Protein AF-A0A954IAX0-F1 (afdb_monomer)

Mean predicted aligned error: 11.9 Å

Radius of gyration: 26.15 Å; Cα contacts (8 Å, |Δi|>4): 633; chains: 1; bounding box: 68×52×67 Å

Nearest PDB structures (foldseek):
  6prm-assembly1_B  TM=7.296E-01  e=6.359E-18  Pseudoalteromonas fuliginea
  6psm-assembly3_D  TM=7.358E-01  e=1.797E-17  Pseudoalteromonas fuliginea
  6psm-assembly3_F  TM=7.396E-01  e=2.137E-17  Pseudoalteromonas fuliginea
  7all-assembly1_AAA  TM=7.265E-01  e=2.491E-11  Bacteroides thetaiotaomicron VPI-5482
  4yga-assembly4_G  TM=5.720E-01  e=1.589E+00  Toxoplasma gondii

Foldseek 3Di:
DDPPDPLDDDPLDPCVQALLNDAALLNQLVVLVAAEEEFEADPGDHDPPCRVVSHNHPWYKYQDWQVNADPPDDQPAAPDVVHTADQAAQTFIDIPSHTDGDDRHDGNQVVRLVVVLVVCLVQVVHHYYYNYDDPPPAPPQQWDADPVDGPDTDHRDNVRRVVVVVVSVVVSLVSCVVSVNQQADKDKDKDPFAHPPQAPLDLDLNGQDIDIDIDHPLADPPDDALEDADPLQVSVQSCVSSVGDDDPPDDGPHWHCSCVRNVVDNYGDAWDKDDRQQWIWIDGSFKIWTQDPPSPDIWIWGQPNDSPPPPTDTCVVPPDPVSVVVVVVVVVVVVPDDRRHHDPCPVPVVVVPCPPDPVSLVVVQVQLPPVPPQWRALVSQQVPDPDDDPPVSVVVQPQLPPVPPRTRHSVSSVVRVDPDDDD

Structure (mmCIF, N/CA/C/O backbone):
data_AF-A0A954IAX0-F1
#
_entry.id   AF-A0A954IAX0-F1
#
loop_
_atom_site.group_PDB
_atom_site.id
_atom_site.type_symbol
_atom_site.label_atom_id
_atom_site.label_alt_id
_atom_site.label_comp_id
_atom_site.label_asym_id
_atom_site.label_entity_id
_atom_site.label_seq_id
_atom_site.pdbx_PDB_ins_code
_atom_site.Cartn_x
_atom_site.Cartn_y
_atom_site.Cartn_z
_atom_site.occupancy
_atom_site.B_iso_or_equiv
_atom_site.auth_seq_id
_atom_site.auth_comp_id
_atom_site.auth_asym_id
_atom_site.auth_atom_id
_atom_site.pdbx_PDB_model_num
ATOM 1 N N . LEU A 1 1 ? 7.510 -4.311 9.949 1.00 31.27 1 LEU A N 1
ATOM 2 C CA . LEU A 1 1 ? 7.439 -4.294 8.472 1.00 31.27 1 LEU A CA 1
ATOM 3 C C . LEU A 1 1 ? 8.683 -3.611 7.925 1.00 31.27 1 LEU A C 1
ATOM 5 O O . LEU A 1 1 ? 8.870 -2.419 8.140 1.00 31.27 1 LEU A O 1
ATOM 9 N N . GLY A 1 2 ? 9.572 -4.399 7.329 1.00 26.25 2 GLY A N 1
ATOM 10 C CA . GLY A 1 2 ? 10.898 -3.984 6.881 1.00 26.25 2 GLY A CA 1
ATOM 11 C C . GLY A 1 2 ? 11.914 -5.055 7.256 1.00 26.25 2 GLY A C 1
ATOM 12 O O . GLY A 1 2 ? 12.211 -5.233 8.435 1.00 26.25 2 GLY A O 1
ATOM 13 N N . MET A 1 3 ? 12.424 -5.771 6.255 1.00 31.75 3 MET A N 1
ATOM 14 C CA . MET A 1 3 ? 13.423 -6.846 6.367 1.00 31.75 3 MET A CA 1
ATOM 15 C C . MET A 1 3 ? 14.821 -6.329 6.777 1.00 31.75 3 MET A C 1
ATOM 17 O O . MET A 1 3 ? 15.835 -6.709 6.208 1.00 31.75 3 MET A O 1
ATOM 21 N N . GLN A 1 4 ? 14.883 -5.427 7.758 1.00 34.00 4 GLN A N 1
ATOM 22 C CA . GLN A 1 4 ? 16.113 -4.864 8.320 1.00 34.00 4 GLN A CA 1
ATOM 23 C C . GLN A 1 4 ? 16.106 -4.846 9.856 1.00 34.00 4 GLN A C 1
ATOM 25 O O . GLN A 1 4 ? 16.749 -4.002 10.478 1.00 34.00 4 GLN A O 1
ATOM 30 N N . ASN A 1 5 ? 15.392 -5.778 10.490 1.00 32.66 5 ASN A N 1
ATOM 31 C CA . ASN A 1 5 ? 15.594 -6.062 11.906 1.00 32.66 5 ASN A CA 1
ATOM 32 C C . ASN A 1 5 ? 16.428 -7.350 12.042 1.00 32.66 5 ASN A C 1
ATOM 34 O O . ASN A 1 5 ? 15.924 -8.413 11.684 1.00 32.66 5 ASN A O 1
ATOM 38 N N . PRO A 1 6 ? 17.665 -7.304 12.570 1.00 35.47 6 PRO A N 1
ATOM 39 C CA . PRO A 1 6 ? 18.445 -8.510 12.858 1.00 35.47 6 PRO A CA 1
ATOM 40 C C . PRO A 1 6 ? 17.812 -9.427 13.929 1.00 35.47 6 PRO A C 1
ATOM 42 O O . PRO A 1 6 ? 18.310 -10.528 14.132 1.00 35.47 6 PRO A O 1
ATOM 45 N N . ALA A 1 7 ? 16.706 -9.013 14.568 1.00 32.16 7 ALA A N 1
ATOM 46 C CA . ALA A 1 7 ? 15.844 -9.834 15.431 1.00 32.16 7 ALA A CA 1
ATOM 47 C C . ALA A 1 7 ? 14.596 -10.407 14.710 1.00 32.16 7 ALA A C 1
ATOM 49 O O . ALA A 1 7 ? 13.622 -10.787 15.352 1.00 32.16 7 ALA A O 1
ATOM 50 N N . PHE A 1 8 ? 14.598 -10.444 13.373 1.00 37.66 8 PHE A N 1
ATOM 51 C CA . PHE A 1 8 ? 13.617 -11.168 12.563 1.00 37.66 8 PHE A CA 1
ATOM 52 C C . PHE A 1 8 ? 14.349 -12.188 11.688 1.00 37.66 8 PHE A C 1
ATOM 54 O O . PHE A 1 8 ? 14.755 -11.903 10.563 1.00 37.66 8 PHE A O 1
ATOM 61 N N . LYS A 1 9 ? 14.521 -13.394 12.226 1.00 35.31 9 LYS A N 1
ATOM 62 C CA . LYS A 1 9 ? 14.633 -14.610 11.424 1.00 35.31 9 LYS A CA 1
ATOM 63 C C . LYS A 1 9 ? 13.404 -15.455 11.758 1.00 35.31 9 LYS A C 1
ATOM 65 O O . LYS A 1 9 ? 13.432 -16.133 12.783 1.00 35.31 9 LYS A O 1
ATOM 70 N N . PRO A 1 10 ? 12.324 -15.446 10.954 1.00 37.28 10 PRO A N 1
ATOM 71 C CA . PRO A 1 10 ? 11.464 -16.624 10.941 1.00 37.28 10 PRO A CA 1
ATOM 72 C C . PRO A 1 10 ? 12.381 -17.835 10.715 1.00 37.28 10 PRO A C 1
ATOM 74 O O . PRO A 1 10 ? 13.383 -17.701 10.004 1.00 37.28 10 PRO A O 1
ATOM 77 N N . LEU A 1 11 ? 12.101 -18.984 11.344 1.00 40.50 11 LEU A N 1
ATOM 78 C CA . LEU A 1 11 ? 12.812 -20.226 11.012 1.00 40.50 11 LEU A CA 1
ATOM 79 C C . LEU A 1 11 ? 12.841 -20.317 9.485 1.00 40.50 11 LEU A C 1
ATOM 81 O O . LEU A 1 11 ? 11.774 -20.305 8.869 1.00 40.50 11 LEU A O 1
ATOM 85 N N . SER A 1 12 ? 14.042 -20.316 8.900 1.00 41.72 12 SER A N 1
ATOM 86 C CA . SER A 1 12 ? 14.310 -20.047 7.476 1.00 41.72 12 SER A CA 1
ATOM 87 C C . SER A 1 12 ? 13.555 -20.956 6.505 1.00 41.72 12 SER A C 1
ATOM 89 O O . SER A 1 12 ? 13.524 -20.686 5.311 1.00 41.72 12 SER A O 1
ATOM 91 N N . ASP A 1 13 ? 12.916 -21.997 7.036 1.00 50.22 13 ASP A N 1
ATOM 92 C CA . ASP A 1 13 ? 12.354 -23.119 6.307 1.00 50.22 13 ASP A CA 1
ATOM 93 C C . ASP A 1 13 ? 10.921 -23.471 6.749 1.00 50.22 13 ASP A C 1
ATOM 95 O O . ASP A 1 13 ? 10.421 -24.534 6.387 1.00 50.22 13 ASP A O 1
ATOM 99 N N . SER A 1 14 ? 10.234 -22.623 7.534 1.00 51.88 14 SER A N 1
ATOM 100 C CA . SER A 1 14 ? 8.825 -22.883 7.877 1.00 51.88 14 SER A CA 1
ATOM 101 C C . SER A 1 14 ? 7.931 -22.688 6.646 1.00 51.88 14 SER A C 1
ATOM 103 O O . SER A 1 14 ? 7.849 -21.563 6.144 1.00 51.88 14 SER A O 1
ATOM 105 N N . PRO A 1 15 ? 7.188 -23.718 6.194 1.00 58.03 15 PRO A N 1
ATOM 106 C CA . PRO A 1 15 ? 6.273 -23.587 5.060 1.00 58.03 15 PRO A CA 1
ATOM 107 C C . PRO A 1 15 ? 5.215 -22.493 5.256 1.00 58.03 15 PRO A C 1
ATOM 109 O O . PRO A 1 15 ? 4.761 -21.904 4.284 1.00 58.03 15 PRO A O 1
ATOM 112 N N . LEU A 1 16 ? 4.851 -22.176 6.504 1.00 61.56 16 LEU A N 1
ATOM 113 C CA . LEU A 1 16 ? 3.864 -21.138 6.821 1.00 61.56 16 LEU A CA 1
ATOM 114 C C . LEU A 1 16 ? 4.372 -19.722 6.538 1.00 61.56 16 LEU A C 1
ATOM 116 O O . LEU A 1 16 ? 3.579 -18.840 6.217 1.00 61.56 16 LEU A O 1
ATOM 120 N N . ALA A 1 17 ? 5.680 -19.506 6.677 1.00 68.44 17 ALA A N 1
ATOM 121 C CA . ALA A 1 17 ? 6.294 -18.211 6.444 1.00 68.44 17 ALA A CA 1
ATOM 122 C C . ALA A 1 17 ? 6.641 -17.997 4.970 1.00 68.44 17 ALA A C 1
ATOM 124 O O . ALA A 1 17 ? 6.979 -16.880 4.622 1.00 68.44 17 ALA A O 1
ATOM 125 N N . ASP A 1 18 ? 6.586 -19.015 4.113 1.00 80.94 18 ASP A N 1
ATOM 126 C CA . ASP A 1 18 ? 6.862 -18.894 2.680 1.00 80.94 18 ASP A CA 1
ATOM 127 C C . ASP A 1 18 ? 5.590 -18.462 1.938 1.00 80.94 18 ASP A C 1
ATOM 129 O O . ASP A 1 18 ? 4.615 -19.213 1.882 1.00 80.94 18 ASP A O 1
ATOM 133 N N . ILE A 1 19 ? 5.592 -17.247 1.378 1.00 85.56 19 ILE A N 1
ATOM 134 C CA . ILE A 1 19 ? 4.435 -16.693 0.661 1.00 85.56 19 ILE A CA 1
ATOM 135 C C . ILE A 1 19 ? 4.008 -17.561 -0.530 1.00 85.56 19 ILE A C 1
ATOM 137 O O . ILE A 1 19 ? 2.825 -17.583 -0.850 1.00 85.56 19 ILE A O 1
ATOM 141 N N . GLY A 1 20 ? 4.926 -18.326 -1.135 1.00 84.56 20 GLY A N 1
ATOM 142 C CA . GLY A 1 20 ? 4.614 -19.218 -2.256 1.00 84.56 20 GLY A CA 1
ATOM 143 C C . GLY A 1 20 ? 3.684 -20.382 -1.892 1.00 84.56 20 GLY A C 1
ATOM 144 O O . GLY A 1 20 ? 3.167 -21.060 -2.771 1.00 84.56 20 GLY A O 1
ATOM 145 N N . ASN A 1 21 ? 3.434 -20.619 -0.599 1.00 83.94 21 ASN A N 1
ATOM 146 C CA . ASN A 1 21 ? 2.457 -21.611 -0.137 1.00 83.94 21 ASN A CA 1
ATOM 147 C C . ASN A 1 21 ? 1.053 -21.023 0.090 1.00 83.94 21 ASN A C 1
ATOM 149 O O . ASN A 1 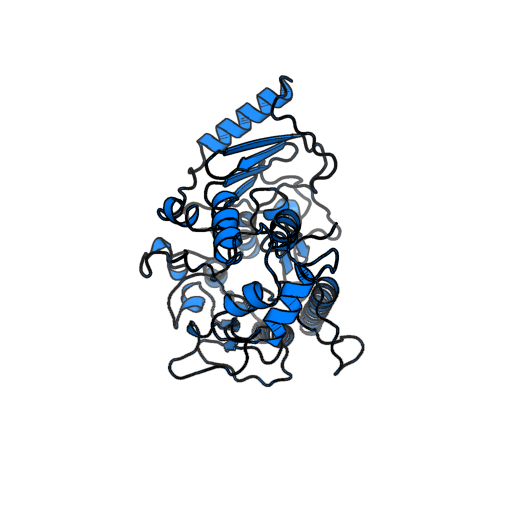21 ? 0.141 -21.753 0.490 1.00 83.94 21 ASN A O 1
ATOM 153 N N . HIS A 1 22 ? 0.867 -19.719 -0.127 1.00 86.62 22 HIS A N 1
ATOM 154 C CA . HIS A 1 22 ? -0.403 -19.029 0.085 1.00 86.62 22 HIS A CA 1
ATOM 155 C C . HIS A 1 22 ? -1.054 -18.673 -1.245 1.00 86.62 22 HIS A C 1
ATOM 157 O O . HIS A 1 22 ? -0.387 -18.289 -2.196 1.00 86.62 22 HIS A O 1
ATOM 163 N N . PHE A 1 23 ? -2.381 -18.771 -1.291 1.00 89.56 23 PHE A N 1
ATOM 164 C CA . PHE A 1 23 ? -3.158 -18.358 -2.454 1.00 89.56 23 PHE A CA 1
ATOM 165 C C . PHE A 1 23 ? -3.219 -16.830 -2.525 1.00 89.56 23 PHE A C 1
ATOM 167 O O . PHE A 1 23 ? -3.643 -16.189 -1.560 1.00 89.56 23 PHE A O 1
ATOM 174 N N . THR A 1 24 ? -2.812 -16.246 -3.651 1.00 93.88 24 THR A N 1
ATOM 175 C CA . THR A 1 24 ? -2.688 -14.791 -3.796 1.00 93.88 24 THR A CA 1
ATOM 176 C C . THR A 1 24 ? -3.685 -14.190 -4.793 1.00 93.88 24 THR A C 1
ATOM 178 O O . THR A 1 24 ? -4.405 -14.887 -5.509 1.00 93.88 24 THR A O 1
ATOM 181 N N . HIS A 1 25 ? -3.702 -12.854 -4.873 1.00 95.06 25 HIS A N 1
ATOM 182 C CA . HIS A 1 25 ? -4.468 -12.122 -5.884 1.00 95.06 25 HIS A CA 1
ATOM 183 C C . HIS A 1 25 ? -4.074 -12.523 -7.311 1.00 95.06 25 HIS A C 1
ATOM 185 O O . HIS A 1 25 ? -4.929 -12.582 -8.193 1.00 95.06 25 HIS A O 1
ATOM 191 N N . ALA A 1 26 ? -2.788 -12.802 -7.544 1.00 95.69 26 ALA A N 1
ATOM 192 C CA . ALA A 1 26 ? -2.315 -13.182 -8.864 1.00 95.69 26 ALA A CA 1
ATOM 193 C C . ALA A 1 26 ? -2.787 -14.595 -9.231 1.00 95.69 26 ALA A C 1
ATOM 195 O O . ALA A 1 26 ? -3.255 -14.779 -10.349 1.00 95.69 26 ALA A O 1
ATOM 196 N N . ASP A 1 27 ? -2.788 -15.554 -8.297 1.00 94.00 27 ASP A N 1
ATOM 197 C CA . ASP A 1 27 ? -3.347 -16.896 -8.540 1.00 94.00 27 ASP A CA 1
ATOM 198 C C . ASP A 1 27 ? -4.834 -16.835 -8.907 1.00 94.00 27 ASP A C 1
ATOM 200 O O . ASP A 1 27 ? -5.279 -17.455 -9.880 1.00 94.00 27 ASP A O 1
ATOM 204 N N . LEU A 1 28 ? -5.599 -16.033 -8.157 1.00 95.00 28 LEU A N 1
ATOM 205 C CA . LEU A 1 28 ? -7.018 -15.801 -8.409 1.00 95.00 28 LEU A CA 1
ATOM 206 C C . LEU A 1 28 ? -7.259 -15.273 -9.824 1.00 95.00 28 LEU A C 1
ATOM 208 O O . LEU A 1 28 ? -8.075 -15.828 -10.562 1.00 95.00 28 LEU A O 1
ATOM 212 N N . LEU A 1 29 ? -6.554 -14.216 -10.217 1.00 97.31 29 LEU A N 1
ATOM 213 C CA . LEU A 1 29 ? -6.758 -13.564 -11.510 1.00 97.31 29 LEU A CA 1
ATOM 214 C C . LEU A 1 29 ? -6.225 -14.422 -12.662 1.00 97.31 29 LEU A C 1
ATOM 216 O O . LEU A 1 29 ? -6.879 -14.554 -13.700 1.00 97.31 29 LEU A O 1
ATOM 220 N N . LYS A 1 30 ? -5.100 -15.109 -12.460 1.00 93.31 30 LYS A N 1
ATOM 221 C CA . LYS A 1 30 ? -4.539 -16.056 -13.427 1.00 93.31 30 LYS A CA 1
ATOM 222 C C . LYS A 1 30 ? -5.487 -17.220 -13.713 1.00 93.31 30 LYS A C 1
ATOM 224 O O . LYS A 1 30 ? -5.615 -17.628 -14.865 1.00 93.31 30 LYS A O 1
ATOM 229 N N . SER A 1 31 ? -6.254 -17.685 -12.719 1.00 91.44 31 SER A N 1
ATOM 230 C CA . SER A 1 31 ? -7.311 -18.695 -12.925 1.00 91.44 31 SER A CA 1
ATOM 231 C C . SER A 1 31 ? -8.419 -18.247 -13.898 1.00 91.44 31 SER A C 1
ATOM 233 O O . SER A 1 31 ? -9.156 -19.075 -14.438 1.00 91.44 31 SER A O 1
ATOM 235 N N . ARG A 1 32 ? -8.525 -16.936 -14.151 1.00 95.62 32 ARG A N 1
ATOM 236 C CA . ARG A 1 32 ? -9.452 -16.308 -15.104 1.00 95.62 32 ARG A CA 1
ATOM 237 C C . ARG A 1 32 ? -8.773 -15.827 -16.386 1.00 95.62 32 ARG A C 1
ATOM 239 O O . ARG A 1 32 ? -9.388 -15.094 -17.154 1.00 95.62 32 ARG A O 1
ATOM 246 N N . GLY A 1 33 ? -7.538 -16.260 -16.638 1.00 94.81 33 GLY A N 1
ATOM 247 C CA . GLY A 1 33 ? -6.800 -15.950 -17.863 1.00 94.81 33 GLY A CA 1
ATOM 248 C C . GLY A 1 33 ? -6.139 -14.573 -17.873 1.00 94.81 33 GLY A C 1
ATOM 249 O O . GLY A 1 33 ? -5.802 -14.085 -18.948 1.00 94.81 33 GLY A O 1
ATOM 250 N N . TYR A 1 34 ? -5.962 -13.939 -16.709 1.00 98.31 34 TYR A N 1
ATOM 251 C CA . TYR A 1 34 ? -5.197 -12.697 -16.620 1.00 98.31 34 TYR A CA 1
ATOM 252 C C . TYR A 1 34 ? -3.705 -12.985 -16.791 1.00 98.31 34 TYR A C 1
ATOM 254 O O . TYR A 1 34 ? -3.190 -13.916 -16.172 1.00 98.31 34 TYR A O 1
ATOM 262 N N . ALA A 1 35 ? -3.010 -12.140 -17.554 1.00 98.56 35 ALA A N 1
ATOM 263 C CA . ALA A 1 35 ? -1.561 -12.004 -17.415 1.00 98.56 35 ALA A CA 1
ATOM 264 C C . ALA A 1 35 ? -1.238 -11.243 -16.127 1.00 98.56 35 ALA A C 1
ATOM 266 O O . ALA A 1 35 ? -1.884 -10.238 -15.822 1.00 98.56 35 ALA A O 1
ATOM 267 N N . THR A 1 36 ? -0.241 -11.695 -15.373 1.00 98.69 36 THR A N 1
ATOM 268 C CA . THR A 1 36 ? 0.058 -11.146 -14.043 1.00 98.69 36 THR A CA 1
ATOM 269 C C . THR A 1 36 ? 1.493 -10.627 -13.940 1.00 98.69 36 THR A C 1
ATOM 271 O O . THR A 1 36 ? 2.446 -11.323 -14.287 1.00 98.69 36 THR A O 1
ATOM 274 N N . ALA A 1 37 ? 1.666 -9.413 -13.407 1.00 98.62 37 ALA A N 1
ATOM 275 C CA . ALA A 1 37 ? 2.982 -8.834 -13.148 1.00 98.62 37 ALA A CA 1
ATOM 276 C C . ALA A 1 37 ? 3.136 -8.236 -11.746 1.00 98.62 37 ALA A C 1
ATOM 278 O O . ALA A 1 37 ? 2.221 -7.596 -11.227 1.00 98.62 37 ALA A O 1
ATOM 279 N N . GLN A 1 38 ? 4.326 -8.391 -11.162 1.00 98.12 38 GLN A N 1
ATOM 280 C CA . GLN A 1 38 ? 4.749 -7.666 -9.960 1.00 98.12 38 GLN A CA 1
ATOM 281 C C . GLN A 1 38 ? 5.802 -6.616 -10.313 1.00 98.12 38 GLN A C 1
ATOM 283 O O . GLN A 1 38 ? 6.737 -6.885 -11.066 1.00 98.12 38 GLN A O 1
ATOM 288 N N . VAL A 1 39 ? 5.673 -5.409 -9.760 1.00 98.50 39 VAL A N 1
ATOM 289 C CA . VAL A 1 39 ? 6.577 -4.304 -10.094 1.00 98.50 39 VAL A CA 1
ATOM 290 C C . VAL A 1 39 ? 6.995 -3.540 -8.845 1.00 98.50 39 VAL A C 1
ATOM 292 O O . VAL A 1 39 ? 6.152 -3.159 -8.039 1.00 98.50 39 VAL A O 1
ATOM 295 N N . GLY A 1 40 ? 8.293 -3.267 -8.699 1.00 97.50 40 GLY A N 1
ATOM 296 C CA . GLY A 1 40 ? 8.845 -2.450 -7.620 1.00 97.50 40 GLY A CA 1
ATOM 297 C C . GLY A 1 40 ? 9.257 -3.270 -6.397 1.00 97.50 40 GLY A C 1
ATOM 298 O O . GLY A 1 40 ? 10.144 -4.119 -6.465 1.00 97.50 40 GLY A O 1
ATOM 299 N N . LYS A 1 41 ? 8.675 -2.983 -5.237 1.00 95.62 41 LYS A N 1
ATOM 300 C CA . LYS A 1 41 ? 9.073 -3.553 -3.942 1.00 95.62 41 LYS A CA 1
ATOM 301 C C . LYS A 1 41 ? 8.430 -4.921 -3.682 1.00 95.62 41 LYS A C 1
ATOM 303 O O . LYS A 1 41 ? 7.213 -5.004 -3.571 1.00 95.62 41 LYS A O 1
ATOM 308 N N . TRP A 1 42 ? 9.224 -5.966 -3.446 1.00 92.62 42 TRP A N 1
ATOM 309 C CA . TRP A 1 42 ? 8.675 -7.253 -2.994 1.00 92.62 42 TRP A CA 1
ATOM 310 C C . TRP A 1 42 ? 8.459 -7.302 -1.473 1.00 92.62 42 TRP A C 1
ATOM 312 O O . TRP A 1 42 ? 7.334 -7.213 -1.000 1.00 92.62 42 TRP A O 1
ATOM 322 N N . GLN A 1 43 ? 9.539 -7.385 -0.685 1.00 88.19 43 GLN A N 1
ATOM 323 C CA . GLN A 1 43 ? 9.517 -7.464 0.791 1.00 88.19 43 GLN A CA 1
ATOM 324 C C . GLN A 1 43 ? 8.622 -8.547 1.422 1.00 88.19 43 GLN A C 1
ATOM 326 O O . GLN A 1 43 ? 8.405 -8.524 2.636 1.00 88.19 43 GLN A O 1
ATOM 331 N N . LEU A 1 44 ? 8.164 -9.516 0.637 1.00 87.06 44 LEU A N 1
ATOM 332 C CA . LEU A 1 44 ? 7.594 -10.750 1.149 1.00 87.06 44 LEU A CA 1
ATOM 333 C C . LEU A 1 44 ? 8.695 -11.811 1.222 1.00 87.06 44 LEU A C 1
ATOM 335 O O . LEU A 1 44 ? 9.723 -11.739 0.543 1.00 87.06 44 LEU A O 1
ATOM 339 N N . SER A 1 45 ? 8.488 -12.771 2.109 1.00 81.56 45 SER A N 1
ATOM 340 C CA . SER A 1 45 ? 9.303 -13.974 2.248 1.00 81.56 45 SER A CA 1
ATOM 341 C C . SER A 1 45 ? 9.215 -14.864 1.004 1.00 81.56 45 SER A C 1
ATOM 343 O O . SER A 1 45 ? 8.487 -14.560 0.068 1.00 81.56 45 SER A O 1
ATOM 345 N N . GLY A 1 46 ? 9.965 -15.964 0.993 1.00 78.75 46 GLY A N 1
ATOM 346 C CA . GLY A 1 46 ? 9.885 -17.030 -0.005 1.00 78.75 46 GLY A CA 1
ATOM 347 C C . GLY A 1 46 ? 11.254 -17.428 -0.547 1.00 78.75 46 GLY A C 1
ATOM 348 O O . GLY A 1 46 ? 12.286 -17.026 0.001 1.00 78.75 46 GLY A O 1
ATOM 349 N N . LYS A 1 47 ? 11.279 -18.254 -1.597 1.00 78.81 47 LYS A N 1
ATOM 350 C CA . LYS A 1 47 ? 12.502 -18.935 -2.053 1.00 78.81 47 LYS A CA 1
ATOM 351 C C . LYS A 1 47 ? 13.013 -18.401 -3.376 1.00 78.81 47 LYS A C 1
ATOM 353 O O . LYS A 1 47 ? 12.304 -18.367 -4.369 1.00 78.81 47 LYS A O 1
ATOM 358 N N . LEU A 1 48 ? 14.289 -18.043 -3.429 1.00 75.44 48 LEU A N 1
ATOM 359 C CA . LEU A 1 48 ? 14.948 -17.761 -4.703 1.00 75.44 48 LEU A CA 1
ATOM 360 C C . LEU A 1 48 ? 15.275 -19.074 -5.439 1.00 75.44 48 LEU A C 1
ATOM 362 O O . LEU A 1 48 ? 15.577 -20.070 -4.781 1.00 75.44 48 LEU A O 1
ATOM 366 N N . PRO A 1 49 ? 15.264 -19.085 -6.786 1.00 75.88 49 PRO A N 1
ATOM 367 C CA . PRO A 1 49 ? 15.024 -17.948 -7.685 1.00 75.88 49 PRO A CA 1
ATOM 368 C C . PRO A 1 49 ? 13.546 -17.743 -8.075 1.00 75.88 49 PRO A C 1
ATOM 370 O O . PRO A 1 49 ? 13.246 -16.842 -8.855 1.00 75.88 49 PRO A O 1
ATOM 373 N N . THR A 1 50 ? 12.622 -18.568 -7.578 1.00 80.75 50 THR A N 1
ATOM 374 C CA . THR A 1 50 ? 11.213 -18.601 -8.015 1.00 80.75 50 THR A CA 1
ATOM 375 C C . THR A 1 50 ? 10.275 -17.703 -7.205 1.00 80.75 50 THR A C 1
ATOM 377 O O . THR A 1 50 ? 9.116 -17.568 -7.571 1.00 80.75 50 THR A O 1
ATOM 380 N N . LEU A 1 51 ? 10.799 -17.023 -6.183 1.00 82.94 51 LEU A N 1
ATOM 381 C CA . LEU A 1 51 ? 10.148 -16.166 -5.185 1.00 82.94 51 LEU A CA 1
ATOM 382 C C . LEU A 1 51 ? 8.846 -15.488 -5.632 1.00 82.94 51 LEU A C 1
ATOM 384 O O . LEU A 1 51 ? 7.834 -15.589 -4.952 1.00 82.94 51 LEU A O 1
ATOM 388 N N . VAL A 1 52 ? 8.888 -14.772 -6.757 1.00 89.94 52 VAL A N 1
ATOM 389 C CA . VAL A 1 52 ? 7.745 -14.003 -7.266 1.00 89.94 52 VAL A CA 1
ATOM 390 C C . VAL A 1 52 ? 6.814 -14.872 -8.121 1.00 89.94 52 VAL A C 1
ATOM 392 O O . VAL A 1 52 ? 5.594 -14.747 -8.041 1.00 89.94 52 VAL A O 1
ATOM 395 N N . ARG A 1 53 ? 7.362 -15.819 -8.888 1.00 91.00 53 ARG A N 1
ATOM 396 C CA . ARG A 1 53 ? 6.580 -16.743 -9.727 1.00 91.00 53 ARG A CA 1
ATOM 397 C C . ARG A 1 53 ? 5.750 -17.723 -8.910 1.00 91.00 53 ARG A C 1
ATOM 399 O O . ARG A 1 53 ? 4.626 -18.028 -9.298 1.00 91.00 53 ARG A O 1
ATOM 406 N N . ASP A 1 54 ? 6.269 -18.146 -7.762 1.00 89.31 54 ASP A N 1
ATOM 407 C CA . ASP A 1 54 ? 5.565 -19.033 -6.829 1.00 89.31 54 ASP A CA 1
ATOM 408 C C . ASP A 1 54 ? 4.332 -18.364 -6.198 1.00 89.31 54 ASP A C 1
ATOM 410 O O . ASP A 1 54 ? 3.543 -19.030 -5.544 1.00 89.31 54 ASP A O 1
ATOM 414 N N . THR A 1 55 ? 4.136 -17.061 -6.424 1.00 90.56 55 THR A N 1
ATOM 415 C CA . THR A 1 55 ? 2.942 -16.316 -5.995 1.00 90.56 55 THR A CA 1
ATOM 416 C C . THR A 1 55 ? 1.988 -15.983 -7.136 1.00 90.56 55 THR A C 1
ATOM 418 O O . THR A 1 55 ? 1.165 -15.088 -7.000 1.00 90.56 55 THR A O 1
ATOM 421 N N . GLY A 1 56 ? 2.110 -16.657 -8.281 1.00 92.81 56 GLY A N 1
ATOM 422 C CA . GLY A 1 56 ? 1.159 -16.538 -9.386 1.00 92.81 56 GLY A CA 1
ATOM 423 C C . GLY A 1 56 ? 1.463 -15.430 -10.397 1.00 92.81 56 GLY A C 1
ATOM 424 O O . GLY A 1 56 ? 0.709 -15.287 -11.361 1.00 92.81 56 GLY A O 1
ATOM 425 N N . PHE A 1 57 ? 2.554 -14.672 -10.234 1.00 96.62 57 PHE A N 1
ATOM 426 C CA . PHE A 1 57 ? 2.998 -13.666 -11.208 1.00 96.62 57 PHE A CA 1
ATOM 427 C C . PHE A 1 57 ? 3.768 -14.297 -12.380 1.00 96.62 57 PHE A C 1
ATOM 429 O O . PHE A 1 57 ? 4.733 -15.034 -12.171 1.00 96.62 57 PHE A O 1
ATOM 436 N N . ASP A 1 58 ? 3.364 -13.995 -13.615 1.00 95.88 58 ASP A N 1
ATOM 437 C CA . ASP A 1 58 ? 4.043 -14.441 -14.839 1.00 95.88 58 ASP A CA 1
ATOM 438 C C . ASP A 1 58 ? 5.367 -13.699 -15.057 1.00 95.88 58 ASP A C 1
ATOM 440 O O . ASP A 1 58 ? 6.396 -14.307 -15.378 1.00 95.88 58 ASP A O 1
ATOM 444 N N . GLU A 1 59 ? 5.335 -12.384 -14.840 1.00 97.62 59 GLU A N 1
ATOM 445 C CA . GLU A 1 59 ? 6.470 -11.485 -15.010 1.00 97.62 59 GLU A CA 1
ATOM 446 C C . GLU A 1 59 ? 6.711 -10.628 -13.763 1.00 97.62 59 GLU A C 1
ATOM 448 O O . GLU A 1 59 ? 5.808 -10.362 -12.970 1.00 97.62 59 GLU A O 1
ATOM 453 N N . TYR A 1 60 ? 7.941 -10.156 -13.582 1.00 97.31 60 TYR A N 1
ATOM 454 C CA . TYR A 1 60 ? 8.235 -9.163 -12.562 1.00 97.31 60 TYR A CA 1
ATOM 455 C C . TYR A 1 60 ? 9.457 -8.314 -12.879 1.00 97.31 60 TYR A C 1
ATOM 457 O O . TYR A 1 60 ? 10.425 -8.783 -13.478 1.00 97.31 60 TYR A O 1
ATOM 465 N N . CYS A 1 61 ? 9.424 -7.074 -12.399 1.00 97.88 61 CYS A N 1
ATOM 466 C CA . CYS A 1 61 ? 10.543 -6.140 -12.392 1.00 97.88 61 CYS A CA 1
ATOM 467 C C . CYS A 1 61 ? 10.658 -5.571 -10.979 1.00 97.88 61 CYS A C 1
ATOM 469 O O . CYS A 1 61 ? 9.899 -4.678 -10.599 1.00 97.88 61 CYS A O 1
ATOM 471 N N . MET A 1 62 ? 11.568 -6.127 -10.176 1.00 95.94 62 MET A N 1
ATOM 472 C CA . MET A 1 62 ? 11.652 -5.817 -8.751 1.00 95.94 62 MET A CA 1
ATOM 473 C C . MET A 1 62 ? 12.954 -5.116 -8.388 1.00 95.94 62 MET A C 1
ATOM 475 O O . MET A 1 62 ? 14.026 -5.449 -8.899 1.00 95.94 62 MET A O 1
ATOM 479 N N . TRP A 1 63 ? 12.872 -4.201 -7.425 1.00 97.12 63 TRP A N 1
ATOM 480 C CA . TRP A 1 63 ? 14.052 -3.781 -6.681 1.00 97.12 63 TRP A CA 1
ATOM 481 C C . TRP A 1 63 ? 14.614 -4.977 -5.910 1.00 97.12 63 TRP A C 1
ATOM 483 O O . TRP A 1 63 ? 13.893 -5.639 -5.160 1.00 97.12 63 TRP A O 1
ATOM 493 N N . ALA A 1 64 ? 15.904 -5.239 -6.094 1.00 94.75 64 ALA A N 1
ATOM 494 C CA . ALA A 1 64 ? 16.582 -6.401 -5.547 1.00 94.75 64 ALA A CA 1
ATOM 495 C C . ALA A 1 64 ? 17.574 -5.997 -4.456 1.00 94.75 64 ALA A C 1
ATOM 497 O O . ALA A 1 64 ? 18.452 -5.164 -4.684 1.00 94.75 64 ALA A O 1
ATOM 498 N N . TYR A 1 65 ? 17.480 -6.634 -3.288 1.00 93.56 65 TYR A N 1
ATOM 499 C CA . TYR A 1 65 ? 18.560 -6.640 -2.301 1.00 93.56 65 TYR A CA 1
ATOM 500 C C . TYR A 1 65 ? 19.746 -7.471 -2.806 1.00 93.56 65 TYR A C 1
ATOM 502 O O . TYR A 1 65 ? 19.580 -8.304 -3.696 1.00 93.56 65 TYR A O 1
ATOM 510 N N . ASP A 1 66 ? 20.918 -7.331 -2.176 1.00 92.69 66 ASP A N 1
ATOM 511 C CA . ASP A 1 66 ? 22.106 -8.129 -2.527 1.00 92.69 66 ASP A CA 1
ATOM 512 C C . ASP A 1 66 ? 21.814 -9.639 -2.516 1.00 92.69 66 ASP A C 1
ATOM 514 O O . ASP A 1 66 ? 22.230 -10.369 -3.408 1.00 92.69 66 ASP A O 1
ATOM 518 N N . HIS A 1 67 ? 21.030 -10.112 -1.542 1.00 89.50 67 HIS A N 1
ATOM 519 C CA . HIS A 1 67 ? 20.663 -11.525 -1.437 1.00 89.50 67 HIS A CA 1
ATOM 520 C C . HIS A 1 67 ? 19.630 -11.981 -2.479 1.00 89.50 67 HIS A C 1
ATOM 522 O O . HIS A 1 67 ? 19.377 -13.176 -2.561 1.00 89.50 67 HIS A O 1
ATOM 528 N N . ASN A 1 68 ? 19.011 -11.070 -3.241 1.00 91.62 68 ASN A N 1
ATOM 529 C CA . ASN A 1 68 ? 18.109 -11.412 -4.346 1.00 91.62 68 ASN A CA 1
ATOM 530 C C . ASN A 1 68 ? 18.830 -11.529 -5.691 1.00 91.62 68 ASN A C 1
ATOM 532 O O . ASN A 1 68 ? 18.220 -11.982 -6.658 1.00 91.62 68 ASN A O 1
ATOM 536 N N . LEU A 1 69 ? 20.093 -11.102 -5.771 1.00 92.62 69 LEU A N 1
ATOM 537 C CA . LEU A 1 69 ? 20.862 -11.152 -7.005 1.00 92.62 69 LEU A CA 1
ATOM 538 C C . LEU A 1 69 ? 21.237 -12.597 -7.374 1.00 92.62 69 LEU A C 1
ATOM 540 O O . LEU A 1 69 ? 21.487 -13.419 -6.486 1.00 92.62 69 LEU A O 1
ATOM 544 N N . PRO A 1 70 ? 21.323 -12.917 -8.680 1.00 92.06 70 PRO A N 1
ATOM 545 C CA . PRO A 1 70 ? 21.853 -14.197 -9.132 1.00 92.06 70 PRO A CA 1
ATOM 546 C C . PRO A 1 70 ? 23.268 -14.469 -8.587 1.00 92.06 70 PRO A C 1
ATOM 548 O O . PRO A 1 70 ? 24.043 -13.526 -8.385 1.00 92.06 70 PRO A O 1
ATOM 551 N N . PRO A 1 71 ? 23.654 -15.744 -8.386 1.00 91.81 71 PRO A N 1
ATOM 552 C CA . PRO A 1 71 ? 24.979 -16.092 -7.881 1.00 91.81 71 PRO A CA 1
ATOM 553 C C . PRO A 1 71 ? 26.111 -15.451 -8.693 1.00 91.81 71 PRO A C 1
ATOM 555 O O . PRO A 1 71 ? 26.147 -15.552 -9.917 1.00 91.81 71 PRO A O 1
ATOM 558 N N . GLY A 1 72 ? 27.056 -14.813 -8.000 1.00 93.62 72 GLY A N 1
ATOM 559 C CA . GLY A 1 72 ? 28.216 -14.160 -8.617 1.00 93.62 72 GLY A CA 1
ATOM 560 C C . GLY A 1 72 ? 27.966 -12.737 -9.125 1.00 93.62 72 GLY A C 1
ATOM 561 O O . GLY A 1 72 ? 28.918 -12.085 -9.549 1.00 93.62 72 GLY A O 1
ATOM 562 N N . ILE A 1 73 ? 26.733 -12.230 -9.046 1.00 95.75 73 ILE A N 1
ATOM 563 C CA . ILE A 1 73 ? 26.414 -10.844 -9.388 1.00 95.75 73 ILE A CA 1
ATOM 564 C C . ILE A 1 73 ? 26.503 -9.960 -8.145 1.00 95.75 73 ILE A C 1
ATOM 566 O O . ILE A 1 73 ? 25.997 -10.298 -7.077 1.00 95.75 73 ILE A O 1
ATOM 570 N N . GLN A 1 74 ? 27.135 -8.800 -8.306 1.00 95.38 74 GLN A N 1
ATOM 571 C CA . GLN A 1 74 ? 27.150 -7.725 -7.322 1.00 95.38 74 GLN A CA 1
ATOM 572 C C . GLN A 1 74 ? 26.701 -6.441 -8.001 1.00 95.38 74 GLN A C 1
ATOM 574 O O . GLN A 1 74 ? 27.149 -6.127 -9.105 1.00 95.38 74 GLN A O 1
ATOM 579 N N . HIS A 1 75 ? 25.826 -5.697 -7.334 1.00 97.00 75 HIS A N 1
ATOM 580 C CA . HIS A 1 75 ? 25.402 -4.394 -7.813 1.00 97.00 75 HIS A CA 1
ATOM 581 C C . HIS A 1 75 ? 26.267 -3.294 -7.167 1.00 97.00 75 HIS A C 1
ATOM 583 O O . HIS A 1 75 ? 26.506 -3.346 -5.960 1.00 97.00 75 HIS A O 1
ATOM 589 N N . PRO A 1 76 ? 26.769 -2.310 -7.935 1.00 95.88 76 PRO A N 1
ATOM 590 C CA . PRO A 1 76 ? 27.755 -1.348 -7.437 1.00 95.88 76 PRO A CA 1
ATOM 591 C C . PRO A 1 76 ? 27.175 -0.196 -6.601 1.00 95.88 76 PRO A C 1
ATOM 593 O O . PRO A 1 76 ? 27.950 0.535 -5.986 1.00 95.88 76 PRO A O 1
ATOM 596 N N . SER A 1 77 ? 25.854 0.019 -6.605 1.00 96.56 77 SER A N 1
ATOM 597 C CA . SER A 1 77 ? 25.222 1.174 -5.955 1.00 96.56 77 SER A CA 1
ATOM 598 C C . SER A 1 77 ? 24.403 0.797 -4.722 1.00 96.56 77 SER A C 1
ATOM 600 O O . SER A 1 77 ? 23.492 -0.031 -4.772 1.00 96.56 77 SER A O 1
ATOM 602 N N . HIS A 1 78 ? 24.651 1.496 -3.617 1.00 95.00 78 HIS A N 1
ATOM 603 C CA . HIS A 1 78 ? 23.911 1.359 -2.364 1.00 95.00 78 HIS A CA 1
ATOM 604 C C . HIS A 1 78 ? 23.492 2.742 -1.875 1.00 95.00 78 HIS A C 1
ATOM 606 O O . HIS A 1 78 ? 24.213 3.720 -2.055 1.00 95.00 78 HIS A O 1
ATOM 612 N N . GLU A 1 79 ? 22.339 2.836 -1.211 1.00 89.31 79 GLU A N 1
ATOM 613 C CA . GLU A 1 79 ? 21.786 4.131 -0.765 1.00 89.31 79 GLU A CA 1
ATOM 614 C C . GLU A 1 79 ? 22.689 4.863 0.238 1.00 89.31 79 GLU A C 1
ATOM 616 O O . GLU A 1 79 ? 22.602 6.076 0.419 1.00 89.31 79 GLU A O 1
ATOM 621 N N . ARG A 1 80 ? 23.533 4.100 0.933 1.00 87.69 80 ARG A N 1
ATOM 622 C CA . ARG A 1 80 ? 24.597 4.565 1.821 1.00 87.69 80 ARG A CA 1
ATOM 623 C C . ARG A 1 80 ? 25.652 3.462 1.952 1.00 87.69 80 ARG A C 1
ATOM 625 O O . ARG A 1 80 ? 25.317 2.299 1.717 1.00 87.69 80 ARG A O 1
ATOM 632 N N . PRO A 1 81 ? 26.883 3.771 2.392 1.00 86.06 81 PRO A N 1
ATOM 633 C CA . PRO A 1 81 ? 27.890 2.749 2.676 1.00 86.06 81 PRO A CA 1
ATOM 634 C C . PRO A 1 81 ? 27.356 1.676 3.640 1.00 86.06 81 PRO A C 1
ATOM 636 O O . PRO A 1 81 ? 26.881 2.001 4.729 1.00 86.06 81 PRO A O 1
ATOM 639 N N . GLY A 1 82 ? 27.385 0.406 3.217 1.00 84.81 82 GLY A N 1
ATOM 640 C CA . GLY A 1 82 ? 26.835 -0.729 3.976 1.00 84.81 82 GLY A CA 1
ATOM 641 C C . GLY A 1 82 ? 25.303 -0.742 4.113 1.00 84.81 82 GLY A C 1
ATOM 642 O O . GLY A 1 82 ? 24.768 -1.446 4.968 1.00 84.81 82 GLY A O 1
ATOM 643 N N . GLY A 1 83 ? 24.594 0.084 3.339 1.00 88.81 83 GLY A N 1
ATOM 644 C CA . GLY A 1 83 ? 23.135 0.115 3.271 1.00 88.81 83 GLY A CA 1
ATOM 645 C C . GLY A 1 83 ? 22.561 -0.940 2.328 1.00 88.81 83 GLY A C 1
ATOM 646 O O . GLY A 1 83 ? 23.265 -1.836 1.881 1.00 88.81 83 GLY A O 1
ATOM 647 N N . ASN A 1 84 ? 21.271 -0.814 2.007 1.00 93.12 84 ASN A N 1
ATOM 648 C CA . ASN A 1 84 ? 20.693 -1.614 0.929 1.00 93.12 84 ASN A CA 1
ATOM 649 C C . ASN A 1 84 ? 21.192 -1.130 -0.427 1.00 93.12 84 ASN A C 1
ATOM 651 O O . ASN A 1 84 ? 21.519 0.050 -0.593 1.00 93.12 84 ASN A O 1
ATOM 655 N N . THR A 1 85 ? 21.145 -2.038 -1.393 1.00 95.69 85 THR A N 1
ATOM 656 C CA . THR A 1 85 ? 21.220 -1.725 -2.815 1.00 95.69 85 THR A CA 1
ATOM 657 C C . THR A 1 85 ? 20.281 -0.575 -3.179 1.00 95.69 85 THR A C 1
ATOM 659 O O . THR A 1 85 ? 19.182 -0.437 -2.625 1.00 95.69 85 THR A O 1
ATOM 662 N N . SER 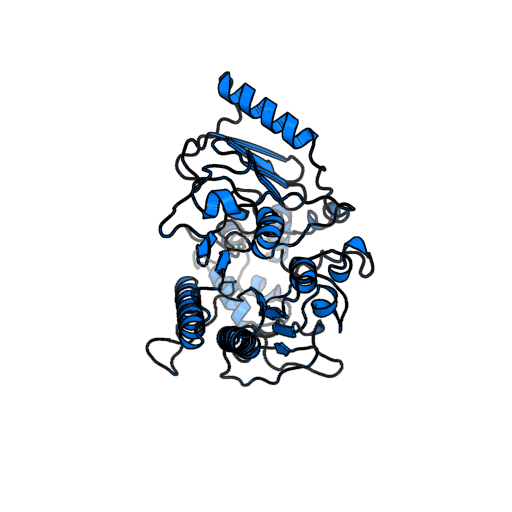A 1 86 ? 20.724 0.279 -4.099 1.00 96.00 86 SER A N 1
ATOM 663 C CA . SER A 1 86 ? 19.985 1.486 -4.454 1.00 96.00 86 SER A CA 1
ATOM 664 C C . SER A 1 86 ? 18.621 1.166 -5.070 1.00 96.00 86 SER A C 1
ATOM 666 O O . SER A 1 86 ? 18.470 0.243 -5.870 1.00 96.00 86 SER A O 1
ATOM 668 N N . ARG A 1 87 ? 17.620 1.958 -4.679 1.00 95.50 87 ARG A N 1
ATOM 669 C CA . ARG A 1 87 ? 16.232 1.920 -5.170 1.00 95.50 87 ARG A CA 1
ATOM 670 C C . ARG A 1 87 ? 15.929 2.969 -6.226 1.00 95.50 87 ARG A C 1
ATOM 672 O O . ARG A 1 87 ? 15.002 2.804 -7.012 1.00 95.50 87 ARG A O 1
ATOM 679 N N . TYR A 1 88 ? 16.656 4.076 -6.152 1.00 95.94 88 TYR A N 1
ATOM 680 C CA . TYR A 1 88 ? 16.341 5.315 -6.842 1.00 95.94 88 TYR A CA 1
ATOM 681 C C . TYR A 1 88 ? 17.355 5.521 -7.966 1.00 95.94 88 TYR A C 1
ATOM 683 O O . TYR A 1 88 ? 17.143 5.005 -9.052 1.00 95.94 88 TYR A O 1
ATOM 691 N N . TRP A 1 89 ? 18.483 6.181 -7.710 1.00 96.62 89 TRP A N 1
ATOM 692 C CA . TRP A 1 89 ? 19.528 6.385 -8.718 1.00 96.62 89 TRP A CA 1
ATOM 693 C C . TRP A 1 89 ? 20.467 5.188 -8.821 1.00 96.62 89 TRP A C 1
ATOM 695 O O . TRP A 1 89 ? 20.942 4.704 -7.789 1.00 96.62 89 TRP A O 1
ATOM 705 N N . HIS A 1 90 ? 20.766 4.744 -10.045 1.00 97.62 90 HIS A N 1
ATOM 706 C CA . HIS A 1 90 ? 21.513 3.506 -10.299 1.00 97.62 90 HIS A CA 1
ATOM 707 C C . HIS A 1 90 ? 20.852 2.309 -9.591 1.00 97.62 90 HIS A C 1
ATOM 709 O O . HIS A 1 90 ? 21.436 1.748 -8.667 1.00 97.62 90 HIS A O 1
ATOM 715 N N . PRO A 1 91 ? 19.583 1.992 -9.901 1.00 97.81 91 PRO A N 1
ATOM 716 C CA . PRO A 1 91 ? 18.793 1.062 -9.107 1.00 97.81 91 PRO A CA 1
ATOM 717 C C . PRO A 1 91 ? 19.236 -0.389 -9.325 1.00 97.81 91 PRO A C 1
ATOM 719 O O . PRO A 1 91 ? 19.490 -0.816 -10.450 1.00 97.81 91 PRO A O 1
ATOM 722 N N . CYS A 1 92 ? 19.260 -1.184 -8.259 1.00 98.31 92 CYS A N 1
ATOM 723 C CA . CYS A 1 92 ? 19.490 -2.623 -8.348 1.00 98.31 92 CYS A CA 1
ATOM 724 C C . CYS A 1 92 ? 18.190 -3.341 -8.706 1.00 98.31 92 CYS A C 1
ATOM 726 O O . CYS A 1 92 ? 17.256 -3.364 -7.897 1.00 98.31 92 CYS A O 1
ATOM 728 N N . ILE A 1 93 ? 18.122 -3.928 -9.902 1.00 97.94 93 ILE A N 1
ATOM 729 C CA . ILE A 1 93 ? 16.899 -4.545 -10.420 1.00 97.94 93 ILE A CA 1
ATOM 730 C C . ILE A 1 93 ? 17.144 -6.009 -10.783 1.00 97.94 93 ILE A C 1
ATOM 732 O O . ILE A 1 93 ? 18.123 -6.356 -11.446 1.00 97.94 93 ILE A O 1
ATOM 736 N N . VAL A 1 94 ? 16.202 -6.862 -10.381 1.00 96.00 94 VAL A N 1
ATOM 737 C CA . VAL A 1 94 ? 16.034 -8.202 -10.946 1.00 96.00 94 VAL A CA 1
ATOM 738 C C . VAL A 1 94 ? 14.732 -8.219 -11.733 1.00 96.00 94 VAL A C 1
ATOM 740 O O . VAL A 1 94 ? 13.672 -7.880 -11.204 1.00 96.00 94 VAL A O 1
ATOM 743 N N . GLN A 1 95 ? 14.816 -8.628 -12.994 1.00 95.94 95 GLN A N 1
ATOM 744 C CA . GLN A 1 95 ? 13.676 -8.762 -13.888 1.00 95.94 95 GLN A CA 1
ATOM 745 C C . GLN A 1 95 ? 13.567 -10.217 -14.337 1.00 95.94 95 GLN A C 1
ATOM 747 O O . GLN A 1 95 ? 14.513 -10.776 -14.885 1.00 95.94 95 GLN A O 1
ATOM 752 N N . ASN A 1 96 ? 12.424 -10.852 -14.076 1.00 94.19 96 ASN A N 1
ATOM 753 C CA . ASN A 1 96 ? 12.141 -12.230 -14.492 1.00 94.19 96 ASN A CA 1
ATOM 754 C C . ASN A 1 96 ? 13.193 -13.283 -14.067 1.00 94.19 96 ASN A C 1
ATOM 756 O O . ASN A 1 96 ? 13.289 -14.350 -14.677 1.00 94.19 96 ASN A O 1
ATOM 760 N N . GLY A 1 97 ? 13.924 -13.037 -12.978 1.00 91.06 97 GLY A N 1
ATOM 761 C CA . GLY A 1 97 ? 14.947 -13.937 -12.422 1.00 91.06 97 GLY A CA 1
ATOM 762 C C . GLY A 1 97 ? 16.373 -13.566 -12.806 1.00 91.06 97 GLY A C 1
ATOM 763 O O . GLY A 1 97 ? 17.316 -14.147 -12.276 1.00 91.06 97 GLY A O 1
ATOM 764 N N . GLU A 1 98 ? 16.535 -12.574 -13.676 1.00 93.56 98 GLU A N 1
ATOM 765 C CA . GLU A 1 98 ? 17.827 -12.131 -14.179 1.00 93.56 98 GLU A CA 1
ATOM 766 C C . GLU A 1 98 ? 18.182 -10.754 -13.622 1.00 93.56 98 GLU A C 1
ATOM 768 O O . GLU A 1 98 ? 17.316 -9.902 -13.411 1.00 93.56 98 GLU A O 1
ATOM 773 N N . TYR A 1 99 ? 19.471 -10.524 -13.374 1.00 96.06 99 TYR A N 1
ATOM 774 C CA . TYR A 1 99 ? 19.955 -9.185 -13.062 1.00 96.06 99 TYR A CA 1
ATOM 775 C C . TYR A 1 99 ? 19.772 -8.290 -14.288 1.00 96.06 99 TYR A C 1
ATOM 777 O O . TYR A 1 99 ? 20.269 -8.620 -15.364 1.00 96.06 99 TYR A O 1
ATOM 785 N N . ARG A 1 100 ? 19.094 -7.154 -14.116 1.00 96.56 100 ARG A N 1
ATOM 786 C CA . ARG A 1 100 ? 18.964 -6.124 -15.147 1.00 96.56 100 ARG A CA 1
ATOM 787 C C . ARG A 1 100 ? 20.046 -5.068 -14.904 1.00 96.56 100 ARG A C 1
ATOM 789 O O . ARG A 1 100 ? 19.959 -4.365 -13.898 1.00 96.56 100 ARG A O 1
ATOM 796 N N . PRO A 1 101 ? 21.052 -4.935 -15.787 1.00 96.00 101 PRO A N 1
ATOM 797 C CA . PRO A 1 101 ? 22.020 -3.851 -15.690 1.00 96.00 101 PRO A CA 1
ATOM 798 C C . PRO A 1 101 ? 21.329 -2.488 -15.768 1.00 96.00 101 PRO A C 1
ATOM 800 O O . PRO A 1 101 ? 20.400 -2.306 -16.556 1.00 96.00 101 PRO A O 1
ATOM 803 N N . THR A 1 102 ? 21.802 -1.552 -14.954 1.00 98.12 102 THR A N 1
ATOM 804 C CA . THR A 1 102 ? 21.334 -0.164 -14.890 1.00 98.12 102 THR A CA 1
ATOM 805 C C . THR A 1 102 ? 22.533 0.774 -14.846 1.00 98.12 102 THR A C 1
ATOM 807 O O . THR A 1 102 ? 23.655 0.356 -14.547 1.00 98.12 102 THR A O 1
ATOM 810 N N . GLU A 1 103 ? 22.306 2.042 -15.164 1.00 97.81 103 GLU A N 1
ATOM 811 C CA . GLU A 1 103 ? 23.321 3.086 -15.219 1.00 97.81 103 GLU A CA 1
ATOM 812 C C . GLU A 1 103 ? 23.179 4.097 -14.067 1.00 97.81 103 GLU A C 1
ATOM 814 O O . GLU A 1 103 ? 22.101 4.250 -13.490 1.00 97.81 103 GLU A O 1
ATOM 819 N N . PRO A 1 104 ? 24.238 4.868 -13.737 1.00 96.88 104 PRO A N 1
ATOM 820 C CA . PRO A 1 104 ? 24.196 5.883 -12.680 1.00 96.88 104 PRO A CA 1
ATOM 821 C C . PRO A 1 104 ? 23.075 6.928 -12.779 1.00 96.88 104 PRO A C 1
ATOM 823 O O . PRO A 1 104 ? 22.689 7.515 -11.765 1.00 96.88 104 PRO A O 1
ATOM 826 N N . ASN A 1 105 ? 22.580 7.180 -13.991 1.00 95.62 105 ASN A N 1
ATOM 827 C CA . ASN A 1 105 ? 21.527 8.154 -14.270 1.00 95.62 105 ASN A CA 1
ATOM 828 C C . ASN A 1 105 ? 20.148 7.520 -14.479 1.00 95.62 105 ASN A C 1
ATOM 830 O O . ASN A 1 105 ? 19.197 8.256 -14.723 1.00 95.62 105 ASN A O 1
ATOM 834 N N . ASP A 1 106 ? 20.020 6.202 -14.348 1.00 97.69 106 ASP A N 1
ATOM 835 C CA . ASP A 1 106 ? 18.708 5.567 -14.312 1.00 97.69 106 ASP A CA 1
ATOM 836 C C . ASP A 1 106 ? 18.017 5.882 -12.988 1.00 97.69 106 ASP A C 1
ATOM 838 O O . ASP A 1 106 ? 18.642 5.833 -11.920 1.00 97.69 106 ASP A O 1
ATOM 842 N N . TYR A 1 107 ? 16.715 6.154 -13.059 1.00 97.94 107 TYR A N 1
ATOM 843 C CA . TYR A 1 107 ? 15.862 6.350 -11.897 1.00 97.94 107 TYR A CA 1
ATOM 844 C C . TYR A 1 107 ? 14.872 5.187 -11.773 1.00 97.94 107 TYR A C 1
ATOM 846 O O . TYR A 1 107 ? 14.018 4.980 -12.629 1.00 97.94 107 TYR A O 1
ATOM 854 N N . GLY A 1 108 ? 14.988 4.401 -10.702 1.00 97.94 108 GLY A N 1
ATOM 855 C CA . GLY A 1 108 ? 14.220 3.171 -10.488 1.00 97.94 108 GLY A CA 1
ATOM 856 C C . GLY A 1 108 ? 12.713 3.344 -10.662 1.00 97.94 108 GLY A C 1
ATOM 857 O O . GLY A 1 108 ? 12.135 2.607 -11.458 1.00 97.94 108 GLY A O 1
ATOM 858 N N . PRO A 1 109 ? 12.063 4.306 -9.977 1.00 98.25 109 PRO A N 1
ATOM 859 C CA . PRO A 1 109 ? 10.639 4.575 -10.163 1.00 98.25 109 PRO A CA 1
ATOM 860 C C . PRO A 1 109 ? 10.208 4.760 -11.627 1.00 98.25 109 PRO A C 1
ATOM 862 O O . PRO A 1 109 ? 9.154 4.236 -11.984 1.00 98.25 109 PRO A O 1
ATOM 865 N N . ASP A 1 110 ? 11.032 5.384 -12.475 1.00 98.25 110 ASP A N 1
ATOM 866 C CA . ASP A 1 110 ? 10.745 5.547 -13.909 1.00 98.25 110 ASP A CA 1
ATOM 867 C C . ASP A 1 110 ? 10.766 4.194 -14.618 1.00 98.25 110 ASP A C 1
ATOM 869 O O . ASP A 1 110 ? 9.814 3.847 -15.313 1.00 98.25 110 ASP A O 1
ATOM 873 N N . LEU A 1 111 ? 11.803 3.384 -14.373 1.00 98.62 111 LEU A N 1
ATOM 874 C CA . LEU A 1 111 ? 11.944 2.050 -14.968 1.00 98.62 111 LEU A CA 1
ATOM 875 C C . LEU A 1 111 ? 10.803 1.103 -14.562 1.00 98.62 111 LEU A C 1
ATOM 877 O O . LEU A 1 111 ? 10.388 0.248 -15.347 1.00 98.62 111 LEU A O 1
ATOM 881 N N . PHE A 1 112 ? 10.295 1.234 -13.335 1.00 98.75 112 PHE A N 1
ATOM 882 C CA . PHE A 1 112 ? 9.139 0.474 -12.855 1.00 98.75 112 PHE A CA 1
ATOM 883 C C . PHE A 1 112 ? 7.832 0.949 -13.507 1.00 98.75 112 PHE A C 1
ATOM 885 O O . PHE A 1 112 ? 7.001 0.125 -13.901 1.00 98.75 112 PHE A O 1
ATOM 892 N N . ASN A 1 113 ? 7.652 2.262 -13.666 1.00 98.44 113 ASN A N 1
ATOM 893 C CA . ASN A 1 113 ? 6.483 2.824 -14.341 1.00 98.44 113 ASN A CA 1
ATOM 894 C C . ASN A 1 113 ? 6.470 2.452 -15.836 1.00 98.44 113 ASN A C 1
ATOM 896 O O . ASN A 1 113 ? 5.441 2.038 -16.370 1.00 98.44 113 ASN A O 1
ATOM 900 N N . GLU A 1 114 ? 7.634 2.505 -16.489 1.00 98.38 114 GLU A N 1
ATOM 901 C CA . GLU A 1 114 ? 7.834 2.071 -17.874 1.00 98.38 114 GLU A CA 1
ATOM 902 C C . GLU A 1 114 ? 7.510 0.586 -18.048 1.00 98.38 114 GLU A C 1
ATOM 904 O O . GLU A 1 114 ? 6.724 0.237 -18.926 1.00 98.38 114 GLU A O 1
ATOM 909 N N . PHE A 1 115 ? 8.044 -0.286 -17.182 1.00 98.75 115 PHE A N 1
ATOM 910 C CA . PHE A 1 115 ? 7.737 -1.718 -17.224 1.00 98.75 115 PHE A CA 1
ATOM 911 C C . PHE A 1 115 ? 6.230 -1.980 -17.087 1.00 98.75 115 PHE A C 1
ATOM 913 O O . PHE A 1 115 ? 5.678 -2.816 -17.797 1.00 98.75 115 PHE A O 1
ATOM 920 N N . THR A 1 116 ? 5.551 -1.246 -16.201 1.00 98.56 116 THR A N 1
ATOM 921 C CA . THR A 1 116 ? 4.099 -1.369 -16.004 1.00 98.56 116 THR A CA 1
ATOM 922 C C . THR A 1 116 ? 3.325 -1.025 -17.280 1.00 98.56 116 THR A C 1
ATOM 924 O O . THR A 1 116 ? 2.428 -1.769 -17.681 1.00 98.56 116 THR A O 1
ATOM 927 N N . LEU A 1 117 ? 3.684 0.079 -17.941 1.00 98.44 117 LEU A N 1
ATOM 928 C CA . LEU A 1 117 ? 3.058 0.504 -19.195 1.00 98.44 117 LEU A CA 1
ATOM 929 C C . LEU A 1 117 ? 3.376 -0.439 -20.360 1.00 98.44 117 LEU A C 1
ATOM 931 O O . LEU A 1 117 ? 2.487 -0.751 -21.152 1.00 98.44 117 LEU A O 1
ATOM 935 N N . ASP A 1 118 ? 4.619 -0.911 -20.461 1.00 98.56 118 ASP A N 1
ATOM 936 C CA . ASP A 1 118 ? 5.019 -1.904 -21.457 1.00 98.56 118 ASP A CA 1
ATOM 937 C C . ASP A 1 118 ? 4.232 -3.212 -21.292 1.00 98.56 118 ASP A C 1
ATOM 939 O O . ASP A 1 118 ? 3.666 -3.721 -22.261 1.00 98.56 118 ASP A O 1
ATOM 943 N N . PHE A 1 119 ? 4.112 -3.714 -20.061 1.00 98.69 119 PHE A N 1
ATOM 944 C CA . PHE A 1 119 ? 3.325 -4.906 -19.759 1.00 98.69 119 PHE A CA 1
ATOM 945 C C . PHE A 1 119 ? 1.858 -4.735 -20.176 1.00 98.69 119 PHE A C 1
ATOM 947 O O . PHE A 1 119 ? 1.322 -5.562 -20.917 1.00 98.69 119 PHE A O 1
ATOM 954 N N . ALA A 1 120 ? 1.224 -3.627 -19.781 1.00 98.25 120 ALA A N 1
ATOM 955 C CA . ALA A 1 120 ? -0.153 -3.322 -20.165 1.00 98.25 120 ALA A CA 1
ATOM 956 C C . ALA A 1 120 ? -0.324 -3.259 -21.696 1.00 98.25 120 ALA A C 1
ATOM 958 O O . ALA A 1 120 ? -1.253 -3.853 -22.242 1.00 98.25 120 ALA A O 1
ATOM 959 N N . ARG A 1 121 ? 0.610 -2.612 -22.410 1.00 97.88 121 ARG A N 1
ATOM 960 C CA . ARG A 1 121 ? 0.613 -2.537 -23.880 1.00 97.88 121 ARG A CA 1
ATOM 961 C C . ARG A 1 121 ? 0.711 -3.918 -24.525 1.00 97.88 121 ARG A C 1
ATOM 963 O O . ARG A 1 121 ? -0.053 -4.212 -25.445 1.00 97.88 121 ARG A O 1
ATOM 970 N N . ARG A 1 122 ? 1.649 -4.759 -24.077 1.00 98.00 122 ARG A N 1
ATOM 971 C CA . ARG A 1 122 ? 1.860 -6.113 -24.623 1.00 98.00 122 ARG A CA 1
ATOM 972 C C . ARG A 1 122 ? 0.656 -7.021 -24.404 1.00 98.00 122 ARG A C 1
ATOM 974 O O . ARG A 1 122 ? 0.395 -7.885 -25.235 1.00 98.00 122 ARG A O 1
ATOM 981 N N . HIS A 1 123 ? -0.085 -6.804 -23.321 1.00 97.56 123 HIS A N 1
ATOM 982 C CA . HIS A 1 123 ? -1.251 -7.602 -22.957 1.00 97.56 123 HIS A CA 1
ATOM 983 C C . HIS A 1 123 ? -2.589 -6.929 -23.270 1.00 97.56 123 HIS A C 1
ATOM 985 O O . HIS A 1 123 ? -3.612 -7.432 -22.835 1.00 97.56 123 HIS A O 1
ATOM 991 N N . ARG A 1 124 ? -2.633 -5.859 -24.072 1.00 95.94 124 ARG A N 1
ATOM 992 C CA . ARG A 1 124 ? -3.868 -5.095 -24.351 1.00 95.94 124 ARG A CA 1
ATOM 993 C C . ARG A 1 124 ? -5.040 -5.897 -24.942 1.00 95.94 124 ARG A C 1
ATOM 995 O O . ARG A 1 124 ? -6.172 -5.432 -24.908 1.00 95.94 124 ARG A O 1
ATOM 1002 N N . GLU A 1 125 ? -4.773 -7.068 -25.520 1.00 95.81 125 GLU A N 1
ATOM 1003 C CA . GLU A 1 125 ? -5.784 -7.950 -26.130 1.00 95.81 125 GLU A CA 1
ATOM 1004 C C . GLU A 1 125 ? -6.344 -9.003 -25.154 1.00 95.81 125 GLU A C 1
ATOM 1006 O O . GLU A 1 125 ? -7.240 -9.765 -25.513 1.00 95.81 125 GLU A O 1
ATOM 1011 N N . GLN A 1 126 ? -5.849 -9.046 -23.914 1.00 96.06 126 GLN A N 1
ATOM 1012 C CA . GLN A 1 126 ? -6.299 -9.955 -22.858 1.00 96.06 126 GLN A CA 1
ATOM 1013 C C . GLN A 1 126 ? -6.359 -9.218 -21.506 1.00 96.06 126 GLN A C 1
ATOM 1015 O O . GLN A 1 126 ? -5.762 -8.153 -21.357 1.00 96.06 126 GLN A O 1
ATOM 1020 N N . PRO A 1 127 ? -7.083 -9.715 -20.490 1.00 97.88 127 PRO A N 1
ATOM 1021 C CA . PRO A 1 127 ? -7.056 -9.064 -19.188 1.00 97.88 127 PRO A CA 1
ATOM 1022 C C . PRO A 1 127 ? -5.659 -9.168 -18.557 1.00 97.88 127 PRO A C 1
ATOM 1024 O O . PRO A 1 127 ? -4.942 -10.156 -18.736 1.00 97.88 127 PRO A O 1
ATOM 1027 N N . PHE A 1 128 ? -5.275 -8.146 -17.796 1.00 98.62 128 PHE A N 1
ATOM 1028 C CA . PHE A 1 128 ? -4.000 -8.118 -17.092 1.00 98.62 128 PHE A CA 1
ATOM 1029 C C . PHE A 1 128 ? -4.162 -7.606 -15.661 1.00 98.62 128 PHE A C 1
ATOM 1031 O O . PHE A 1 128 ? -5.098 -6.875 -15.336 1.00 98.62 128 PHE A O 1
ATOM 1038 N N . PHE A 1 129 ? -3.238 -8.009 -14.798 1.00 98.69 129 PHE A N 1
ATOM 1039 C CA . PHE A 1 129 ? -3.131 -7.567 -13.417 1.00 98.69 129 PHE A CA 1
ATOM 1040 C C . PHE A 1 129 ? -1.697 -7.149 -13.129 1.00 98.69 129 PHE A C 1
ATOM 1042 O O . PHE A 1 129 ? -0.767 -7.925 -13.346 1.00 98.69 129 PHE A O 1
ATOM 1049 N N . VAL A 1 130 ? -1.524 -5.938 -12.603 1.00 98.69 130 VAL A N 1
ATOM 1050 C CA . VAL A 1 130 ? -0.224 -5.453 -12.142 1.00 98.69 130 VAL A CA 1
ATOM 1051 C C . VAL A 1 130 ? -0.309 -5.119 -10.660 1.00 98.69 130 VAL A C 1
ATOM 1053 O O . VAL A 1 130 ? -1.058 -4.231 -10.257 1.00 98.69 130 VAL A O 1
ATOM 1056 N N . TYR A 1 131 ? 0.501 -5.800 -9.853 1.00 98.38 131 TYR A N 1
ATOM 1057 C CA . TYR A 1 131 ? 0.755 -5.419 -8.470 1.00 98.38 131 TYR A CA 1
ATOM 1058 C C . TYR A 1 131 ? 1.966 -4.483 -8.423 1.00 98.38 131 TYR A C 1
ATOM 1060 O O . TYR A 1 131 ? 3.115 -4.923 -8.313 1.00 98.38 131 TYR A O 1
ATOM 1068 N N . TYR A 1 132 ? 1.699 -3.181 -8.571 1.00 98.31 132 TYR A N 1
ATOM 1069 C CA . TYR A 1 132 ? 2.728 -2.142 -8.578 1.00 98.31 132 TYR A CA 1
ATOM 1070 C C . TYR A 1 132 ? 2.943 -1.565 -7.175 1.00 98.31 132 TYR A C 1
ATOM 1072 O O . TYR A 1 132 ? 2.185 -0.730 -6.685 1.00 98.31 132 TYR A O 1
ATOM 1080 N N . THR A 1 133 ? 4.020 -1.995 -6.530 1.00 97.00 133 THR A N 1
ATOM 1081 C CA . THR A 1 133 ? 4.438 -1.547 -5.204 1.00 97.00 133 THR A CA 1
ATOM 1082 C C . THR A 1 133 ? 5.533 -0.492 -5.328 1.00 97.00 133 THR A C 1
ATOM 1084 O O . THR A 1 133 ? 6.733 -0.782 -5.256 1.00 97.00 133 THR A O 1
ATOM 1087 N N . SER A 1 134 ? 5.106 0.758 -5.528 1.00 95.75 134 SER A N 1
ATOM 1088 C CA . SER A 1 134 ? 5.999 1.917 -5.635 1.00 95.75 134 SER A CA 1
ATOM 1089 C C . SER A 1 134 ? 7.043 1.962 -4.507 1.00 95.75 134 SER A C 1
ATOM 1091 O O . SER A 1 134 ? 6.752 1.703 -3.337 1.00 95.75 134 SER A O 1
ATOM 1093 N N . LEU A 1 135 ? 8.280 2.321 -4.864 1.00 94.94 135 LEU A N 1
ATOM 1094 C CA . LEU A 1 135 ? 9.359 2.567 -3.899 1.00 94.94 135 LEU A CA 1
ATOM 1095 C C . LEU A 1 135 ? 9.212 3.934 -3.223 1.00 94.94 135 LEU A C 1
ATOM 1097 O O . LEU A 1 135 ? 9.581 4.094 -2.056 1.00 94.94 135 LEU A O 1
ATOM 1101 N N . LEU A 1 136 ? 8.648 4.902 -3.950 1.00 95.62 136 LEU A N 1
ATOM 1102 C CA . LEU A 1 136 ? 8.277 6.203 -3.416 1.00 95.62 136 LEU A CA 1
ATOM 1103 C C . LEU A 1 136 ? 7.022 6.058 -2.543 1.00 95.62 136 LEU A C 1
ATOM 1105 O O . LEU A 1 136 ? 6.098 5.337 -2.910 1.00 95.62 136 LEU A O 1
ATOM 1109 N N . THR A 1 137 ? 6.923 6.733 -1.401 1.00 93.06 137 THR A N 1
ATOM 1110 C CA . THR A 1 137 ? 7.826 7.773 -0.874 1.00 93.06 137 THR A CA 1
ATOM 1111 C C . THR A 1 137 ? 8.593 7.280 0.358 1.00 93.06 137 THR A C 1
ATOM 1113 O O . THR A 1 137 ? 8.643 7.968 1.370 1.00 93.06 137 THR A O 1
ATOM 1116 N N . HIS A 1 138 ? 9.128 6.056 0.369 1.00 91.50 138 HIS A N 1
ATOM 1117 C CA . HIS A 1 138 ? 9.747 5.518 1.586 1.00 91.50 138 HIS A CA 1
ATOM 1118 C C . HIS A 1 138 ? 11.076 6.221 1.926 1.00 91.50 138 HIS A C 1
ATOM 1120 O O . HIS A 1 138 ? 11.939 6.384 1.066 1.00 91.50 138 HIS A O 1
ATOM 1126 N N . SER A 1 139 ? 11.295 6.550 3.207 1.00 87.25 139 SER A N 1
ATOM 1127 C CA . SER A 1 139 ? 12.555 7.140 3.691 1.00 87.25 139 SER A CA 1
ATOM 1128 C C . SER A 1 139 ? 13.767 6.190 3.540 1.00 87.25 139 SER A C 1
ATOM 1130 O O . SER A 1 139 ? 13.592 4.981 3.708 1.00 87.25 139 SER A O 1
ATOM 1132 N N . PRO A 1 140 ? 15.012 6.670 3.379 1.00 89.44 140 PRO A N 1
ATOM 1133 C CA . PRO A 1 140 ? 15.412 8.069 3.259 1.00 89.44 140 PRO A CA 1
ATOM 1134 C C . PRO A 1 140 ? 14.849 8.717 1.992 1.00 89.44 140 PRO A C 1
ATOM 1136 O O . PRO A 1 140 ? 14.799 8.085 0.942 1.00 89.44 140 PRO A O 1
ATOM 1139 N N . TYR A 1 141 ? 14.431 9.978 2.107 1.00 91.56 141 TYR A N 1
ATOM 1140 C CA . TYR A 1 141 ? 14.010 10.765 0.952 1.00 91.56 141 TYR A CA 1
ATOM 1141 C C . TYR A 1 141 ? 15.259 11.164 0.168 1.00 91.56 141 TYR A C 1
ATOM 1143 O O . TYR A 1 141 ? 16.052 11.980 0.641 1.00 91.56 141 TYR A O 1
ATOM 1151 N N . LEU A 1 142 ? 15.461 10.542 -0.991 1.00 93.12 142 LEU A N 1
ATOM 1152 C CA . LEU A 1 142 ? 16.561 10.867 -1.896 1.00 93.12 142 LEU A CA 1
ATOM 1153 C C . LEU A 1 142 ? 16.082 11.824 -2.986 1.00 93.12 142 LEU A C 1
ATOM 1155 O O . LEU A 1 142 ? 14.881 12.057 -3.142 1.00 93.12 142 LEU A O 1
ATOM 1159 N N . GLU A 1 143 ? 17.040 12.417 -3.693 1.00 95.62 143 GLU A N 1
ATOM 1160 C CA . GLU A 1 143 ? 16.764 13.326 -4.802 1.00 95.62 143 GLU A CA 1
ATOM 1161 C C . GLU A 1 143 ? 15.887 12.651 -5.858 1.00 95.62 143 GLU A C 1
ATOM 1163 O O . GLU A 1 143 ? 16.104 11.485 -6.199 1.00 95.62 143 GLU A O 1
ATOM 1168 N N . THR A 1 144 ? 14.924 13.392 -6.393 1.00 97.44 144 THR A N 1
ATOM 1169 C CA . THR A 1 144 ? 14.077 12.959 -7.506 1.00 97.44 144 THR A CA 1
ATOM 1170 C C . THR A 1 144 ? 14.464 13.710 -8.775 1.00 97.44 144 THR A C 1
ATOM 1172 O O . THR A 1 144 ? 15.066 14.784 -8.688 1.00 97.44 144 THR A O 1
ATOM 1175 N N . PRO A 1 145 ? 14.147 13.189 -9.967 1.00 97.81 145 PRO A N 1
ATOM 1176 C CA . PRO A 1 145 ? 14.200 13.992 -11.179 1.00 97.81 145 PRO A CA 1
ATOM 1177 C C . PRO A 1 145 ? 13.264 15.208 -11.076 1.00 97.81 145 PRO A C 1
ATOM 1179 O O . PRO A 1 145 ? 12.214 15.151 -10.434 1.00 97.81 145 PRO A O 1
ATOM 1182 N N . ASP A 1 146 ? 13.637 16.315 -11.713 1.00 96.31 146 ASP A N 1
ATOM 1183 C CA . ASP A 1 146 ? 12.745 17.462 -11.883 1.00 96.31 146 ASP A CA 1
ATOM 1184 C C . ASP A 1 146 ? 11.893 17.262 -13.147 1.00 96.31 146 ASP A C 1
ATOM 1186 O O . ASP A 1 146 ? 12.392 17.345 -14.272 1.00 96.31 146 ASP A O 1
ATOM 1190 N N . SER A 1 147 ? 10.596 16.990 -12.969 1.00 91.69 147 SER A N 1
ATOM 1191 C CA . SER A 1 147 ? 9.657 16.783 -14.079 1.00 91.69 147 SER A CA 1
ATOM 1192 C C . SER A 1 147 ? 9.379 18.053 -14.895 1.00 91.69 147 SER A C 1
ATOM 1194 O O . SER A 1 147 ? 8.896 17.952 -16.024 1.00 91.69 147 SER A O 1
ATOM 1196 N N . GLN A 1 148 ? 9.697 19.238 -14.364 1.00 93.00 148 GLN A N 1
ATOM 1197 C CA . GLN A 1 148 ? 9.562 20.524 -15.055 1.00 93.00 148 GLN A CA 1
ATOM 1198 C C . GLN A 1 148 ? 10.856 20.942 -15.764 1.00 93.00 148 GLN A C 1
ATOM 1200 O O . GLN A 1 148 ? 10.803 21.666 -16.760 1.00 93.00 148 GLN A O 1
ATOM 1205 N N . HIS A 1 149 ? 12.011 20.461 -15.296 1.00 94.31 149 HIS A N 1
ATOM 1206 C CA . HIS A 1 149 ? 13.324 20.780 -15.861 1.00 94.31 149 HIS A CA 1
ATOM 1207 C C . HIS A 1 149 ? 14.149 19.504 -16.119 1.00 94.31 149 HIS A C 1
ATOM 1209 O O . HIS A 1 149 ? 15.018 19.154 -15.313 1.00 94.31 149 HIS A O 1
ATOM 1215 N N . PRO A 1 150 ? 13.931 18.814 -17.258 1.00 88.44 150 PRO A N 1
ATOM 1216 C CA . PRO A 1 150 ? 14.620 17.566 -17.577 1.00 88.44 150 PRO A CA 1
ATOM 1217 C C . PRO A 1 150 ? 16.145 17.655 -17.428 1.00 88.44 150 PRO A C 1
ATOM 1219 O O . PRO A 1 150 ? 16.782 18.600 -17.895 1.00 88.44 150 PRO A O 1
ATOM 1222 N N . GLY A 1 151 ? 16.731 16.651 -16.775 1.00 90.12 151 GLY A N 1
ATOM 1223 C CA . GLY A 1 151 ? 18.163 16.592 -16.461 1.00 90.12 151 GLY A CA 1
ATOM 1224 C C . GLY A 1 151 ? 18.553 17.249 -15.133 1.00 90.12 151 GLY A C 1
ATOM 1225 O O . GLY A 1 151 ? 19.678 17.046 -14.676 1.00 90.12 151 GLY A O 1
ATOM 1226 N N . GLN A 1 152 ? 17.648 17.986 -14.483 1.00 95.38 152 GLN A N 1
ATOM 1227 C CA . GLN A 1 152 ? 17.848 18.479 -13.120 1.00 95.38 152 GLN A CA 1
ATOM 1228 C C . GLN A 1 152 ? 17.289 17.499 -12.083 1.00 95.38 152 GLN A C 1
ATOM 1230 O O . GLN A 1 152 ? 16.495 16.606 -12.392 1.00 95.38 152 GLN A O 1
ATOM 1235 N N . ARG A 1 153 ? 17.735 17.667 -10.835 1.00 96.56 153 ARG A N 1
ATOM 1236 C CA . ARG A 1 153 ? 17.281 16.886 -9.684 1.00 96.56 153 ARG A CA 1
ATOM 1237 C C . ARG A 1 153 ? 16.770 17.817 -8.596 1.00 96.56 153 ARG A C 1
ATOM 1239 O O . ARG A 1 153 ? 17.396 18.835 -8.300 1.00 96.56 153 ARG A O 1
ATOM 1246 N N . LEU A 1 154 ? 15.659 17.444 -7.978 1.00 97.00 154 LEU A N 1
ATOM 1247 C CA . LEU A 1 154 ? 15.113 18.116 -6.810 1.00 97.00 154 LEU A CA 1
ATOM 1248 C C . LEU A 1 154 ? 15.671 17.474 -5.545 1.00 97.00 154 LEU A C 1
ATOM 1250 O O . LEU A 1 154 ? 15.863 16.260 -5.466 1.00 97.00 154 LEU A O 1
ATOM 1254 N N . LYS A 1 155 ? 15.894 18.296 -4.518 1.00 96.75 155 LYS A N 1
ATOM 1255 C CA . LYS A 1 155 ? 16.348 17.831 -3.204 1.00 96.75 155 LYS A CA 1
ATOM 1256 C C . LYS A 1 155 ? 15.394 16.767 -2.655 1.00 96.75 155 LYS A C 1
ATOM 1258 O O . LYS A 1 155 ? 14.178 16.946 -2.695 1.00 96.75 155 LYS A O 1
ATOM 1263 N N . GLY A 1 156 ? 15.945 15.711 -2.059 1.00 95.50 156 GLY A N 1
ATOM 1264 C CA . GLY A 1 156 ? 15.158 14.668 -1.404 1.00 95.50 156 GLY A CA 1
ATOM 1265 C C . GLY A 1 156 ? 14.397 15.180 -0.181 1.00 95.50 156 GLY A C 1
ATOM 1266 O O . GLY A 1 156 ? 14.980 15.450 0.870 1.00 95.50 156 GLY A O 1
ATOM 1267 N N . THR A 1 157 ? 13.083 15.314 -0.319 1.00 95.44 157 THR A N 1
ATOM 1268 C CA . THR A 1 157 ? 12.130 15.609 0.753 1.00 95.44 157 THR A CA 1
ATOM 1269 C C . THR A 1 157 ? 10.899 14.731 0.556 1.00 95.44 157 THR A C 1
ATOM 1271 O O . THR A 1 157 ? 10.676 14.202 -0.532 1.00 95.44 157 THR A O 1
ATOM 1274 N N . PHE A 1 158 ? 10.074 14.578 1.595 1.00 93.69 158 PHE A N 1
ATOM 1275 C CA . PHE A 1 158 ? 8.789 13.894 1.437 1.00 93.69 158 PHE A CA 1
ATOM 1276 C C . PHE A 1 158 ? 7.951 14.539 0.324 1.00 93.69 158 PHE A C 1
ATOM 1278 O O . PHE A 1 158 ? 7.417 13.831 -0.520 1.00 93.69 158 PHE A O 1
ATOM 1285 N N . GLN A 1 159 ? 7.917 15.876 0.282 1.00 95.38 159 GLN A N 1
ATOM 1286 C CA . GLN A 1 159 ? 7.192 16.635 -0.733 1.00 95.38 159 GLN A CA 1
ATOM 1287 C C . GLN A 1 159 ? 7.693 16.323 -2.146 1.00 95.38 159 GLN A C 1
ATOM 1289 O O . GLN A 1 159 ? 6.890 15.921 -2.977 1.00 95.38 159 GLN A O 1
ATOM 1294 N N . SER A 1 160 ? 8.999 16.434 -2.413 1.00 96.94 160 SER A N 1
ATOM 1295 C CA . SER A 1 160 ? 9.524 16.188 -3.764 1.00 96.94 160 SER A CA 1
ATOM 1296 C C . SER A 1 160 ? 9.329 14.736 -4.205 1.00 96.94 160 SER A C 1
ATOM 1298 O O . SER A 1 160 ? 9.052 14.471 -5.369 1.00 96.94 160 SER A O 1
ATOM 1300 N N . ASN A 1 161 ? 9.412 13.787 -3.267 1.00 97.00 161 ASN A N 1
ATOM 1301 C CA . ASN A 1 161 ? 9.149 12.371 -3.523 1.00 97.00 161 ASN A CA 1
ATOM 1302 C C . ASN A 1 161 ? 7.661 12.111 -3.815 1.00 97.00 161 ASN A C 1
ATOM 1304 O O . ASN A 1 161 ? 7.347 11.306 -4.690 1.00 97.00 161 ASN A O 1
ATOM 1308 N N . LEU A 1 162 ? 6.753 12.787 -3.105 1.00 96.19 162 LEU A N 1
ATOM 1309 C CA . LEU A 1 162 ? 5.308 12.677 -3.305 1.00 96.19 162 LEU A CA 1
ATOM 1310 C C . LEU A 1 162 ? 4.858 13.327 -4.618 1.00 96.19 162 LEU A C 1
ATOM 1312 O O . LEU A 1 162 ? 4.105 12.714 -5.367 1.00 96.19 162 LEU A O 1
ATOM 1316 N N . GLU A 1 163 ? 5.351 14.526 -4.924 1.00 97.44 163 GLU A N 1
ATOM 1317 C CA . GLU A 1 163 ? 5.094 15.218 -6.194 1.00 97.44 163 GLU A CA 1
ATOM 1318 C C . GLU A 1 163 ? 5.621 14.406 -7.384 1.00 97.44 163 GLU A C 1
ATOM 1320 O O . GLU A 1 163 ? 4.976 14.334 -8.429 1.00 97.44 163 GLU A O 1
ATOM 1325 N N . TYR A 1 164 ? 6.763 13.730 -7.222 1.00 97.94 164 TYR A N 1
ATOM 1326 C CA . TYR A 1 164 ? 7.281 12.857 -8.269 1.00 97.94 164 TYR A CA 1
ATOM 1327 C C . TYR A 1 164 ? 6.458 11.569 -8.430 1.00 97.94 164 TYR A C 1
ATOM 1329 O O . TYR A 1 164 ? 6.226 11.127 -9.553 1.00 97.94 164 TYR A O 1
ATOM 1337 N N . LEU A 1 165 ? 5.948 10.989 -7.337 1.00 97.88 165 LEU A N 1
ATOM 1338 C CA . LEU A 1 165 ? 4.989 9.883 -7.421 1.00 97.88 165 LEU A CA 1
ATOM 1339 C C . LEU A 1 165 ? 3.715 10.306 -8.171 1.00 97.88 165 LEU A C 1
ATOM 1341 O O . LEU A 1 165 ? 3.259 9.568 -9.041 1.00 97.88 165 LEU A O 1
ATOM 1345 N N . ASP A 1 166 ? 3.172 11.492 -7.884 1.00 97.88 166 ASP A N 1
ATOM 1346 C CA . ASP A 1 166 ? 2.018 12.045 -8.609 1.00 97.88 166 ASP A CA 1
ATOM 1347 C C . ASP A 1 166 ? 2.316 12.218 -10.109 1.00 97.88 166 ASP A C 1
ATOM 1349 O O . ASP A 1 166 ? 1.529 11.785 -10.954 1.00 97.88 166 ASP A O 1
ATOM 1353 N N . HIS A 1 167 ? 3.502 12.733 -10.454 1.00 98.12 167 HIS A N 1
ATOM 1354 C CA . HIS A 1 167 ? 3.962 12.815 -11.842 1.00 98.12 167 HIS A CA 1
ATOM 1355 C C . HIS A 1 167 ? 3.958 11.445 -12.544 1.00 98.12 167 HIS A C 1
ATOM 1357 O O . HIS A 1 167 ? 3.419 11.324 -13.649 1.00 98.12 167 HIS A O 1
ATOM 1363 N N . LEU A 1 168 ? 4.495 10.403 -11.898 1.00 98.31 168 LEU A N 1
ATOM 1364 C CA . LEU A 1 168 ? 4.510 9.037 -12.437 1.00 98.31 168 LEU A CA 1
ATOM 1365 C C . LEU A 1 168 ? 3.101 8.459 -12.599 1.00 98.31 168 LEU A C 1
ATOM 1367 O O . LEU A 1 168 ? 2.815 7.812 -13.607 1.00 98.31 168 LEU A O 1
ATOM 1371 N N . MET A 1 169 ? 2.190 8.733 -11.661 1.00 97.88 169 MET A N 1
ATOM 1372 C CA . MET A 1 169 ? 0.781 8.344 -11.791 1.00 97.88 169 MET A CA 1
ATOM 1373 C C . MET A 1 169 ? 0.097 9.076 -12.952 1.00 97.88 169 MET A C 1
ATOM 1375 O O . MET A 1 169 ? -0.710 8.483 -13.673 1.00 97.88 169 MET A O 1
ATOM 1379 N N . GLY A 1 170 ? 0.455 10.340 -13.192 1.00 97.88 170 GLY A N 1
ATOM 1380 C CA . GLY A 1 170 ? 0.052 11.089 -14.380 1.00 97.88 170 GLY A CA 1
ATOM 1381 C C . GLY A 1 170 ? 0.519 10.420 -15.675 1.00 97.88 170 GLY A C 1
ATOM 1382 O O . GLY A 1 170 ? -0.289 10.216 -16.583 1.00 97.88 170 GLY A O 1
ATOM 1383 N N . GLN A 1 171 ? 1.790 10.012 -15.740 1.00 98.00 171 GLN A N 1
ATOM 1384 C CA . GLN A 1 171 ? 2.340 9.266 -16.876 1.00 98.00 171 GLN A CA 1
ATOM 1385 C C . GLN A 1 171 ? 1.653 7.910 -17.071 1.00 98.00 171 GLN A C 1
ATOM 1387 O O . GLN A 1 171 ? 1.312 7.564 -18.200 1.00 98.00 171 GLN A O 1
ATOM 1392 N N . LEU A 1 172 ? 1.399 7.165 -15.990 1.00 97.50 172 LEU A N 1
ATOM 1393 C CA . LEU A 1 172 ? 0.698 5.882 -16.041 1.00 97.50 172 LEU A CA 1
ATOM 1394 C C . LEU A 1 172 ? -0.706 6.052 -16.634 1.00 97.50 172 LEU A C 1
ATOM 1396 O O . LEU A 1 172 ? -1.080 5.344 -17.566 1.00 97.50 172 LEU A O 1
ATOM 1400 N N . ARG A 1 173 ? -1.472 7.037 -16.148 1.00 97.12 173 ARG A N 1
ATOM 1401 C CA . ARG A 1 173 ? -2.815 7.332 -16.671 1.00 97.12 173 ARG A CA 1
ATOM 1402 C C . ARG A 1 173 ? -2.786 7.765 -18.135 1.00 97.12 173 ARG A C 1
ATOM 1404 O O . ARG A 1 173 ? -3.599 7.282 -18.918 1.00 97.12 173 ARG A O 1
ATOM 1411 N N . ALA A 1 174 ? -1.861 8.650 -18.505 1.00 98.12 174 ALA A N 1
ATOM 1412 C CA . ALA A 1 174 ? -1.709 9.098 -19.887 1.00 98.12 174 ALA A CA 1
ATOM 1413 C C . ALA A 1 174 ? -1.306 7.945 -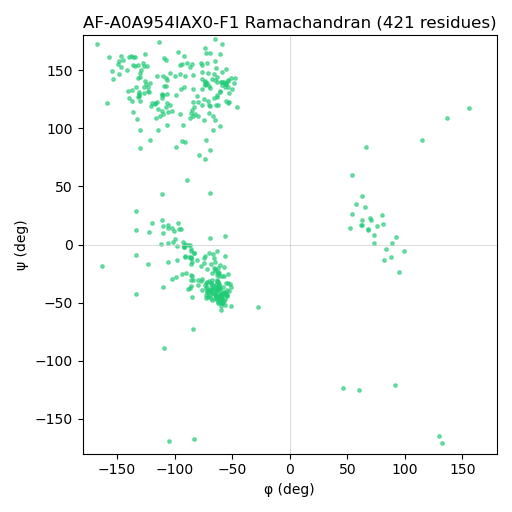20.820 1.00 98.12 174 ALA A C 1
ATOM 1415 O O . ALA A 1 174 ? -1.829 7.840 -21.927 1.00 98.12 174 ALA A O 1
ATOM 1416 N N . GLY A 1 175 ? -0.426 7.051 -20.362 1.00 98.06 175 GLY A N 1
ATOM 1417 C CA . GLY A 1 175 ? -0.016 5.861 -21.101 1.00 98.06 175 GLY A CA 1
ATOM 1418 C C . GLY A 1 175 ? -1.168 4.878 -21.305 1.00 98.06 175 GLY A C 1
ATOM 1419 O O . GLY A 1 175 ? -1.416 4.471 -22.435 1.00 98.06 175 GLY A O 1
ATOM 1420 N N . LEU A 1 176 ? -1.939 4.568 -20.256 1.00 97.50 176 LEU A N 1
ATOM 1421 C CA . LEU A 1 176 ? -3.145 3.739 -20.388 1.00 97.50 176 LEU A CA 1
ATOM 1422 C C . LEU A 1 176 ? -4.140 4.343 -21.387 1.00 97.50 176 LEU A C 1
ATOM 1424 O O . LEU A 1 176 ? -4.694 3.618 -22.208 1.00 97.50 176 LEU A O 1
ATOM 1428 N N . GLN A 1 177 ? -4.336 5.663 -21.363 1.00 97.56 177 GLN A N 1
ATOM 1429 C CA . GLN A 1 177 ? -5.205 6.350 -22.320 1.00 97.56 177 GLN A CA 1
ATOM 1430 C C . GLN A 1 177 ? -4.668 6.268 -23.757 1.00 97.56 177 GLN A C 1
ATOM 1432 O O . GLN A 1 177 ? -5.435 6.012 -24.682 1.00 97.56 177 GLN A O 1
ATOM 1437 N N . ALA A 1 178 ? -3.362 6.458 -23.957 1.00 97.44 178 ALA A N 1
ATOM 1438 C CA . ALA A 1 178 ? -2.731 6.373 -25.274 1.00 97.44 178 ALA A CA 1
ATOM 1439 C C . ALA A 1 178 ? -2.849 4.971 -25.896 1.00 97.44 178 ALA A C 1
ATOM 1441 O O . ALA A 1 178 ? -2.979 4.848 -27.112 1.00 97.44 178 ALA A O 1
ATOM 1442 N N . GLU A 1 179 ? -2.859 3.928 -25.064 1.00 96.56 179 GLU A N 1
ATOM 1443 C CA . GLU A 1 179 ? -3.066 2.538 -25.485 1.00 96.56 179 GLU A CA 1
ATOM 1444 C C . GLU A 1 179 ? -4.555 2.136 -25.558 1.00 96.56 179 GLU A C 1
ATOM 1446 O O . GLU A 1 179 ? -4.866 0.996 -25.899 1.00 96.56 179 GLU A O 1
ATOM 1451 N N . GLY A 1 180 ? -5.488 3.045 -25.243 1.00 96.69 180 GLY A N 1
ATOM 1452 C CA . GLY A 1 180 ? -6.930 2.770 -25.234 1.00 96.69 180 GLY A CA 1
ATOM 1453 C C . GLY A 1 180 ? -7.394 1.838 -24.105 1.00 96.69 180 GLY A C 1
ATOM 1454 O O . GLY A 1 180 ? -8.430 1.187 -24.228 1.00 96.69 180 GLY A O 1
ATOM 1455 N N . LEU A 1 181 ? -6.628 1.750 -23.016 1.00 97.31 181 LEU A N 1
ATOM 1456 C CA . LEU A 1 181 ? -6.864 0.861 -21.872 1.00 97.31 181 LEU A CA 1
ATOM 1457 C C . LEU A 1 181 ? -7.554 1.553 -20.687 1.00 97.31 181 LEU A C 1
ATOM 1459 O O . LEU A 1 181 ? -8.035 0.878 -19.777 1.00 97.31 181 LEU A O 1
ATOM 1463 N N . ASP A 1 182 ? -7.620 2.884 -20.674 1.00 95.12 182 ASP A N 1
ATOM 1464 C CA . ASP A 1 182 ? -8.091 3.685 -19.537 1.00 95.12 182 ASP A CA 1
ATOM 1465 C C . ASP A 1 182 ? -9.544 3.391 -19.128 1.00 95.12 182 ASP A C 1
ATOM 1467 O O . ASP A 1 182 ? -9.851 3.351 -17.939 1.00 95.12 182 ASP A O 1
ATOM 1471 N N . GLN A 1 183 ? -10.432 3.131 -20.092 1.00 94.06 183 GLN A N 1
ATOM 1472 C CA . GLN A 1 183 ? -11.852 2.868 -19.816 1.00 94.06 183 GLN A CA 1
ATOM 1473 C C . GLN A 1 183 ? -12.128 1.457 -19.273 1.00 94.06 183 GLN A C 1
ATOM 1475 O O . GLN A 1 183 ? -13.185 1.223 -18.688 1.00 94.06 183 GLN A O 1
ATOM 1480 N N . ASN A 1 184 ? -11.195 0.518 -19.454 1.00 95.50 184 ASN A N 1
ATOM 1481 C CA . ASN A 1 184 ? -11.353 -0.884 -19.056 1.00 95.50 184 ASN A CA 1
ATOM 1482 C C . ASN A 1 184 ? -10.294 -1.343 -18.038 1.00 95.50 184 ASN A C 1
ATOM 1484 O O . ASN A 1 184 ? -10.078 -2.538 -17.859 1.00 95.50 184 ASN A O 1
ATOM 1488 N N . THR A 1 185 ? -9.634 -0.401 -17.362 1.00 97.88 185 THR A N 1
ATOM 1489 C CA . THR A 1 185 ? -8.652 -0.694 -16.312 1.00 97.88 185 THR A CA 1
ATOM 1490 C C . THR A 1 185 ? -9.162 -0.170 -14.975 1.00 97.88 185 THR A C 1
ATOM 1492 O O . THR A 1 185 ? -9.431 1.021 -14.833 1.00 97.88 185 THR A O 1
ATOM 1495 N N . LEU A 1 186 ? -9.287 -1.054 -13.981 1.00 98.00 186 LEU A N 1
ATOM 1496 C CA . LEU A 1 186 ? -9.510 -0.659 -12.590 1.00 98.00 186 LEU A CA 1
ATOM 1497 C C . LEU A 1 186 ? -8.159 -0.309 -11.958 1.00 98.00 186 LEU A C 1
ATOM 1499 O O . LEU A 1 186 ? -7.280 -1.163 -11.858 1.00 98.00 186 LEU A O 1
ATOM 1503 N N . VAL A 1 187 ? -8.000 0.935 -11.515 1.00 97.88 187 VAL A N 1
ATOM 1504 C CA . VAL A 1 187 ? -6.807 1.411 -10.811 1.00 97.88 187 VAL A CA 1
ATOM 1505 C C . VAL A 1 187 ? -7.147 1.584 -9.336 1.00 97.88 187 VAL A C 1
ATOM 1507 O O . VAL A 1 187 ? -8.040 2.355 -8.985 1.00 97.88 187 VAL A O 1
ATOM 1510 N N . ILE A 1 188 ? -6.413 0.874 -8.479 1.00 98.25 188 ILE A N 1
ATOM 1511 C CA . ILE A 1 188 ? -6.487 0.973 -7.019 1.00 98.25 188 ILE A CA 1
ATOM 1512 C C . ILE A 1 188 ? -5.161 1.558 -6.535 1.00 98.25 188 ILE A C 1
ATOM 1514 O O . ILE A 1 188 ? -4.123 0.905 -6.614 1.00 98.25 188 ILE A O 1
ATOM 1518 N N . PHE A 1 189 ? -5.192 2.788 -6.033 1.00 98.00 189 PHE A N 1
ATOM 1519 C CA . PHE A 1 189 ? -4.056 3.438 -5.389 1.00 98.00 189 PHE A CA 1
ATOM 1520 C C . PHE A 1 189 ? -4.273 3.419 -3.879 1.00 98.00 189 PHE A C 1
ATOM 1522 O O . PHE A 1 189 ? -5.262 3.964 -3.390 1.00 98.00 189 PHE A O 1
ATOM 1529 N N . VAL A 1 190 ? -3.372 2.789 -3.129 1.00 97.38 190 VAL A N 1
ATOM 1530 C CA . VAL A 1 190 ? -3.505 2.623 -1.676 1.00 97.38 190 VAL A CA 1
ATOM 1531 C C . VAL A 1 190 ? -2.135 2.603 -1.000 1.00 97.38 190 VAL A C 1
ATOM 1533 O O . VAL A 1 190 ? -1.158 2.136 -1.586 1.00 97.38 190 VAL A O 1
ATOM 1536 N N . GLY A 1 191 ? -2.046 3.129 0.224 1.00 95.38 191 GLY A N 1
ATOM 1537 C CA . GLY A 1 191 ? -0.826 3.035 1.037 1.00 95.38 191 GLY A CA 1
ATOM 1538 C C . GLY A 1 191 ? -0.633 1.654 1.681 1.00 95.38 191 GLY A C 1
ATOM 1539 O O . GLY A 1 191 ? -1.601 0.940 1.919 1.00 95.38 191 GLY A O 1
ATOM 1540 N N . ASP A 1 192 ? 0.612 1.285 2.010 1.00 94.44 192 ASP A N 1
ATOM 1541 C CA . ASP A 1 192 ? 0.922 0.039 2.738 1.00 94.44 192 ASP A CA 1
ATOM 1542 C C . ASP A 1 192 ? 0.827 0.194 4.270 1.00 94.44 192 ASP A C 1
ATOM 1544 O O . ASP A 1 192 ? 0.522 -0.758 4.983 1.00 94.44 192 ASP A O 1
ATOM 1548 N N . ASN A 1 193 ? 1.111 1.394 4.778 1.00 94.62 193 ASN A N 1
ATOM 1549 C CA . ASN A 1 193 ? 1.076 1.789 6.188 1.00 94.62 193 ASN A CA 1
ATOM 1550 C C . ASN A 1 193 ? 1.164 3.322 6.304 1.00 94.62 193 ASN A C 1
ATOM 1552 O O . ASN A 1 193 ? 1.510 4.001 5.335 1.00 94.62 193 ASN A O 1
ATOM 1556 N N . GLY A 1 194 ? 0.985 3.861 7.513 1.00 92.25 194 GLY A N 1
ATOM 1557 C CA . GLY A 1 194 ? 1.328 5.253 7.827 1.00 92.25 194 GLY A CA 1
ATOM 1558 C C . GLY A 1 194 ? 2.810 5.603 7.598 1.00 92.25 194 GLY A C 1
ATOM 1559 O O . GLY A 1 194 ? 3.650 4.733 7.344 1.00 92.25 194 GLY A O 1
ATOM 1560 N N . THR A 1 195 ? 3.149 6.890 7.713 1.00 89.69 195 THR A N 1
ATOM 1561 C CA . THR A 1 195 ? 4.504 7.429 7.478 1.00 89.69 195 THR A CA 1
ATOM 1562 C C . THR A 1 195 ? 5.402 7.295 8.712 1.00 89.69 195 THR A C 1
ATOM 1564 O O . THR A 1 195 ? 4.945 7.362 9.856 1.00 89.69 195 THR A O 1
ATOM 1567 N N . GLY A 1 196 ? 6.705 7.071 8.503 1.00 87.00 196 GLY A N 1
ATOM 1568 C CA . GLY A 1 196 ? 7.690 7.008 9.587 1.00 87.00 196 GLY A CA 1
ATOM 1569 C C . GLY A 1 196 ? 7.813 8.340 10.326 1.00 87.00 196 GLY A C 1
ATOM 1570 O O . GLY A 1 196 ? 8.019 9.366 9.692 1.00 87.00 196 GLY A O 1
ATOM 1571 N N . GLY A 1 197 ? 7.714 8.308 11.656 1.00 85.31 197 GLY A N 1
ATOM 1572 C CA . GLY A 1 197 ? 7.682 9.509 12.500 1.00 85.31 197 GLY A CA 1
ATOM 1573 C C . GLY A 1 197 ? 6.270 9.981 12.855 1.00 85.31 197 GLY A C 1
ATOM 1574 O O . GLY A 1 197 ? 6.112 10.566 13.921 1.00 85.31 197 GLY A O 1
ATOM 1575 N N . ASP A 1 198 ? 5.265 9.630 12.044 1.00 84.69 198 ASP A N 1
ATOM 1576 C CA . ASP A 1 198 ? 3.873 10.068 12.236 1.00 84.69 198 ASP A CA 1
ATOM 1577 C C . ASP A 1 198 ? 2.936 8.930 12.676 1.00 84.69 198 ASP A C 1
ATOM 1579 O O . ASP A 1 198 ? 2.055 9.132 13.506 1.00 84.69 198 ASP A O 1
ATOM 1583 N N . GLY A 1 199 ? 3.135 7.713 12.160 1.00 89.56 199 GLY A N 1
ATOM 1584 C CA . GLY A 1 199 ? 2.299 6.559 12.528 1.00 89.56 199 GLY A CA 1
ATOM 1585 C C . GLY A 1 199 ? 2.876 5.188 12.180 1.00 89.56 199 GLY A C 1
ATOM 1586 O O . GLY A 1 199 ? 2.480 4.176 12.749 1.00 89.56 199 GLY A O 1
ATOM 1587 N N . LYS A 1 200 ? 3.855 5.091 11.273 1.00 92.38 200 LYS A N 1
ATOM 1588 C CA . LYS A 1 200 ? 4.417 3.787 10.896 1.00 92.38 200 LYS A CA 1
ATOM 1589 C C . LYS A 1 200 ? 4.935 3.024 12.114 1.00 92.38 200 LYS A C 1
ATOM 1591 O O . LYS A 1 200 ? 5.841 3.483 12.807 1.00 92.38 200 LYS A O 1
ATOM 1596 N N . GLY A 1 201 ? 4.429 1.808 12.307 1.00 90.75 201 GLY A N 1
ATOM 1597 C CA . GLY A 1 201 ? 4.874 0.937 13.392 1.00 90.75 201 GLY A CA 1
ATOM 1598 C C . GLY A 1 201 ? 4.341 1.325 14.775 1.00 90.75 201 GLY A C 1
ATOM 1599 O O . GLY A 1 201 ? 4.872 0.833 15.771 1.00 90.75 201 GLY A O 1
ATOM 1600 N N . THR A 1 202 ? 3.308 2.166 14.854 1.00 91.31 202 THR A N 1
ATOM 1601 C CA . THR A 1 202 ? 2.521 2.371 16.074 1.00 91.31 202 THR A CA 1
ATOM 1602 C C . THR A 1 202 ? 1.279 1.482 16.060 1.00 91.31 202 THR A C 1
ATOM 1604 O O . THR A 1 202 ? 0.785 1.090 15.004 1.00 91.31 202 THR A O 1
ATOM 1607 N N . VAL A 1 203 ? 0.772 1.149 17.248 1.00 93.12 203 VAL A N 1
ATOM 1608 C CA . VAL A 1 203 ? -0.508 0.442 17.415 1.00 93.12 203 VAL A CA 1
ATOM 1609 C C . VAL A 1 203 ? -1.628 1.478 17.503 1.00 93.12 203 VAL A C 1
ATOM 1611 O O . VAL A 1 203 ? -2.323 1.571 18.508 1.00 93.12 203 VAL A O 1
ATOM 1614 N N . THR A 1 204 ? -1.716 2.334 16.488 1.00 92.31 204 THR A N 1
ATOM 1615 C CA . THR A 1 204 ? -2.716 3.400 16.423 1.00 92.31 204 THR A CA 1
ATOM 1616 C C . THR A 1 204 ? -3.330 3.480 15.035 1.00 92.31 204 THR A C 1
ATOM 1618 O O . THR A 1 204 ? -2.739 2.997 14.064 1.00 92.31 204 THR A O 1
ATOM 1621 N N . GLU A 1 205 ? -4.491 4.124 14.908 1.00 92.00 205 GLU A N 1
ATOM 1622 C CA . GLU A 1 205 ? -5.140 4.324 13.606 1.00 92.00 205 GLU A CA 1
ATOM 1623 C C . GLU A 1 205 ? -4.207 5.030 12.607 1.00 92.00 205 GLU A C 1
ATOM 1625 O O . GLU A 1 205 ? -4.208 4.675 11.437 1.00 92.00 205 GLU A O 1
ATOM 1630 N N . LEU A 1 206 ? -3.319 5.929 13.050 1.00 91.19 206 LEU A N 1
ATOM 1631 C CA . LEU A 1 206 ? -2.318 6.579 12.184 1.00 91.19 206 LEU A CA 1
ATOM 1632 C C . LEU A 1 206 ? -1.310 5.602 11.554 1.00 91.19 206 LEU A C 1
ATOM 1634 O O . LEU A 1 206 ? -0.718 5.903 10.518 1.00 91.19 206 LEU A O 1
ATOM 1638 N N . GLY A 1 207 ? -1.085 4.444 12.175 1.00 92.50 207 GLY A N 1
ATOM 1639 C CA . GLY A 1 207 ? -0.219 3.405 11.626 1.00 92.50 207 GLY A CA 1
ATOM 1640 C C . GLY A 1 207 ? -0.892 2.555 10.554 1.00 92.50 207 GLY A C 1
ATOM 1641 O O . GLY A 1 207 ? -0.222 2.151 9.600 1.00 92.50 207 GLY A O 1
ATOM 1642 N N . ALA A 1 208 ? -2.197 2.309 10.698 1.00 92.44 208 ALA A N 1
ATOM 1643 C CA . ALA A 1 208 ? -2.965 1.396 9.850 1.00 92.44 208 ALA A CA 1
ATOM 1644 C C . ALA A 1 208 ? -3.827 2.103 8.788 1.00 92.44 208 ALA A C 1
AT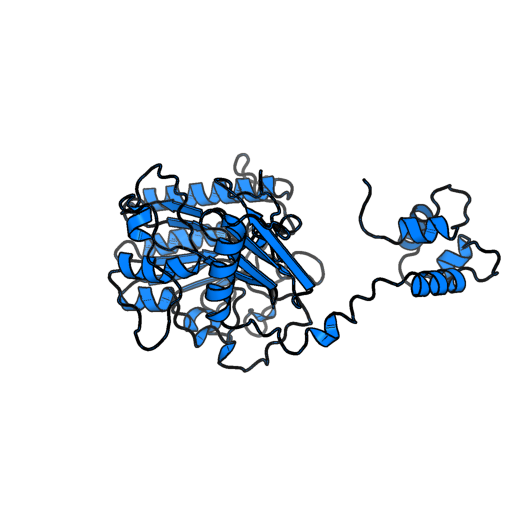OM 1646 O O . ALA A 1 208 ? -4.062 1.545 7.718 1.00 92.44 208 ALA A O 1
ATOM 1647 N N . ARG A 1 209 ? -4.299 3.325 9.052 1.00 93.56 209 ARG A N 1
ATOM 1648 C CA . ARG A 1 209 ? -5.158 4.088 8.144 1.00 93.56 209 ARG A CA 1
ATOM 1649 C C . ARG A 1 209 ? -4.323 4.746 7.057 1.00 93.56 209 ARG A C 1
ATOM 1651 O O . ARG A 1 209 ? -3.440 5.556 7.324 1.00 93.56 209 ARG A O 1
ATOM 1658 N N . VAL A 1 210 ? -4.663 4.429 5.816 1.00 94.50 210 VAL A N 1
ATOM 1659 C CA . VAL A 1 210 ? -3.941 4.860 4.617 1.00 94.50 210 VAL A CA 1
ATOM 1660 C C . VAL A 1 210 ? -4.887 5.537 3.625 1.00 94.50 210 VAL A C 1
ATOM 1662 O O . VAL A 1 210 ? -6.087 5.248 3.629 1.00 94.50 210 VAL A O 1
ATOM 1665 N N . PRO A 1 211 ? -4.387 6.445 2.766 1.00 94.69 211 PRO A N 1
ATOM 1666 C CA . PRO A 1 211 ? -5.180 6.953 1.655 1.00 94.69 211 PRO A CA 1
ATOM 1667 C C . PRO A 1 211 ? -5.529 5.810 0.695 1.00 94.69 211 PRO A C 1
ATOM 1669 O O . PRO A 1 211 ? -4.709 4.923 0.458 1.00 94.69 211 PRO A O 1
ATOM 1672 N N . CYS A 1 212 ? -6.733 5.860 0.125 1.00 96.94 212 CYS A N 1
ATOM 1673 C CA . CYS A 1 212 ? -7.172 4.954 -0.928 1.00 96.94 212 CYS A CA 1
ATOM 1674 C C . CYS A 1 212 ? -7.967 5.733 -1.984 1.00 96.94 212 CYS A C 1
ATOM 1676 O O . CYS A 1 212 ? -8.916 6.444 -1.651 1.00 96.94 212 CYS A O 1
ATOM 1678 N N . LEU A 1 213 ? -7.562 5.610 -3.246 1.00 97.56 213 LEU A N 1
ATOM 1679 C CA . LEU A 1 213 ? -8.230 6.176 -4.414 1.00 97.56 213 LEU A CA 1
ATOM 1680 C C . LEU A 1 213 ? -8.473 5.043 -5.406 1.00 97.56 213 LEU A C 1
ATOM 1682 O O . LEU A 1 213 ? -7.558 4.282 -5.715 1.00 97.56 213 LEU A O 1
ATOM 1686 N N . ILE A 1 214 ? -9.700 4.929 -5.905 1.00 97.88 214 ILE A N 1
ATOM 1687 C CA . ILE A 1 214 ? -10.080 3.877 -6.848 1.00 97.88 214 ILE A CA 1
ATOM 1688 C C . ILE A 1 214 ? -10.805 4.526 -8.021 1.00 97.88 214 ILE A C 1
ATOM 1690 O O . ILE A 1 214 ? -11.702 5.346 -7.824 1.00 97.88 214 ILE A O 1
ATOM 1694 N N . CYS A 1 215 ? -10.413 4.179 -9.243 1.00 96.44 215 CYS A N 1
ATOM 1695 C CA . CYS A 1 215 ? -11.070 4.637 -10.462 1.00 96.44 215 CYS A CA 1
ATOM 1696 C C . CYS A 1 215 ? -11.052 3.547 -11.535 1.00 96.44 215 CYS A C 1
ATOM 1698 O O . CYS A 1 215 ? -10.241 2.627 -11.478 1.00 96.44 215 CYS A O 1
ATOM 1700 N N . GLY A 1 216 ? -11.962 3.641 -12.503 1.00 95.94 216 GLY A N 1
ATOM 1701 C CA . GLY A 1 216 ? -12.084 2.667 -13.586 1.00 95.94 216 GLY A CA 1
ATOM 1702 C C . GLY A 1 216 ? -13.516 2.156 -13.762 1.00 95.94 216 GLY A C 1
ATOM 1703 O O . GLY A 1 216 ? -14.458 2.772 -13.248 1.00 95.94 216 GLY A O 1
ATOM 1704 N N . PRO A 1 217 ? -13.704 1.050 -14.503 1.00 95.38 217 PRO A N 1
ATOM 1705 C CA . PRO A 1 217 ? -15.026 0.516 -14.810 1.00 95.38 217 PRO 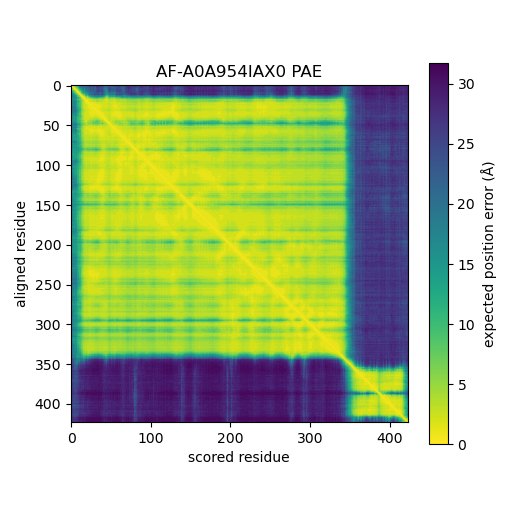A CA 1
ATOM 1706 C C . PRO A 1 217 ? -15.784 0.161 -13.528 1.00 95.38 217 PRO A C 1
ATOM 1708 O O . PRO A 1 217 ? -15.205 -0.353 -12.580 1.00 95.38 217 PRO A O 1
ATOM 1711 N N . GLY A 1 218 ? -17.088 0.442 -13.486 1.00 94.50 218 GLY A N 1
ATOM 1712 C CA . GLY A 1 218 ? -17.938 0.112 -12.335 1.00 94.50 218 GLY A CA 1
ATOM 1713 C C . GLY A 1 218 ? -17.740 0.985 -11.090 1.00 94.50 218 GLY A C 1
ATOM 1714 O O . GLY A 1 218 ? -18.434 0.769 -10.101 1.00 94.50 218 GLY A O 1
ATOM 1715 N N . VAL A 1 219 ? -16.858 1.987 -11.120 1.00 97.50 219 VAL A N 1
ATOM 1716 C CA . VAL A 1 219 ? -16.638 2.906 -9.994 1.00 97.50 219 VAL A CA 1
ATOM 1717 C C . VAL A 1 219 ? -17.402 4.211 -10.219 1.00 97.50 219 VAL A C 1
ATOM 1719 O O . VAL A 1 219 ? -17.268 4.861 -11.257 1.00 97.50 219 VAL A O 1
ATOM 1722 N N . LYS A 1 220 ? -18.196 4.637 -9.234 1.00 97.50 220 LYS A N 1
ATOM 1723 C CA . LYS A 1 220 ? -18.938 5.900 -9.276 1.00 97.50 220 LYS A CA 1
ATOM 1724 C C . LYS A 1 220 ? -17.979 7.087 -9.162 1.00 97.50 220 LYS A C 1
ATOM 1726 O O . LYS A 1 220 ? -17.394 7.333 -8.108 1.00 97.50 220 LYS A O 1
ATOM 1731 N N . ALA A 1 221 ? -17.864 7.862 -10.238 1.00 96.38 221 ALA A N 1
ATOM 1732 C CA . ALA A 1 221 ? -17.022 9.052 -10.274 1.00 96.38 221 ALA A CA 1
ATOM 1733 C C . ALA A 1 221 ? -17.419 10.078 -9.194 1.00 96.38 221 ALA A C 1
ATOM 1735 O O . ALA A 1 221 ? -18.601 10.353 -8.978 1.00 96.38 221 ALA A O 1
ATOM 1736 N N . GLY A 1 222 ? -16.415 10.657 -8.528 1.00 96.19 222 GLY A N 1
ATOM 1737 C CA . GLY A 1 222 ? -16.601 11.689 -7.501 1.00 96.19 222 GLY A CA 1
ATOM 1738 C C . GLY A 1 222 ? -17.160 11.186 -6.165 1.00 96.19 222 GLY A C 1
ATOM 1739 O O . GLY A 1 222 ? -17.492 12.002 -5.307 1.00 96.19 222 GLY A O 1
ATOM 1740 N N . LEU A 1 223 ? -17.283 9.869 -5.968 1.00 96.38 223 LEU A N 1
ATOM 1741 C CA . LEU A 1 223 ? -17.739 9.307 -4.702 1.00 96.38 223 LEU A CA 1
ATOM 1742 C C . LEU A 1 223 ? -16.671 9.468 -3.611 1.00 96.38 223 LEU A C 1
ATOM 1744 O O . LEU A 1 223 ? -15.564 8.950 -3.729 1.00 96.38 223 LEU A O 1
ATOM 1748 N N . VAL A 1 224 ? -17.047 10.114 -2.508 1.00 95.25 224 VAL A N 1
ATOM 1749 C CA . VAL A 1 224 ? -16.318 10.059 -1.236 1.00 95.25 224 VAL A CA 1
ATOM 1750 C C . VAL A 1 224 ? -17.124 9.179 -0.290 1.00 95.25 224 VAL A C 1
ATOM 1752 O O . VAL A 1 224 ? -18.246 9.528 0.077 1.00 95.25 224 VAL A O 1
ATOM 1755 N N . THR A 1 225 ? -16.574 8.025 0.083 1.00 94.00 225 THR A N 1
ATOM 1756 C CA . THR A 1 225 ? -17.236 7.070 0.980 1.00 94.00 225 THR A CA 1
ATOM 1757 C C . THR A 1 225 ? -16.648 7.122 2.387 1.00 94.00 225 THR A C 1
ATOM 1759 O O . THR A 1 225 ? -15.461 7.381 2.577 1.00 94.00 225 THR A O 1
ATOM 1762 N N . ARG A 1 226 ? -17.505 6.874 3.381 1.00 93.19 226 ARG A N 1
ATOM 1763 C CA . ARG A 1 226 ? -17.134 6.708 4.796 1.00 93.19 226 ARG A CA 1
ATOM 1764 C C . ARG A 1 226 ? -17.299 5.262 5.271 1.00 93.19 226 ARG A C 1
ATOM 1766 O O . ARG A 1 226 ? -17.216 5.016 6.475 1.00 93.19 226 ARG A O 1
ATOM 1773 N N . ALA A 1 227 ? -17.548 4.339 4.337 1.00 95.75 227 ALA A N 1
ATOM 1774 C CA . ALA A 1 227 ? -17.549 2.910 4.604 1.00 95.75 227 ALA A CA 1
ATOM 1775 C C . ALA A 1 227 ? -16.222 2.514 5.261 1.00 95.75 227 ALA A C 1
ATOM 1777 O O . ALA A 1 227 ? -15.151 2.955 4.841 1.00 95.75 227 ALA A O 1
ATOM 1778 N N . VAL A 1 228 ? -16.300 1.699 6.308 1.00 95.75 228 VAL A N 1
ATOM 1779 C CA . VAL A 1 228 ? -15.114 1.144 6.960 1.00 95.75 228 VAL A CA 1
ATOM 1780 C C . VAL A 1 228 ? -14.592 0.020 6.069 1.00 95.75 228 VAL A C 1
ATOM 1782 O O . VAL A 1 228 ? -15.339 -0.914 5.807 1.00 95.75 228 VAL A O 1
ATOM 1785 N N . ALA A 1 229 ? -13.352 0.115 5.590 1.00 96.06 229 ALA A N 1
ATOM 1786 C CA . ALA A 1 229 ? -12.763 -0.825 4.637 1.00 96.06 229 ALA A CA 1
ATOM 1787 C C . ALA A 1 229 ? -11.398 -1.323 5.117 1.00 96.06 229 ALA A C 1
ATOM 1789 O O . ALA A 1 229 ? -10.677 -0.601 5.808 1.00 96.06 229 ALA A O 1
ATOM 1790 N N . ASP A 1 230 ? -11.058 -2.546 4.728 1.00 95.81 230 ASP A N 1
ATOM 1791 C CA . ASP A 1 230 ? -9.812 -3.227 5.070 1.00 95.81 230 ASP A CA 1
ATOM 1792 C C . ASP A 1 230 ? -9.069 -3.669 3.801 1.00 95.81 230 ASP A C 1
ATOM 1794 O O . ASP A 1 230 ? -9.691 -3.927 2.772 1.00 95.81 230 ASP A O 1
ATOM 1798 N N . LEU A 1 231 ? -7.740 -3.807 3.853 1.00 96.31 231 LEU A N 1
ATOM 1799 C CA . LEU A 1 231 ? -6.968 -4.293 2.699 1.00 96.31 231 LEU A CA 1
ATOM 1800 C C . LEU A 1 231 ? -7.376 -5.716 2.277 1.00 96.31 231 LEU A C 1
ATOM 1802 O O . LEU A 1 231 ? -7.264 -6.060 1.100 1.00 96.31 231 LEU A O 1
ATOM 1806 N N . THR A 1 232 ? -7.886 -6.527 3.208 1.00 96.19 232 THR A N 1
ATOM 1807 C CA . THR A 1 232 ? -8.432 -7.863 2.921 1.00 96.19 232 THR A CA 1
ATOM 1808 C C . THR A 1 232 ? -9.633 -7.822 1.976 1.00 96.19 232 THR A C 1
ATOM 1810 O O . THR A 1 232 ? -9.856 -8.787 1.244 1.00 96.19 232 THR A O 1
ATOM 1813 N N . ASP A 1 233 ? -10.365 -6.703 1.911 1.00 98.19 233 ASP A N 1
ATOM 1814 C CA . ASP A 1 233 ? -11.535 -6.530 1.043 1.00 98.19 233 ASP A CA 1
ATOM 1815 C C . ASP A 1 233 ? -11.177 -6.556 -0.452 1.00 98.19 233 ASP A C 1
ATOM 1817 O O . ASP A 1 233 ? -12.035 -6.832 -1.298 1.00 98.19 233 ASP A O 1
ATOM 1821 N N . PHE A 1 234 ? -9.913 -6.320 -0.819 1.00 98.00 234 PHE A N 1
ATOM 1822 C CA . PHE A 1 234 ? -9.506 -6.338 -2.224 1.00 98.00 234 PHE A CA 1
ATOM 1823 C C . PHE A 1 234 ? -9.567 -7.729 -2.853 1.00 98.00 234 PHE A C 1
ATOM 1825 O O . PHE A 1 234 ? -9.929 -7.825 -4.021 1.00 98.00 234 PHE A O 1
ATOM 1832 N N . MET A 1 235 ? -9.311 -8.806 -2.108 1.00 97.25 235 MET A N 1
ATOM 1833 C CA . MET A 1 235 ? -9.385 -10.171 -2.644 1.00 97.25 235 MET A CA 1
ATOM 1834 C C . MET A 1 235 ? -10.786 -10.530 -3.189 1.00 97.25 235 MET A C 1
ATOM 1836 O O . MET A 1 235 ? -10.892 -10.857 -4.374 1.00 97.25 235 MET A O 1
ATOM 1840 N N . PRO A 1 236 ? -11.883 -10.443 -2.405 1.00 98.12 236 PRO A N 1
ATOM 1841 C CA . PRO A 1 236 ? -13.230 -10.696 -2.924 1.00 98.12 236 PRO A CA 1
ATOM 1842 C C . PRO A 1 236 ? -13.696 -9.634 -3.923 1.00 98.12 236 PRO A C 1
ATOM 1844 O O . PRO A 1 236 ? -14.444 -9.965 -4.839 1.00 98.12 236 PRO A O 1
ATOM 1847 N N . THR A 1 237 ? -13.243 -8.382 -3.795 1.00 98.38 237 THR A N 1
ATOM 1848 C CA . THR A 1 237 ? -13.558 -7.336 -4.782 1.00 98.38 237 THR A CA 1
ATOM 1849 C C . THR A 1 237 ? -12.984 -7.706 -6.151 1.00 98.38 237 THR A C 1
ATOM 1851 O O . THR A 1 237 ? -13.707 -7.726 -7.144 1.00 98.38 237 THR A O 1
ATOM 1854 N N . LEU A 1 238 ? -11.701 -8.077 -6.216 1.00 98.25 238 LEU A N 1
ATOM 1855 C CA . LEU A 1 238 ? -11.052 -8.521 -7.452 1.00 98.25 238 LEU A CA 1
ATOM 1856 C C . LEU A 1 238 ? -11.687 -9.805 -7.999 1.00 98.25 238 LEU A C 1
ATOM 1858 O O . LEU A 1 238 ? -11.844 -9.925 -9.214 1.00 98.25 238 LEU A O 1
ATOM 1862 N N . ALA A 1 239 ? -12.108 -10.728 -7.126 1.00 97.62 239 ALA A N 1
ATOM 1863 C CA . ALA A 1 239 ? -12.848 -11.916 -7.543 1.00 97.62 239 ALA A CA 1
ATOM 1864 C C . ALA A 1 239 ? -14.142 -11.546 -8.281 1.00 97.62 239 ALA A C 1
ATOM 1866 O O . ALA A 1 239 ? -14.400 -12.068 -9.363 1.00 97.62 239 ALA A O 1
ATOM 1867 N N . GLU A 1 240 ? -14.925 -10.609 -7.741 1.00 97.50 240 GLU A N 1
ATOM 1868 C CA . GLU A 1 240 ? -16.169 -10.156 -8.366 1.00 97.50 240 GLU A CA 1
ATOM 1869 C C . GLU A 1 240 ? -15.918 -9.466 -9.715 1.00 97.50 240 GLU A C 1
ATOM 1871 O O . GLU A 1 240 ? -16.576 -9.801 -10.701 1.00 97.50 240 GLU A O 1
ATOM 1876 N N . TYR A 1 241 ? -14.929 -8.568 -9.795 1.00 97.06 241 TYR A N 1
ATOM 1877 C CA . TYR A 1 241 ? -14.563 -7.892 -11.048 1.00 97.06 241 TYR A CA 1
ATOM 1878 C C . TYR A 1 241 ? -14.094 -8.863 -12.141 1.00 97.06 241 TYR A C 1
ATOM 1880 O O . TYR A 1 241 ? -14.419 -8.671 -13.311 1.00 97.06 241 TYR A O 1
ATOM 1888 N N . ALA A 1 242 ? -13.359 -9.915 -11.773 1.00 96.12 242 ALA A N 1
ATOM 1889 C CA . ALA A 1 242 ? -12.855 -10.921 -12.710 1.00 96.12 242 ALA A CA 1
ATOM 1890 C C . ALA A 1 242 ? -13.858 -12.055 -13.008 1.00 96.12 242 ALA A C 1
ATOM 1892 O O . ALA A 1 242 ? -13.565 -12.966 -13.796 1.00 96.12 242 ALA A O 1
ATOM 1893 N N . GLY A 1 243 ? -15.024 -12.057 -12.349 1.00 95.69 243 GLY A N 1
ATOM 1894 C CA . GLY A 1 243 ? -15.958 -13.184 -12.377 1.00 95.69 243 GLY A CA 1
ATOM 1895 C C . GLY A 1 243 ? -15.317 -14.490 -11.892 1.00 95.69 243 GLY A C 1
ATOM 1896 O O . GLY A 1 243 ? -15.586 -15.556 -12.448 1.00 95.69 243 GLY A O 1
ATOM 1897 N N . ALA A 1 244 ? -14.407 -14.399 -10.921 1.00 94.56 244 ALA A N 1
ATOM 1898 C CA . ALA A 1 244 ? -13.745 -15.526 -10.283 1.00 94.56 244 ALA A CA 1
ATOM 1899 C C . ALA A 1 244 ? -14.544 -16.024 -9.074 1.00 94.56 244 ALA A C 1
ATOM 1901 O O . ALA A 1 244 ? -15.297 -15.283 -8.444 1.00 94.56 244 ALA A O 1
ATOM 1902 N N . THR A 1 245 ? -14.344 -17.288 -8.713 1.00 90.88 245 THR A N 1
ATOM 1903 C CA . THR A 1 245 ? -14.868 -17.858 -7.468 1.00 90.88 245 THR A CA 1
ATOM 1904 C C . THR A 1 245 ? -13.714 -18.035 -6.496 1.00 90.88 245 THR A C 1
ATOM 1906 O O . THR A 1 245 ? -12.689 -18.611 -6.859 1.00 90.88 245 THR A O 1
ATOM 1909 N N . LEU A 1 246 ? -13.874 -17.538 -5.269 1.00 91.62 246 LEU A N 1
ATOM 1910 C CA . LEU A 1 246 ? -12.891 -17.775 -4.219 1.00 91.62 246 LEU A CA 1
ATOM 1911 C C . LEU A 1 246 ? -12.879 -19.262 -3.823 1.00 91.62 246 LEU A C 1
ATOM 1913 O O . LEU A 1 246 ? -13.945 -19.883 -3.767 1.00 91.62 246 LEU A O 1
ATOM 1917 N N . PRO A 1 247 ? -11.703 -19.841 -3.526 1.00 88.88 247 PRO A N 1
ATOM 1918 C CA . PRO A 1 247 ? -11.608 -21.182 -2.961 1.00 88.88 247 PRO A CA 1
ATOM 1919 C C . PRO A 1 247 ? -12.457 -21.338 -1.691 1.00 88.88 247 PRO A C 1
ATOM 1921 O O . PRO A 1 247 ? -12.498 -20.447 -0.848 1.00 88.88 247 PRO A O 1
ATOM 1924 N N . THR A 1 248 ? -13.115 -22.487 -1.533 1.00 88.00 248 THR A N 1
ATOM 1925 C CA . THR A 1 248 ? -13.959 -22.787 -0.359 1.00 88.00 248 THR A CA 1
ATOM 1926 C C . THR A 1 248 ? -13.239 -23.618 0.705 1.00 88.00 248 THR A C 1
ATOM 1928 O O . THR A 1 248 ? -13.831 -23.970 1.720 1.00 88.00 248 THR A O 1
ATOM 1931 N N . ASP A 1 249 ? -11.985 -23.994 0.457 1.00 86.94 249 ASP A N 1
ATOM 1932 C CA . ASP A 1 249 ? -11.158 -24.844 1.321 1.00 86.94 249 ASP A CA 1
ATOM 1933 C C . ASP A 1 249 ? -10.371 -24.052 2.382 1.00 86.94 249 ASP A C 1
ATOM 1935 O O . ASP A 1 249 ? -9.647 -24.642 3.184 1.00 86.94 249 ASP A O 1
ATOM 1939 N N . ARG A 1 250 ? -10.508 -22.721 2.394 1.00 85.81 250 ARG A N 1
ATOM 1940 C CA . ARG A 1 250 ? -9.814 -21.792 3.293 1.00 85.81 250 ARG A CA 1
ATOM 1941 C C . ARG A 1 250 ? -10.669 -20.550 3.580 1.00 85.81 250 ARG A C 1
ATOM 1943 O O . ARG A 1 250 ? -11.532 -20.219 2.767 1.00 85.81 250 ARG A O 1
ATOM 1950 N N . PRO A 1 251 ? -10.449 -19.860 4.712 1.00 88.25 251 PRO A N 1
ATOM 1951 C CA . PRO A 1 251 ? -11.156 -18.622 5.018 1.00 88.25 251 PRO A CA 1
ATOM 1952 C C . PRO A 1 251 ? -10.614 -17.434 4.209 1.00 88.25 251 PRO A C 1
ATOM 1954 O O . PRO A 1 251 ? -9.444 -17.408 3.826 1.00 88.25 251 PRO A O 1
ATOM 1957 N N . PHE A 1 252 ? -11.470 -16.433 4.010 1.00 89.75 252 PHE A N 1
ATOM 1958 C CA . PHE A 1 252 ? -11.120 -15.105 3.512 1.00 89.75 252 PHE A CA 1
ATOM 1959 C C . PHE A 1 252 ? -11.783 -14.063 4.420 1.00 89.75 252 PHE A C 1
ATOM 1961 O O . PHE A 1 252 ? -12.991 -14.129 4.635 1.00 89.75 252 PHE A O 1
ATOM 1968 N N . ASP A 1 253 ? -11.004 -13.112 4.939 1.00 92.94 253 ASP A N 1
ATOM 1969 C CA . ASP A 1 253 ? -11.477 -12.125 5.932 1.00 92.94 253 ASP A CA 1
ATOM 1970 C C . ASP A 1 253 ? -12.138 -10.880 5.308 1.00 92.94 253 ASP A C 1
ATOM 1972 O O . ASP A 1 253 ? -12.740 -10.051 6.001 1.00 92.94 253 ASP A O 1
ATOM 1976 N N . GLY A 1 254 ? -11.983 -10.725 3.992 1.00 95.94 254 GLY A N 1
ATOM 1977 C CA . GLY A 1 254 ? -12.460 -9.578 3.233 1.00 95.94 254 GLY A CA 1
ATOM 1978 C C . GLY A 1 254 ? -13.911 -9.701 2.793 1.00 95.94 254 GLY A C 1
ATOM 1979 O O . GLY A 1 254 ? -14.436 -10.794 2.580 1.00 95.94 254 GLY A O 1
ATOM 1980 N N . HIS A 1 255 ? -14.543 -8.555 2.575 1.00 96.62 255 HIS A N 1
ATOM 1981 C CA . HIS A 1 255 ? -15.879 -8.417 2.006 1.00 96.62 255 HIS A CA 1
ATOM 1982 C C . HIS A 1 255 ? -15.791 -7.562 0.733 1.00 96.62 255 HIS A C 1
ATOM 1984 O O . HIS A 1 255 ? -15.068 -6.572 0.704 1.00 96.62 255 HIS A O 1
ATOM 1990 N N . SER A 1 256 ? -16.516 -7.918 -0.331 1.00 97.62 256 SER A N 1
ATOM 1991 C CA . SER A 1 256 ? -16.436 -7.165 -1.593 1.00 97.62 256 SER A CA 1
ATOM 1992 C C . SER A 1 256 ? -16.868 -5.702 -1.419 1.00 97.62 256 SER A C 1
ATOM 1994 O O . SER A 1 256 ? -17.938 -5.414 -0.881 1.00 97.62 256 SER A O 1
ATOM 1996 N N . LEU A 1 257 ? -16.050 -4.780 -1.932 1.00 97.81 257 LEU A N 1
ATOM 1997 C CA . LEU A 1 257 ? -16.318 -3.342 -1.969 1.00 97.81 257 LEU A CA 1
ATOM 1998 C C . LEU A 1 257 ? -17.182 -2.935 -3.163 1.00 97.81 257 LEU A C 1
ATOM 2000 O O . LEU A 1 257 ? -17.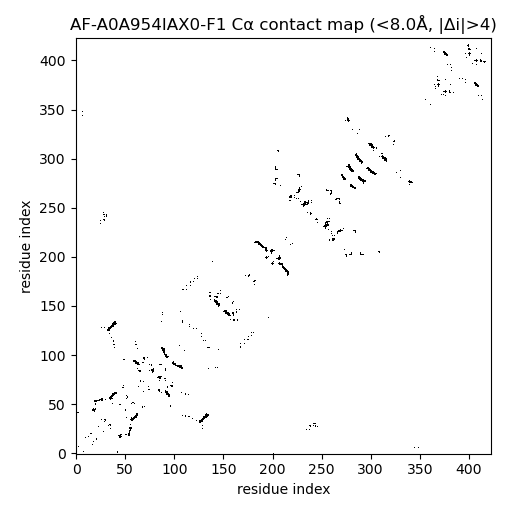572 -1.774 -3.247 1.00 97.81 257 LEU A O 1
ATOM 2004 N N . THR A 1 258 ? -17.487 -3.835 -4.102 1.00 97.56 258 THR A N 1
ATOM 2005 C CA . THR A 1 258 ? -18.095 -3.470 -5.391 1.00 97.56 258 THR A CA 1
ATOM 2006 C C . THR A 1 258 ? -19.381 -2.650 -5.247 1.00 97.56 258 THR A C 1
ATOM 2008 O O . THR A 1 258 ? -19.531 -1.634 -5.927 1.00 97.56 258 THR A O 1
ATOM 2011 N N . GLY A 1 259 ? -20.274 -3.017 -4.320 1.00 98.00 259 GLY A N 1
ATOM 2012 C CA . GLY A 1 259 ? -21.499 -2.252 -4.048 1.00 98.00 259 GLY A CA 1
ATOM 2013 C C . GLY A 1 259 ? -21.221 -0.839 -3.519 1.00 98.00 259 GLY A C 1
ATOM 2014 O O . GLY A 1 259 ? -21.895 0.119 -3.906 1.00 98.00 259 GLY A O 1
ATOM 2015 N N . VAL A 1 260 ? -20.184 -0.677 -2.691 1.00 98.12 260 VAL A N 1
ATOM 2016 C CA . VAL A 1 260 ? -19.719 0.637 -2.219 1.00 98.12 260 VAL A CA 1
ATOM 2017 C C . VAL A 1 260 ? -19.117 1.436 -3.372 1.00 98.12 260 VAL A C 1
ATOM 2019 O O . VAL A 1 260 ? -19.470 2.599 -3.552 1.00 98.12 260 VAL A O 1
ATOM 2022 N N . LEU A 1 261 ? -18.267 0.819 -4.198 1.00 97.88 261 LEU A N 1
ATOM 2023 C CA . LEU A 1 261 ? -17.620 1.472 -5.343 1.00 97.88 261 LEU A CA 1
ATOM 2024 C C . LEU A 1 261 ? -18.632 1.963 -6.383 1.00 97.88 261 LEU A C 1
ATOM 2026 O O . LEU A 1 261 ? -18.460 3.050 -6.932 1.00 97.88 261 LEU A O 1
ATOM 2030 N N . ARG A 1 262 ? -19.717 1.215 -6.612 1.00 97.62 262 ARG A N 1
ATOM 2031 C CA . ARG A 1 262 ? -20.835 1.618 -7.485 1.00 97.62 262 ARG A CA 1
ATOM 2032 C C . ARG A 1 262 ? -21.734 2.691 -6.859 1.00 97.62 262 ARG A C 1
ATOM 2034 O O . ARG A 1 262 ? -22.549 3.303 -7.547 1.00 97.62 262 ARG A O 1
ATOM 2041 N N . GLY A 1 263 ? -21.581 2.962 -5.561 1.00 97.38 263 GLY A N 1
ATOM 2042 C CA . GLY A 1 263 ? -22.451 3.856 -4.797 1.00 97.38 263 GLY A CA 1
ATOM 2043 C C . GLY A 1 263 ? -23.854 3.288 -4.563 1.00 97.38 263 GLY A C 1
ATOM 2044 O O . GLY A 1 263 ? -24.784 4.059 -4.326 1.00 97.38 263 GLY A O 1
ATOM 2045 N N . GLU A 1 264 ? -24.001 1.967 -4.660 1.00 97.69 264 GLU A N 1
ATOM 2046 C CA . GLU A 1 264 ? -25.236 1.213 -4.414 1.00 97.69 264 GLU A CA 1
ATOM 2047 C C . GLU A 1 264 ? -25.400 0.894 -2.923 1.00 97.69 264 GLU A C 1
ATOM 2049 O O . GLU A 1 264 ? -26.517 0.764 -2.425 1.00 97.69 264 GLU A O 1
ATOM 2054 N N . GLN A 1 265 ? -24.282 0.803 -2.200 1.00 96.81 265 GLN A N 1
ATOM 2055 C CA . GLN A 1 265 ? -24.229 0.541 -0.768 1.00 96.81 265 GLN A CA 1
ATOM 2056 C C . GLN A 1 265 ? -23.414 1.622 -0.060 1.00 96.81 265 GLN A C 1
ATOM 2058 O O . GLN A 1 265 ? -22.382 2.072 -0.551 1.00 96.81 265 GLN A O 1
ATOM 2063 N N . GLN A 1 266 ? -23.867 2.031 1.125 1.00 95.00 266 GLN A N 1
ATOM 2064 C CA . GLN A 1 266 ? -23.090 2.925 1.994 1.00 95.00 266 GLN A CA 1
ATOM 2065 C C . GLN A 1 266 ? -22.100 2.163 2.885 1.00 95.00 266 GLN A C 1
ATOM 2067 O O . GLN A 1 266 ? -21.180 2.767 3.431 1.00 95.00 266 GLN A O 1
ATOM 2072 N N . GLN A 1 267 ? -22.292 0.852 3.038 1.00 95.50 267 GLN A N 1
ATOM 2073 C CA . GLN A 1 267 ? -21.550 -0.006 3.952 1.00 95.50 267 GLN A CA 1
ATOM 2074 C C . GLN A 1 267 ? -21.542 -1.449 3.428 1.00 95.50 267 GLN A C 1
ATOM 2076 O O . GLN A 1 267 ? -22.557 -1.914 2.914 1.00 95.50 267 GLN A O 1
ATOM 2081 N N . HIS A 1 268 ? -20.421 -2.153 3.601 1.00 96.75 268 HIS A N 1
ATOM 2082 C CA . HIS A 1 268 ? -20.253 -3.584 3.288 1.00 96.75 268 HIS A CA 1
ATOM 2083 C C . HIS A 1 268 ? -19.785 -4.421 4.493 1.00 96.75 268 HIS A C 1
ATOM 2085 O O . HIS A 1 268 ? -19.909 -5.648 4.483 1.00 96.75 268 HIS A O 1
ATOM 2091 N N . ARG A 1 269 ? -19.262 -3.767 5.540 1.00 96.50 269 ARG A N 1
ATOM 2092 C CA . ARG A 1 269 ? -18.868 -4.376 6.818 1.00 96.50 269 ARG A CA 1
ATOM 2093 C C . ARG A 1 269 ? -19.047 -3.410 7.989 1.00 96.50 269 ARG A C 1
ATOM 2095 O O . ARG A 1 269 ? -19.100 -2.194 7.805 1.00 96.50 269 ARG A O 1
ATOM 2102 N N . GLU A 1 270 ? -19.156 -3.952 9.196 1.00 95.94 270 GLU A N 1
ATOM 2103 C CA . GLU A 1 270 ? -19.383 -3.169 10.421 1.00 95.94 270 GLU A CA 1
ATOM 2104 C C . GLU A 1 270 ? -18.092 -2.659 11.057 1.00 95.94 270 GLU A C 1
ATOM 2106 O O . GLU A 1 270 ? -18.049 -1.531 11.545 1.00 95.94 270 GLU A O 1
ATOM 2111 N N . TRP A 1 271 ? -17.037 -3.469 11.018 1.00 96.88 271 TRP A N 1
ATOM 2112 C CA . TRP A 1 271 ? -15.771 -3.195 11.683 1.00 96.88 271 TRP A CA 1
ATOM 2113 C C . TRP A 1 271 ? -14.586 -3.746 10.887 1.00 96.88 271 TRP A C 1
ATOM 2115 O O . TRP A 1 271 ? -14.743 -4.615 10.022 1.00 96.88 271 TRP A O 1
ATOM 2125 N N . ILE A 1 272 ? -13.400 -3.232 11.207 1.00 96.50 272 ILE A N 1
ATOM 2126 C CA . ILE A 1 272 ? -12.098 -3.677 10.699 1.00 96.50 272 ILE A CA 1
ATOM 2127 C C . ILE A 1 272 ? -11.115 -3.856 11.847 1.00 96.50 272 ILE A C 1
ATOM 2129 O O . ILE A 1 272 ? -11.241 -3.221 12.897 1.00 96.50 272 ILE A O 1
ATOM 2133 N N . TYR A 1 273 ? -10.129 -4.716 11.631 1.00 95.38 273 TYR A N 1
ATOM 2134 C CA . TYR A 1 273 ? -9.152 -5.100 12.635 1.00 95.38 273 TYR A CA 1
ATOM 2135 C C . TYR A 1 273 ? -7.746 -5.053 12.050 1.00 95.38 273 TYR A C 1
ATOM 2137 O O . TYR A 1 273 ? -7.498 -5.557 10.961 1.00 95.38 273 TYR A O 1
ATOM 2145 N N . SER A 1 274 ? -6.814 -4.490 12.807 1.00 93.94 274 SER A N 1
ATOM 2146 C CA . SER A 1 274 ? -5.393 -4.498 12.482 1.00 93.94 274 SER A CA 1
ATOM 2147 C C . SER A 1 274 ? -4.587 -4.864 13.720 1.00 93.94 274 SER A C 1
ATOM 2149 O O . SER A 1 274 ? -5.017 -4.648 14.855 1.00 93.94 274 SER A O 1
ATOM 2151 N N . HIS A 1 275 ? -3.401 -5.425 13.516 1.00 92.56 275 HIS A N 1
ATOM 2152 C CA . HIS A 1 275 ? -2.491 -5.730 14.606 1.00 92.56 275 HIS A CA 1
ATOM 2153 C C . HIS A 1 275 ? -1.046 -5.442 14.213 1.00 92.56 275 HIS A C 1
ATOM 2155 O O . HIS A 1 275 ? -0.647 -5.542 13.052 1.00 92.56 275 HIS A O 1
ATOM 2161 N N . LEU A 1 276 ? -0.249 -5.087 15.213 1.00 89.50 276 LEU A N 1
ATOM 2162 C CA . LEU A 1 276 ? 1.187 -4.932 15.080 1.00 89.50 276 LEU A CA 1
ATOM 2163 C C . LEU A 1 276 ? 1.840 -5.665 16.238 1.00 89.50 276 LEU A C 1
ATOM 2165 O O . LEU A 1 276 ? 1.837 -5.168 17.367 1.00 89.50 276 LEU A O 1
ATOM 2169 N N . ASP A 1 277 ? 2.461 -6.802 15.922 1.00 85.75 277 ASP A N 1
ATOM 2170 C CA . ASP A 1 277 ? 2.886 -7.766 16.938 1.00 85.75 277 ASP A CA 1
ATOM 2171 C C . ASP A 1 277 ? 1.646 -8.250 17.717 1.00 85.75 277 ASP A C 1
ATOM 2173 O O . ASP A 1 277 ? 0.663 -8.656 17.089 1.00 85.75 277 ASP A O 1
ATOM 2177 N N . ASP A 1 278 ? 1.653 -8.138 19.043 1.00 88.69 278 ASP A N 1
ATOM 2178 C CA . ASP A 1 278 ? 0.523 -8.407 19.938 1.00 88.69 278 ASP A CA 1
ATOM 2179 C C . ASP A 1 278 ? -0.351 -7.177 20.251 1.00 88.69 278 ASP A C 1
ATOM 2181 O O . ASP A 1 278 ? -1.357 -7.284 20.956 1.00 88.69 278 ASP A O 1
ATOM 2185 N N . GLY A 1 279 ? 0.002 -6.005 19.718 1.00 93.31 279 GLY A N 1
ATOM 2186 C CA . GLY A 1 279 ? -0.837 -4.813 19.783 1.00 93.31 279 GLY A CA 1
ATOM 2187 C C . GLY A 1 279 ? -1.996 -4.899 18.792 1.00 93.31 279 GLY A C 1
ATOM 2188 O O . GLY A 1 279 ? -1.812 -5.387 17.678 1.00 93.31 279 GLY A O 1
ATOM 2189 N N . ARG A 1 280 ? -3.179 -4.409 19.172 1.00 94.75 280 ARG A N 1
ATOM 2190 C CA . ARG A 1 280 ? -4.424 -4.571 18.404 1.00 94.75 280 ARG A CA 1
ATOM 2191 C C . ARG A 1 280 ? -5.147 -3.248 18.206 1.00 94.75 280 ARG A C 1
ATOM 2193 O O . ARG A 1 280 ? -5.168 -2.414 19.105 1.00 94.75 280 ARG A O 1
ATOM 2200 N N . ILE A 1 281 ? -5.772 -3.095 17.048 1.00 95.69 281 ILE A N 1
ATOM 2201 C CA . ILE A 1 281 ? -6.596 -1.950 16.675 1.00 95.69 281 ILE A CA 1
ATOM 2202 C C . ILE A 1 281 ? -7.918 -2.507 16.146 1.00 95.69 281 ILE A C 1
ATOM 2204 O O . ILE A 1 281 ? -7.916 -3.299 15.207 1.00 95.69 281 ILE A O 1
ATOM 2208 N N . LEU A 1 282 ? -9.039 -2.106 16.739 1.00 96.88 282 LEU A N 1
ATOM 2209 C CA . LEU A 1 282 ? -10.383 -2.450 16.270 1.00 96.88 282 LEU A CA 1
ATOM 2210 C C . LEU A 1 282 ? -11.149 -1.155 16.003 1.00 96.88 282 LEU A C 1
ATOM 2212 O O . LEU A 1 282 ? -11.145 -0.251 16.838 1.00 96.88 282 LEU A O 1
ATOM 2216 N N . ARG A 1 283 ? -11.786 -1.050 14.837 1.00 97.06 283 ARG A N 1
ATOM 2217 C CA . ARG A 1 283 ? -12.456 0.171 14.377 1.00 97.06 283 ARG A CA 1
ATOM 2218 C C . ARG A 1 283 ? -13.808 -0.166 13.764 1.00 97.06 283 ARG A C 1
ATOM 2220 O O . ARG A 1 283 ? -13.859 -0.930 12.807 1.00 97.06 283 ARG A O 1
ATOM 2227 N N . ASP A 1 284 ? -14.879 0.436 14.274 1.00 96.94 284 ASP A N 1
ATOM 2228 C CA . ASP A 1 284 ? -16.168 0.523 13.570 1.00 96.94 284 ASP A CA 1
ATOM 2229 C C . ASP A 1 284 ? -16.375 1.951 13.027 1.00 96.94 284 ASP A C 1
ATOM 2231 O O . ASP A 1 284 ? -15.445 2.761 13.012 1.00 96.94 284 ASP A O 1
ATOM 2235 N N . SER A 1 285 ? -17.575 2.293 12.555 1.00 95.25 285 SER A N 1
ATOM 2236 C CA . SER A 1 285 ? -17.871 3.625 12.014 1.00 95.25 285 SER A CA 1
ATOM 2237 C C . SER A 1 285 ? -17.902 4.762 13.052 1.00 95.25 285 SER A C 1
ATOM 2239 O O . SER A 1 285 ? -18.044 5.918 12.671 1.00 95.25 285 SER A O 1
ATOM 2241 N N . ARG A 1 286 ? -17.811 4.506 14.355 1.00 96.81 286 ARG A N 1
ATOM 2242 C CA . ARG A 1 286 ? -17.793 5.554 15.393 1.00 96.81 286 ARG A CA 1
ATOM 2243 C C . ARG A 1 286 ? -16.701 5.317 16.417 1.00 96.81 286 ARG A C 1
ATOM 2245 O O . ARG A 1 286 ? -15.967 6.243 16.725 1.00 96.81 286 ARG A O 1
ATOM 2252 N N . TRP A 1 287 ? -16.517 4.090 16.861 1.00 98.31 287 TRP A N 1
ATOM 2253 C CA . TRP A 1 287 ? -15.629 3.720 17.948 1.00 98.31 287 TRP A CA 1
ATOM 2254 C C . TRP A 1 287 ? -14.299 3.169 17.441 1.00 98.31 287 TRP A C 1
ATOM 2256 O O . TRP A 1 287 ? -14.248 2.466 16.427 1.00 98.31 287 TRP A O 1
ATOM 2266 N N . LEU A 1 288 ? -13.231 3.477 18.172 1.00 98.25 288 LEU A N 1
ATOM 2267 C CA . LEU A 1 288 ? -11.875 2.985 17.936 1.00 98.25 288 LEU A CA 1
ATOM 2268 C C . LEU A 1 288 ? -11.301 2.465 19.254 1.00 98.25 288 LEU A C 1
ATOM 2270 O O . LEU A 1 288 ? -11.316 3.169 20.260 1.00 98.25 288 LEU A O 1
ATOM 2274 N N . LEU A 1 289 ? -10.785 1.242 19.235 1.00 97.94 289 LEU A N 1
ATOM 2275 C CA . LEU A 1 289 ? -10.094 0.615 20.353 1.00 97.94 289 LEU A CA 1
ATOM 2276 C C . LEU A 1 289 ? -8.646 0.343 19.964 1.00 97.94 289 LEU A C 1
ATOM 2278 O O . LEU A 1 289 ? -8.391 -0.402 19.019 1.00 97.94 289 LEU A O 1
ATOM 2282 N N . GLU A 1 290 ? -7.718 0.907 20.726 1.00 96.88 290 GLU A N 1
ATOM 2283 C CA . GLU A 1 290 ? -6.280 0.704 20.577 1.00 96.88 290 GLU A CA 1
ATOM 2284 C C . GLU A 1 290 ? -5.748 -0.016 21.819 1.00 96.88 290 GLU A C 1
ATOM 2286 O O . GLU A 1 290 ? -5.807 0.505 22.932 1.00 96.88 290 GLU A O 1
ATOM 2291 N N . ILE A 1 291 ? -5.235 -1.232 21.640 1.00 95.69 291 ILE A N 1
ATOM 2292 C CA . ILE A 1 291 ? -4.651 -2.057 22.701 1.00 95.69 291 ILE A CA 1
ATOM 2293 C C . ILE A 1 291 ? -3.150 -2.136 22.459 1.00 95.69 291 ILE A C 1
ATOM 2295 O O . ILE A 1 291 ? -2.695 -2.750 21.494 1.00 95.69 291 ILE A O 1
ATOM 2299 N N . GLY A 1 292 ? -2.372 -1.532 23.351 1.00 93.06 292 GLY A N 1
ATOM 2300 C CA . GLY A 1 292 ? -0.919 -1.529 23.280 1.00 93.06 292 GLY A CA 1
ATOM 2301 C C . GLY A 1 292 ? -0.311 -2.923 23.438 1.00 93.06 292 GLY A C 1
ATOM 2302 O O . GLY A 1 292 ? -0.900 -3.833 24.024 1.00 93.06 292 GLY A O 1
ATOM 2303 N N . LYS A 1 293 ? 0.920 -3.065 22.944 1.00 90.75 293 LYS A N 1
ATOM 2304 C CA . LYS A 1 293 ? 1.703 -4.305 23.030 1.00 90.75 293 LYS A CA 1
ATOM 2305 C C . LYS A 1 293 ? 1.828 -4.816 24.465 1.00 90.75 293 LYS A C 1
ATOM 2307 O O . LYS A 1 293 ? 1.993 -4.027 25.401 1.00 90.75 293 LYS A O 1
ATOM 2312 N N . GLY A 1 294 ? 1.772 -6.130 24.640 1.00 86.00 294 GLY A N 1
ATOM 2313 C CA . GLY A 1 294 ? 1.743 -6.809 25.934 1.00 86.00 294 GLY A CA 1
ATOM 2314 C C . GLY A 1 294 ? 0.512 -6.488 26.783 1.00 86.00 294 GLY A C 1
ATOM 2315 O O . GLY A 1 294 ? 0.569 -6.657 27.997 1.00 86.00 294 GLY A O 1
ATOM 2316 N N . GLY A 1 295 ? -0.553 -5.934 26.188 1.00 83.12 295 GLY A N 1
ATOM 2317 C CA . GLY A 1 295 ? -1.731 -5.455 26.918 1.00 83.12 295 GLY A CA 1
ATOM 2318 C C . GLY A 1 295 ? -1.429 -4.312 27.893 1.00 83.12 295 GLY A C 1
ATOM 2319 O O . GLY A 1 295 ? -2.168 -4.109 28.851 1.00 83.12 295 GLY A O 1
ATOM 2320 N N . LYS A 1 296 ? -0.321 -3.585 27.693 1.00 83.88 296 LYS A N 1
ATOM 2321 C CA . LYS A 1 296 ? 0.172 -2.567 28.641 1.00 83.88 296 LYS A CA 1
ATOM 2322 C C . LYS A 1 296 ? -0.673 -1.297 28.679 1.00 83.88 296 LYS A C 1
ATOM 2324 O O . LYS A 1 296 ? -0.575 -0.533 29.635 1.00 83.88 296 LYS A O 1
ATOM 2329 N N . SER A 1 297 ? -1.446 -1.050 27.632 1.00 93.19 297 SER A N 1
ATOM 2330 C CA . SER A 1 297 ? -2.347 0.090 27.537 1.00 93.19 297 SER A CA 1
ATOM 2331 C C . SER A 1 297 ? -3.583 -0.293 26.746 1.00 93.19 297 SER A C 1
ATOM 2333 O O . SER A 1 297 ? -3.533 -1.152 25.867 1.00 93.19 297 SER A O 1
ATOM 2335 N N . GLU A 1 298 ? -4.676 0.388 27.039 1.00 96.06 298 GLU A N 1
ATOM 2336 C CA . GLU A 1 298 ? -5.896 0.341 26.255 1.00 96.06 298 GLU A CA 1
ATOM 2337 C C . GLU A 1 298 ? -6.455 1.758 26.197 1.00 96.06 298 GLU A C 1
ATOM 2339 O O . GLU A 1 298 ? -6.547 2.424 27.231 1.00 96.06 298 GLU A O 1
ATOM 2344 N N . THR A 1 299 ? -6.825 2.209 25.005 1.00 97.75 299 THR A N 1
ATOM 2345 C CA . THR A 1 299 ? -7.529 3.474 24.822 1.00 97.75 299 THR A CA 1
ATOM 2346 C C . THR A 1 299 ? -8.742 3.253 23.933 1.00 97.75 299 THR A C 1
ATOM 2348 O O . THR A 1 299 ? -8.643 2.631 22.875 1.00 97.75 299 THR A O 1
ATOM 2351 N N . PHE A 1 300 ? -9.901 3.729 24.386 1.00 98.50 300 PHE A N 1
ATOM 2352 C CA . PHE A 1 300 ? -11.159 3.633 23.656 1.00 98.50 300 PHE A CA 1
ATOM 2353 C C . PHE A 1 300 ? -11.668 5.029 23.324 1.00 98.50 300 PHE A C 1
ATOM 2355 O O . PHE A 1 300 ? -11.899 5.837 24.223 1.00 98.50 300 PHE A O 1
ATOM 2362 N N . PHE A 1 301 ? -11.843 5.304 22.038 1.00 98.56 301 PHE A N 1
ATOM 2363 C CA . PHE A 1 301 ? -12.225 6.615 21.537 1.00 98.56 301 PHE A CA 1
ATOM 2364 C C . PHE A 1 301 ? -13.655 6.616 21.002 1.00 98.56 301 PHE A C 1
ATOM 2366 O O . PHE A 1 301 ? -14.041 5.730 20.235 1.00 98.56 301 PHE A O 1
ATOM 2373 N N . ASP A 1 302 ? -14.407 7.662 21.346 1.00 98.44 302 ASP A N 1
ATOM 23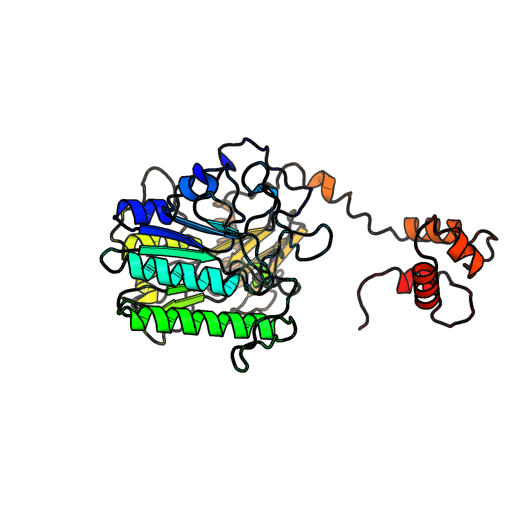74 C CA . ASP A 1 302 ? -15.533 8.117 20.535 1.00 98.44 302 ASP A CA 1
ATOM 2375 C C . ASP A 1 302 ? -14.989 9.030 19.437 1.00 98.44 302 ASP A C 1
ATOM 2377 O O . ASP A 1 302 ? -14.515 10.137 19.709 1.00 98.44 302 ASP A O 1
ATOM 2381 N N . CYS A 1 303 ? -15.027 8.568 18.193 1.00 97.44 303 CYS A N 1
ATOM 2382 C CA . CYS A 1 303 ? -14.564 9.359 17.061 1.00 97.44 303 CYS A CA 1
ATOM 2383 C C . CYS A 1 303 ? -15.688 10.186 16.427 1.00 97.44 303 CYS A C 1
ATOM 2385 O O . CYS A 1 303 ? -15.403 10.975 15.528 1.00 97.44 303 CYS A O 1
ATOM 2387 N N . GLY A 1 304 ? -16.956 9.968 16.804 1.00 95.88 304 GLY A N 1
ATOM 2388 C CA . GLY A 1 304 ? -18.111 10.496 16.077 1.00 95.88 304 GLY A CA 1
ATOM 2389 C C . GLY A 1 304 ? -17.989 10.272 14.561 1.00 95.88 304 GLY A C 1
ATOM 2390 O O . GLY A 1 304 ? -17.749 9.158 14.083 1.00 95.88 304 GLY A O 1
ATOM 2391 N N . GLU A 1 305 ? -18.069 11.369 13.804 1.00 92.56 305 GLU A N 1
ATOM 2392 C CA . GLU A 1 305 ? -17.858 11.397 12.351 1.00 92.56 305 GLU A CA 1
ATOM 2393 C C . GLU A 1 305 ? -16.424 11.761 11.932 1.00 92.56 305 GLU A C 1
ATOM 2395 O O . GLU A 1 305 ? -16.147 12.015 10.758 1.00 92.56 305 GLU A O 1
ATOM 2400 N N . SER A 1 306 ? -15.460 11.757 12.841 1.00 92.06 306 SER A N 1
ATOM 2401 C CA . SER A 1 306 ? -14.060 11.913 12.465 1.00 92.06 306 SER A CA 1
ATOM 2402 C C . SER A 1 306 ? -13.418 10.570 12.113 1.00 92.06 306 SER A C 1
ATOM 2404 O O . SER A 1 306 ? -13.863 9.499 12.544 1.00 92.06 306 SER A O 1
ATOM 2406 N N . ARG A 1 307 ? -12.392 10.627 11.261 1.00 86.56 307 ARG A N 1
ATOM 2407 C CA . ARG A 1 307 ? -11.608 9.466 10.814 1.00 86.56 307 ARG A CA 1
ATOM 2408 C C . ARG A 1 307 ? -10.101 9.701 10.866 1.00 86.56 307 ARG A C 1
ATOM 2410 O O . ARG A 1 307 ? -9.351 8.771 10.621 1.00 86.56 307 ARG A O 1
ATOM 2417 N N . ASP A 1 308 ? -9.647 10.926 11.108 1.00 84.00 308 ASP A N 1
ATOM 2418 C CA . ASP A 1 308 ? -8.247 11.356 10.974 1.00 84.00 308 ASP A CA 1
ATOM 2419 C C . ASP A 1 308 ? -7.562 11.658 12.307 1.00 84.00 308 ASP A C 1
ATOM 2421 O O . ASP A 1 308 ? -6.514 12.296 12.334 1.00 84.00 308 ASP A O 1
ATOM 2425 N N . GLY A 1 309 ? -8.153 11.197 13.409 1.00 86.38 309 GLY A N 1
ATOM 2426 C CA . GLY A 1 309 ? -7.684 11.492 14.759 1.00 86.38 309 GLY A CA 1
ATOM 2427 C C . GLY A 1 309 ? -8.148 12.845 15.298 1.00 86.38 309 GLY A C 1
ATOM 2428 O O . GLY A 1 309 ? -8.058 13.078 16.502 1.00 86.38 309 GLY A O 1
ATOM 2429 N N . SER A 1 310 ? -8.684 13.743 14.462 1.00 89.75 310 SER A N 1
ATOM 2430 C CA . SER A 1 310 ? -9.198 15.027 14.943 1.00 89.75 310 SER A CA 1
ATOM 2431 C C . SER A 1 310 ? -10.520 14.848 15.692 1.00 89.75 310 SER A C 1
ATOM 2433 O O . SER A 1 310 ? -11.386 14.081 15.281 1.00 89.75 310 SER A O 1
ATOM 2435 N N . GLY A 1 311 ? -10.698 15.547 16.813 1.00 93.62 311 GLY A N 1
ATOM 2436 C CA . GLY A 1 311 ? -11.957 15.516 17.568 1.00 93.62 311 GLY A CA 1
ATOM 2437 C C . GLY A 1 311 ? -12.283 14.179 18.243 1.00 93.62 311 GLY A C 1
ATOM 2438 O O . GLY A 1 311 ? -13.414 14.000 18.688 1.00 93.62 311 GLY A O 1
ATOM 2439 N N . TYR A 1 312 ? -11.326 13.250 18.328 1.00 96.50 312 TYR A N 1
ATOM 2440 C CA . TYR A 1 312 ? -11.514 12.002 19.066 1.00 96.50 312 TYR A CA 1
ATOM 2441 C C . TYR A 1 312 ? -11.590 12.300 20.559 1.00 96.50 312 TYR A C 1
ATOM 2443 O O . TYR A 1 312 ? -10.782 13.062 21.094 1.00 96.50 312 TYR A O 1
ATOM 2451 N N . VAL A 1 313 ? -12.555 11.684 21.235 1.00 98.12 313 VAL A N 1
ATOM 2452 C CA . VAL A 1 313 ? -12.730 11.809 22.681 1.00 98.12 313 VAL A CA 1
ATOM 2453 C C . VAL A 1 313 ? -12.312 10.500 23.328 1.00 98.12 313 VAL A C 1
ATOM 2455 O O . VAL A 1 313 ? -12.916 9.462 23.065 1.00 98.12 313 VAL A O 1
ATOM 2458 N N . ASP A 1 314 ? -11.289 10.545 24.180 1.00 98.19 314 ASP A N 1
ATOM 2459 C CA . ASP A 1 314 ? -10.921 9.407 25.022 1.00 98.19 314 ASP A CA 1
ATOM 2460 C C . ASP A 1 314 ? -12.047 9.147 26.035 1.00 98.19 314 ASP A C 1
ATOM 2462 O O . ASP A 1 314 ? -12.303 9.940 26.944 1.00 98.19 314 ASP A O 1
ATOM 2466 N N . VAL A 1 315 ? -12.738 8.025 25.851 1.00 98.56 315 VAL A N 1
ATOM 2467 C CA . VAL A 1 315 ? -13.830 7.554 26.706 1.00 98.56 315 VAL A CA 1
ATOM 2468 C C . VAL A 1 315 ? -13.426 6.302 27.483 1.00 98.56 315 VAL A C 1
ATOM 2470 O O . VAL A 1 315 ? -14.288 5.548 27.940 1.00 98.56 315 VAL A O 1
ATOM 2473 N N . THR A 1 316 ? -12.124 6.063 27.655 1.00 97.94 316 THR A N 1
ATOM 2474 C CA . THR A 1 316 ? -11.594 4.824 28.234 1.00 97.94 316 THR A CA 1
ATOM 2475 C C . THR A 1 316 ? -12.210 4.526 29.597 1.00 97.94 316 THR A C 1
ATOM 2477 O O . THR A 1 316 ? -12.633 3.394 29.830 1.00 97.94 316 THR A O 1
ATOM 2480 N N . GLY A 1 317 ? -12.316 5.543 30.457 1.00 97.00 317 GLY A N 1
ATOM 2481 C CA . GLY A 1 317 ? -12.926 5.457 31.788 1.00 97.00 317 GLY A CA 1
ATOM 2482 C C . GLY A 1 317 ? -14.390 5.903 31.861 1.00 97.00 317 GLY A C 1
ATOM 2483 O O . GLY A 1 317 ? -14.877 6.166 32.956 1.00 97.00 317 GLY A O 1
ATOM 2484 N N . SER A 1 318 ? -15.084 6.065 30.730 1.00 97.88 318 SER A N 1
ATOM 2485 C CA . SER A 1 318 ? -16.460 6.571 30.724 1.00 97.88 318 SER A CA 1
ATOM 2486 C C . SER A 1 318 ? -17.465 5.512 31.173 1.00 97.88 318 SER A C 1
ATOM 2488 O O . SER A 1 318 ? -17.481 4.387 30.672 1.00 97.88 318 SER A O 1
ATOM 2490 N N . ASP A 1 319 ? -18.370 5.913 32.068 1.00 97.12 319 ASP A N 1
ATOM 2491 C CA . ASP A 1 319 ? -19.466 5.076 32.556 1.00 97.12 319 ASP A CA 1
ATOM 2492 C C . ASP A 1 319 ? -20.777 5.231 31.766 1.00 97.12 319 ASP A C 1
ATOM 2494 O O . ASP A 1 319 ? -21.785 4.604 32.110 1.00 97.12 319 ASP A O 1
ATOM 2498 N N . GLN A 1 320 ? -20.773 6.054 30.713 1.00 98.31 320 GLN A N 1
ATOM 2499 C CA . GLN A 1 320 ? -21.953 6.307 29.887 1.00 98.31 320 GLN A CA 1
ATOM 2500 C C . GLN A 1 320 ? -22.519 4.991 29.317 1.00 98.31 320 GLN A C 1
ATOM 2502 O O . GLN A 1 320 ? -21.750 4.172 28.799 1.00 98.31 320 GLN A O 1
ATOM 2507 N N . PRO A 1 321 ? -23.852 4.778 29.345 1.00 98.38 321 PRO A N 1
ATOM 2508 C CA . PRO A 1 321 ? -24.459 3.533 28.874 1.00 98.38 321 PRO A CA 1
ATOM 2509 C C . PRO A 1 321 ? -24.078 3.157 27.435 1.00 98.38 321 PRO A C 1
ATOM 2511 O O . PRO A 1 321 ? -23.822 1.987 27.159 1.00 98.38 321 PRO A O 1
ATOM 2514 N N . GLU A 1 322 ? -23.983 4.138 26.529 1.00 98.06 322 GLU A N 1
ATOM 2515 C CA . GLU A 1 322 ? -23.591 3.888 25.135 1.00 98.06 322 GLU A CA 1
ATOM 2516 C C . GLU A 1 322 ? -22.132 3.428 24.998 1.00 98.06 322 GLU A C 1
ATOM 2518 O O . GLU A 1 322 ? -21.847 2.534 24.200 1.00 98.06 322 GLU A O 1
ATOM 2523 N N . VAL A 1 323 ? -21.222 3.966 25.820 1.00 98.38 323 VAL A N 1
ATOM 2524 C CA . VAL A 1 323 ? -19.805 3.578 25.817 1.00 98.38 323 VAL A CA 1
ATOM 2525 C C . VAL A 1 323 ? -19.663 2.157 26.346 1.00 98.38 323 VAL A C 1
ATOM 2527 O O . VAL A 1 323 ? -18.976 1.342 25.734 1.00 98.38 323 VAL A O 1
ATOM 2530 N N . LYS A 1 324 ? -20.367 1.814 27.434 1.00 98.31 324 LYS A N 1
ATOM 2531 C CA . LYS A 1 324 ? -20.389 0.442 27.968 1.00 98.31 324 LYS A CA 1
ATOM 2532 C C . LYS A 1 324 ? -20.917 -0.559 26.945 1.00 98.31 324 LYS A C 1
ATOM 2534 O O . LYS A 1 324 ? -20.325 -1.622 26.780 1.00 98.31 324 LYS A O 1
ATOM 2539 N N . ALA A 1 325 ? -21.989 -0.209 26.235 1.00 98.31 325 ALA A N 1
ATOM 2540 C CA . ALA A 1 325 ? -22.540 -1.050 25.179 1.00 98.31 325 ALA A CA 1
ATOM 2541 C C . ALA A 1 325 ? -21.543 -1.241 24.023 1.00 98.31 325 ALA A C 1
ATOM 2543 O O . ALA A 1 325 ? -21.333 -2.368 23.582 1.00 98.31 325 ALA A O 1
ATOM 2544 N N . ALA A 1 326 ? -20.888 -0.172 23.559 1.00 98.25 326 ALA A N 1
ATOM 2545 C CA . ALA A 1 326 ? -19.880 -0.259 22.504 1.00 98.25 326 ALA A CA 1
ATOM 2546 C C . ALA A 1 326 ? -18.665 -1.103 22.928 1.00 98.25 326 ALA A C 1
ATOM 2548 O O . ALA A 1 326 ? -18.248 -1.989 22.183 1.00 98.25 326 ALA A O 1
ATOM 2549 N N . ARG A 1 327 ? -18.160 -0.909 24.153 1.00 97.94 327 ARG A N 1
ATOM 2550 C CA . ARG A 1 327 ? -17.080 -1.730 24.724 1.00 97.94 327 ARG A CA 1
ATOM 2551 C C . ARG A 1 327 ? -17.455 -3.206 24.806 1.00 97.94 327 ARG A C 1
ATOM 2553 O O . ARG A 1 327 ? -16.633 -4.050 24.465 1.00 97.94 327 ARG A O 1
ATOM 2560 N N . ALA A 1 328 ? -18.682 -3.521 25.221 1.00 98.00 328 ALA A N 1
ATOM 2561 C CA . ALA A 1 328 ? -19.161 -4.899 25.272 1.00 98.00 328 ALA A CA 1
ATOM 2562 C C . ALA A 1 328 ? -19.165 -5.551 23.878 1.00 98.00 328 ALA A C 1
ATOM 2564 O O . ALA A 1 328 ? -18.642 -6.654 23.735 1.00 98.00 328 ALA A O 1
ATOM 2565 N N . ARG A 1 329 ? -19.648 -4.844 22.840 1.00 98.06 329 ARG A N 1
ATOM 2566 C CA . ARG A 1 329 ? -19.574 -5.335 21.449 1.00 98.06 329 ARG A CA 1
ATOM 2567 C C . ARG A 1 329 ? -18.131 -5.572 20.999 1.00 98.06 329 ARG A C 1
ATOM 2569 O O . ARG A 1 329 ? -17.833 -6.594 20.396 1.00 98.06 329 ARG A O 1
ATOM 2576 N N . PHE A 1 330 ? -17.225 -4.638 21.289 1.00 98.06 330 PHE A N 1
ATOM 2577 C CA . PHE A 1 330 ? -15.815 -4.763 20.907 1.00 98.06 330 PHE A CA 1
ATOM 2578 C C . PHE A 1 330 ? -15.136 -5.944 21.607 1.00 98.06 330 PHE A C 1
ATOM 2580 O O . PHE A 1 330 ? -14.355 -6.657 20.983 1.00 98.06 330 PHE A O 1
ATOM 2587 N N . ALA A 1 331 ? -15.456 -6.182 22.880 1.00 96.31 331 ALA A N 1
ATOM 2588 C CA . ALA A 1 331 ? -14.964 -7.342 23.614 1.00 96.31 331 ALA A CA 1
ATOM 2589 C C . ALA A 1 331 ? -15.467 -8.662 23.004 1.00 96.31 331 ALA A C 1
ATOM 2591 O O . ALA A 1 331 ? -14.689 -9.605 22.886 1.00 96.31 331 ALA A O 1
ATOM 2592 N N . GLU A 1 332 ? -16.732 -8.716 22.576 1.00 97.44 332 GLU A N 1
ATOM 2593 C CA . GLU A 1 332 ? -17.304 -9.876 21.883 1.00 97.44 332 GLU A CA 1
ATOM 2594 C C . GLU A 1 332 ? -16.607 -10.140 20.540 1.00 97.44 332 GLU A C 1
ATOM 2596 O O . GLU A 1 332 ? -16.199 -11.270 20.277 1.00 97.44 332 GLU A O 1
ATOM 2601 N N . ILE A 1 333 ? -16.373 -9.094 19.736 1.00 96.50 333 ILE A N 1
ATOM 2602 C CA . ILE A 1 333 ? -15.617 -9.201 18.477 1.00 96.50 333 ILE A CA 1
ATOM 2603 C C . ILE A 1 333 ? -14.202 -9.731 18.745 1.00 96.50 333 ILE A C 1
ATOM 2605 O O . ILE A 1 333 ? -13.774 -10.702 18.125 1.00 96.50 333 ILE A O 1
ATOM 2609 N N . LEU A 1 334 ? -13.476 -9.130 19.695 1.00 94.25 334 LEU A N 1
ATOM 2610 C CA . LEU A 1 334 ? -12.108 -9.540 20.025 1.00 94.25 334 LEU A CA 1
ATOM 2611 C C . LEU A 1 334 ? -12.025 -10.970 20.568 1.00 94.25 334 LEU A C 1
ATOM 2613 O O . LEU A 1 334 ? -11.012 -11.627 20.344 1.00 94.25 334 LEU A O 1
ATOM 2617 N N . ALA A 1 335 ? -13.053 -11.456 21.267 1.00 93.38 335 ALA A N 1
ATOM 2618 C CA . ALA A 1 335 ? -13.104 -12.832 21.757 1.00 93.38 335 ALA A CA 1
ATOM 2619 C C . ALA A 1 335 ? -13.216 -13.863 20.619 1.00 93.38 335 ALA A C 1
ATOM 2621 O O . ALA A 1 335 ? -12.803 -15.008 20.796 1.00 93.38 335 ALA A O 1
ATOM 2622 N N . GLY A 1 336 ? -13.750 -13.459 19.461 1.00 91.00 336 GLY A N 1
ATOM 2623 C CA . GLY A 1 336 ? -13.822 -14.285 18.255 1.00 91.00 336 GLY A CA 1
ATOM 2624 C C . GLY A 1 336 ? -12.564 -14.248 17.381 1.00 91.00 336 GLY A C 1
ATOM 2625 O O . GLY A 1 336 ? -12.449 -15.053 16.459 1.00 91.00 336 GLY A O 1
ATOM 2626 N N . LEU A 1 337 ? -11.623 -13.337 17.649 1.00 88.75 337 LEU A N 1
ATOM 2627 C CA . LEU A 1 337 ? -10.407 -13.171 16.855 1.00 88.75 337 LEU A CA 1
ATOM 2628 C C . LEU A 1 337 ? -9.225 -13.937 17.463 1.00 88.75 337 LEU A C 1
ATOM 2630 O O . LEU A 1 337 ? -9.102 -14.024 18.689 1.00 88.75 337 LEU A O 1
ATOM 2634 N N . PRO A 1 338 ? -8.308 -14.469 16.633 1.00 83.50 338 PRO A N 1
ATOM 2635 C CA . PRO A 1 338 ? -7.091 -15.077 17.145 1.00 83.50 338 PRO A CA 1
ATOM 2636 C C . PRO A 1 338 ? -6.280 -14.033 17.920 1.00 83.50 338 PRO A C 1
ATOM 2638 O O . PRO A 1 338 ? -6.042 -12.924 17.436 1.00 83.50 338 PRO A O 1
ATOM 2641 N N . ILE A 1 339 ? -5.831 -14.392 19.125 1.00 80.06 339 ILE A N 1
ATOM 2642 C CA . ILE A 1 339 ? -4.899 -13.558 19.887 1.00 80.06 339 ILE A CA 1
ATOM 2643 C C . ILE A 1 339 ? -3.562 -13.595 19.144 1.00 80.06 339 ILE A C 1
ATOM 2645 O O . ILE A 1 339 ? -2.998 -14.687 19.007 1.00 80.06 339 ILE A O 1
ATOM 2649 N N . PRO A 1 340 ? -3.036 -12.454 18.662 1.00 80.38 340 PRO A N 1
ATOM 2650 C CA . PRO A 1 340 ? -1.748 -12.461 17.997 1.00 80.38 340 PRO A CA 1
ATOM 2651 C C . PRO A 1 340 ? -0.683 -12.919 18.990 1.00 80.38 340 PRO A C 1
ATOM 2653 O O . PRO A 1 340 ? -0.506 -12.319 20.050 1.00 80.38 340 PRO A O 1
ATOM 2656 N N . VAL A 1 341 ? -0.005 -14.014 18.662 1.00 71.44 341 VAL A N 1
ATOM 2657 C CA . VAL A 1 341 ? 1.104 -14.521 19.464 1.00 71.44 341 VAL A CA 1
ATOM 2658 C C . VAL A 1 341 ? 2.354 -13.773 19.006 1.00 71.44 341 VAL A C 1
ATOM 2660 O O . VAL A 1 341 ? 2.738 -13.927 17.840 1.00 71.44 341 VAL A O 1
ATOM 2663 N N . PRO A 1 342 ? 2.991 -12.963 19.873 1.00 63.34 342 PRO A N 1
ATOM 2664 C CA . PRO A 1 342 ? 4.273 -12.371 19.534 1.00 63.34 342 PRO A CA 1
ATOM 2665 C C . PRO A 1 342 ? 5.254 -13.494 19.203 1.00 63.34 342 PRO A C 1
ATOM 2667 O O . PRO A 1 342 ? 5.257 -14.542 19.855 1.00 63.34 342 PRO A O 1
ATOM 2670 N N . HIS A 1 343 ? 6.094 -13.303 18.185 1.00 54.38 343 HIS A N 1
ATOM 2671 C CA . HIS A 1 343 ? 7.106 -14.307 17.856 1.00 54.38 343 HIS A CA 1
ATOM 2672 C C . HIS A 1 343 ? 7.970 -14.580 19.113 1.00 54.38 343 HIS A C 1
ATOM 2674 O O . HIS A 1 343 ? 8.330 -13.606 19.782 1.00 54.38 343 HIS A O 1
ATOM 2680 N N . PRO A 1 344 ? 8.334 -15.841 19.441 1.00 47.31 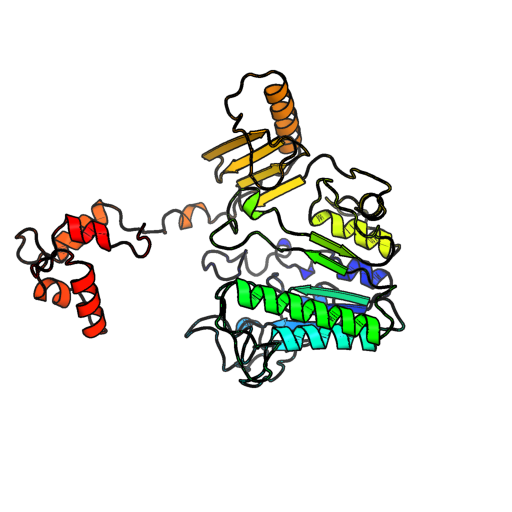344 PRO A N 1
ATOM 2681 C CA . PRO A 1 344 ? 8.979 -16.235 20.709 1.00 47.31 344 PRO A CA 1
ATOM 2682 C C . PRO A 1 344 ? 10.297 -15.536 21.118 1.00 47.31 344 PRO A C 1
ATOM 2684 O O . PRO A 1 344 ? 10.920 -15.939 22.092 1.00 47.31 344 PRO A O 1
ATOM 2687 N N . GLU A 1 345 ? 10.752 -14.498 20.418 1.00 46.19 345 GLU A N 1
ATOM 2688 C CA . GLU A 1 345 ? 11.982 -13.756 20.723 1.00 46.19 345 GLU A CA 1
ATOM 2689 C C . GLU A 1 345 ? 11.742 -12.314 21.212 1.00 46.19 345 GLU A C 1
ATOM 2691 O O . GLU A 1 345 ? 12.698 -11.607 21.552 1.00 46.19 345 GLU A O 1
ATOM 2696 N N . VAL A 1 346 ? 10.484 -11.867 21.334 1.00 43.69 346 VAL A N 1
ATOM 2697 C CA . VAL A 1 346 ? 10.170 -10.520 21.858 1.00 43.69 346 VAL A CA 1
ATOM 2698 C C . VAL A 1 346 ? 10.589 -10.358 23.334 1.00 43.69 346 VAL A C 1
ATOM 2700 O O . VAL A 1 346 ? 10.892 -9.243 23.765 1.00 43.69 346 VAL A O 1
ATOM 2703 N N . GLU A 1 347 ? 10.765 -11.448 24.090 1.00 35.62 347 GLU A N 1
ATOM 2704 C CA . GLU A 1 347 ? 11.293 -11.386 25.464 1.00 35.62 347 GLU A CA 1
ATOM 2705 C C . GLU A 1 347 ? 12.809 -11.121 25.564 1.00 35.62 347 GLU A C 1
ATOM 2707 O O . GLU A 1 347 ? 13.274 -10.687 26.617 1.00 35.62 347 GLU A O 1
ATOM 2712 N N . GLN A 1 348 ? 13.602 -11.282 24.492 1.00 36.06 348 GLN A N 1
ATOM 2713 C CA . GLN A 1 348 ? 15.058 -11.036 24.552 1.00 36.06 348 GLN A CA 1
ATOM 2714 C C . GLN A 1 348 ? 15.525 -9.743 23.867 1.00 36.06 348 GLN A C 1
ATOM 2716 O O . GLN A 1 348 ? 16.639 -9.284 24.128 1.00 36.06 348 GLN A O 1
ATOM 2721 N N . ALA A 1 349 ? 14.697 -9.104 23.037 1.00 36.94 349 ALA A N 1
ATOM 2722 C CA . ALA A 1 349 ? 15.047 -7.823 22.411 1.00 36.94 349 ALA A CA 1
ATOM 2723 C C . ALA A 1 349 ? 14.620 -6.602 23.249 1.00 36.94 349 ALA A C 1
ATOM 2725 O O . ALA A 1 349 ? 15.274 -5.557 23.184 1.00 36.94 349 ALA A O 1
ATOM 2726 N N . ALA A 1 350 ? 13.602 -6.738 24.109 1.00 35.50 350 ALA A N 1
ATOM 2727 C CA . ALA A 1 350 ? 13.243 -5.702 25.083 1.00 35.50 350 ALA A CA 1
ATOM 2728 C C . ALA A 1 350 ? 14.342 -5.465 26.144 1.00 35.50 350 ALA A C 1
ATOM 2730 O O . ALA A 1 350 ? 14.353 -4.418 26.786 1.00 35.50 350 ALA A O 1
ATOM 2731 N N . SER A 1 351 ? 15.308 -6.385 26.274 1.00 36.94 351 SER A N 1
ATOM 2732 C CA . SER A 1 351 ? 16.497 -6.244 27.126 1.00 36.94 351 SER A CA 1
ATOM 2733 C C . SER A 1 351 ? 17.770 -5.821 26.374 1.00 36.94 351 SER A C 1
ATOM 2735 O O . SER A 1 351 ? 18.832 -5.729 26.984 1.00 36.94 351 SER A O 1
ATOM 2737 N N . ARG A 1 352 ? 17.701 -5.530 25.062 1.00 37.50 352 ARG A N 1
ATOM 2738 C CA . ARG A 1 352 ? 18.874 -5.117 24.255 1.00 37.50 352 ARG A CA 1
ATOM 2739 C C . ARG A 1 352 ? 18.750 -3.760 23.565 1.00 37.50 352 ARG A C 1
ATOM 2741 O O . ARG A 1 352 ? 19.637 -3.363 22.815 1.00 37.50 352 ARG A O 1
ATOM 2748 N N . SER A 1 353 ? 17.730 -2.981 23.911 1.00 36.69 353 SER A N 1
ATOM 2749 C CA . SER A 1 353 ? 17.812 -1.522 23.838 1.00 36.69 353 SER A CA 1
ATOM 2750 C C . SER A 1 353 ? 18.587 -1.025 25.068 1.00 36.69 353 SER A C 1
ATOM 2752 O O . SER A 1 353 ? 17.998 -0.507 26.016 1.00 36.69 353 SER A O 1
ATOM 2754 N N . ASN A 1 354 ? 19.917 -1.156 25.068 1.00 42.38 354 ASN A N 1
ATOM 2755 C CA . ASN A 1 354 ? 20.747 -0.426 26.030 1.00 42.38 354 ASN A CA 1
ATOM 2756 C C . ASN A 1 354 ? 20.788 1.053 25.620 1.00 42.38 354 ASN A C 1
ATOM 2758 O O . ASN A 1 354 ? 21.801 1.562 25.138 1.00 42.38 354 ASN A O 1
ATOM 2762 N N . LYS A 1 355 ? 19.679 1.773 25.832 1.00 48.69 355 LYS A N 1
ATOM 2763 C CA . LYS A 1 355 ? 19.812 3.182 26.201 1.00 48.69 355 LYS A CA 1
ATOM 2764 C C . LYS A 1 355 ? 20.519 3.164 27.559 1.00 48.69 355 LYS A C 1
ATOM 2766 O O . LYS A 1 355 ? 19.978 2.537 28.466 1.00 48.69 355 LYS A O 1
ATOM 2771 N N . PRO A 1 356 ? 21.707 3.780 27.702 1.00 51.16 356 PRO A N 1
ATOM 2772 C CA . PRO A 1 356 ? 22.410 3.794 28.976 1.00 51.16 356 PRO A CA 1
ATOM 2773 C C . PRO A 1 356 ? 21.462 4.330 30.046 1.00 51.16 356 PRO A C 1
ATOM 2775 O O . PRO A 1 356 ? 20.932 5.438 29.891 1.00 51.16 356 PRO A O 1
ATOM 2778 N N . THR A 1 357 ? 21.223 3.537 31.087 1.00 56.75 357 THR A N 1
ATOM 2779 C CA . THR A 1 357 ? 20.458 3.974 32.256 1.00 56.75 357 THR A CA 1
ATOM 2780 C C . THR A 1 357 ? 21.168 5.164 32.914 1.00 56.75 357 THR A C 1
ATOM 2782 O O . THR A 1 357 ? 22.346 5.420 32.651 1.00 56.75 357 THR A O 1
ATOM 2785 N N . ALA A 1 358 ? 20.491 5.917 33.788 1.00 58.91 358 ALA A N 1
ATOM 2786 C CA . ALA A 1 358 ? 21.154 6.979 34.559 1.00 58.91 358 ALA A CA 1
ATOM 2787 C C . ALA A 1 358 ? 22.384 6.443 35.327 1.00 58.91 358 ALA A C 1
ATOM 2789 O O . ALA A 1 358 ? 23.408 7.119 35.422 1.00 58.91 358 ALA A O 1
ATOM 2790 N N . THR A 1 359 ? 22.313 5.186 35.777 1.00 56.34 359 THR A N 1
ATOM 2791 C CA . THR A 1 359 ? 23.406 4.447 36.417 1.00 56.34 359 THR A CA 1
ATOM 2792 C C . THR A 1 359 ? 24.574 4.191 35.457 1.00 56.34 359 THR A C 1
ATOM 2794 O O . THR A 1 359 ? 25.722 4.449 35.817 1.00 56.34 359 THR A O 1
ATOM 2797 N N . ASP A 1 360 ? 24.303 3.789 34.210 1.00 68.38 360 ASP A N 1
ATOM 2798 C CA . ASP A 1 360 ? 25.340 3.563 33.187 1.00 68.38 360 ASP A CA 1
ATOM 2799 C C . ASP A 1 360 ? 26.013 4.866 32.731 1.00 68.38 360 ASP A C 1
ATOM 2801 O O . ASP A 1 360 ? 27.202 4.883 32.405 1.00 68.38 360 ASP A O 1
ATOM 2805 N N . ARG A 1 361 ? 25.270 5.981 32.711 1.00 72.88 361 ARG A N 1
ATOM 2806 C CA . ARG A 1 361 ? 25.821 7.311 32.398 1.00 72.88 361 ARG A CA 1
ATOM 2807 C C . ARG A 1 361 ? 26.732 7.813 33.508 1.00 72.88 361 ARG A C 1
ATOM 2809 O O . ARG A 1 361 ? 27.795 8.343 33.203 1.00 72.88 361 ARG A O 1
ATOM 2816 N N . LYS A 1 362 ? 26.355 7.589 34.770 1.00 80.56 362 LYS A N 1
ATOM 2817 C CA . LYS A 1 362 ? 27.176 7.957 35.929 1.00 80.56 362 LYS A CA 1
ATOM 2818 C C . LYS A 1 362 ? 28.486 7.183 35.948 1.00 80.56 362 LYS A C 1
ATOM 2820 O O . LYS A 1 362 ? 29.538 7.789 36.103 1.00 80.56 362 LYS A O 1
ATOM 2825 N N . ALA A 1 363 ? 28.431 5.877 35.688 1.00 80.06 363 ALA A N 1
ATOM 2826 C CA . ALA A 1 363 ? 29.629 5.052 35.572 1.00 80.06 363 ALA A CA 1
ATOM 2827 C C . ALA A 1 363 ? 30.555 5.524 34.435 1.00 80.06 363 ALA A C 1
ATOM 2829 O O . ALA A 1 363 ? 31.767 5.568 34.613 1.00 80.06 363 ALA A O 1
ATOM 2830 N N . ARG A 1 364 ? 30.001 5.927 33.282 1.00 79.75 364 ARG A N 1
ATOM 2831 C CA . ARG A 1 364 ? 30.789 6.470 32.161 1.00 79.75 364 ARG A CA 1
ATOM 2832 C C . ARG A 1 364 ? 31.387 7.842 32.440 1.00 79.75 364 ARG A C 1
ATOM 2834 O O . ARG A 1 364 ? 32.506 8.080 32.010 1.00 79.75 364 ARG A O 1
ATOM 2841 N N . PHE A 1 365 ? 30.656 8.722 33.117 1.00 84.12 365 PHE A N 1
ATOM 2842 C CA . PHE A 1 365 ? 31.183 10.020 33.533 1.00 84.12 365 PHE A CA 1
ATOM 2843 C C . PHE A 1 365 ? 32.362 9.824 34.489 1.00 84.12 365 PHE A C 1
ATOM 2845 O O . PHE A 1 365 ? 33.455 10.285 34.209 1.00 84.12 365 PHE A O 1
ATOM 2852 N N . GLN A 1 366 ? 32.184 8.993 35.520 1.00 85.00 366 GLN A N 1
ATOM 2853 C CA . GLN A 1 366 ? 33.231 8.651 36.490 1.00 85.00 366 GLN A CA 1
ATOM 2854 C C . GLN A 1 366 ? 34.418 7.881 35.895 1.00 85.00 366 GLN A C 1
ATOM 2856 O O . GLN A 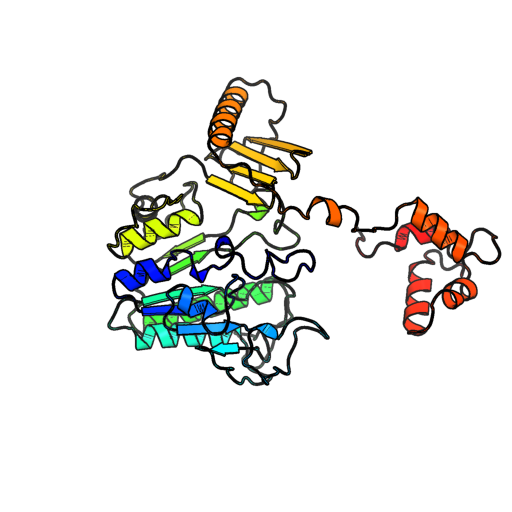1 366 ? 35.486 7.847 36.492 1.00 85.00 366 GLN A O 1
ATOM 2861 N N . GLN A 1 367 ? 34.229 7.197 34.764 1.00 83.31 367 GLN A N 1
ATOM 2862 C CA . GLN A 1 367 ? 35.327 6.560 34.037 1.00 83.31 367 GLN A CA 1
ATOM 2863 C C . GLN A 1 367 ? 36.166 7.584 33.261 1.00 83.31 367 GLN A C 1
ATOM 2865 O O . GLN A 1 367 ? 37.340 7.326 33.009 1.00 83.31 367 GLN A O 1
ATOM 2870 N N . ARG A 1 368 ? 35.547 8.686 32.825 1.00 84.88 368 ARG A N 1
ATOM 2871 C CA . ARG A 1 368 ? 36.178 9.737 32.020 1.00 84.88 368 ARG A CA 1
ATOM 2872 C C . ARG A 1 368 ? 36.828 10.806 32.888 1.00 84.88 368 ARG A C 1
ATOM 2874 O O . ARG A 1 368 ? 37.908 11.234 32.532 1.00 84.88 368 ARG A O 1
ATOM 2881 N N . ASP A 1 369 ? 36.195 11.152 34.004 1.00 86.38 369 ASP A N 1
ATOM 2882 C CA . ASP A 1 369 ? 36.743 11.978 35.084 1.00 86.38 369 ASP A CA 1
ATOM 2883 C C . ASP A 1 369 ? 37.850 11.181 35.804 1.00 86.38 369 ASP A C 1
ATOM 2885 O O . ASP A 1 369 ? 37.623 10.453 36.780 1.00 86.38 369 ASP A O 1
ATOM 2889 N N . GLY A 1 370 ? 39.042 11.194 35.210 1.00 83.94 370 GLY A N 1
ATOM 2890 C CA . GLY A 1 370 ? 40.180 10.385 35.628 1.00 83.94 370 GLY A CA 1
ATOM 2891 C C . GLY A 1 370 ? 40.795 10.905 36.922 1.00 83.94 370 GLY A C 1
ATOM 2892 O O . GLY A 1 370 ? 41.269 10.112 37.748 1.00 83.94 370 GLY A O 1
ATOM 2893 N N . ASN A 1 371 ? 40.754 12.223 37.112 1.00 86.88 371 ASN A N 1
ATOM 2894 C CA . ASN A 1 371 ? 41.275 12.910 38.285 1.00 86.88 371 ASN A CA 1
ATOM 2895 C C . ASN A 1 371 ? 40.265 12.957 39.466 1.00 86.88 371 ASN A C 1
ATOM 2897 O O . ASN A 1 371 ? 40.684 13.135 40.615 1.00 86.88 371 ASN A O 1
ATOM 2901 N N . LYS A 1 372 ? 38.979 12.666 39.210 1.00 86.75 372 LYS A N 1
ATOM 2902 C CA . LYS A 1 372 ? 37.849 12.629 40.157 1.00 86.75 372 LYS A CA 1
ATOM 2903 C C . LYS A 1 372 ? 37.485 13.984 40.760 1.00 86.75 372 LYS A C 1
ATOM 2905 O O . LYS A 1 372 ? 37.054 14.035 41.920 1.00 86.75 372 LYS A O 1
ATOM 2910 N N . ASP A 1 373 ? 37.669 15.064 40.014 1.00 87.25 373 ASP A N 1
ATOM 2911 C CA . ASP A 1 373 ? 37.324 16.424 40.432 1.00 87.25 373 ASP A CA 1
ATOM 2912 C C . ASP A 1 373 ? 35.855 16.795 40.160 1.00 87.25 373 ASP A C 1
ATOM 2914 O O . ASP A 1 373 ? 35.374 17.823 40.645 1.00 87.25 373 ASP A O 1
ATOM 2918 N N . GLY A 1 374 ? 35.109 15.909 39.492 1.00 85.62 374 GLY A N 1
ATOM 2919 C CA . GLY A 1 374 ? 33.701 16.096 39.167 1.00 85.62 374 GLY A CA 1
ATOM 2920 C C . GLY A 1 374 ? 33.450 16.727 37.798 1.00 85.62 374 GLY A C 1
ATOM 2921 O O . GLY A 1 374 ? 32.285 16.993 37.486 1.00 85.62 374 GLY A O 1
ATOM 2922 N N . PHE A 1 375 ? 34.492 16.923 36.991 1.00 90.00 375 PHE A N 1
ATOM 2923 C CA . PHE A 1 375 ? 34.440 17.414 35.619 1.00 90.00 375 PHE A CA 1
ATOM 2924 C C . PHE A 1 375 ? 35.168 16.445 34.679 1.00 90.00 375 PHE A C 1
ATOM 2926 O O . PHE A 1 375 ? 35.860 15.533 35.111 1.00 90.00 375 PHE A O 1
ATOM 2933 N N . ILE A 1 376 ? 34.931 16.582 33.375 1.00 89.50 376 ILE A N 1
ATOM 2934 C CA . ILE A 1 376 ? 35.738 15.907 32.355 1.00 89.50 376 ILE A CA 1
ATOM 2935 C C . ILE A 1 376 ? 36.423 17.000 31.552 1.00 89.50 376 ILE A C 1
ATOM 2937 O O . ILE A 1 376 ? 35.754 17.695 30.776 1.00 89.50 376 ILE A O 1
ATOM 2941 N N . ASP A 1 377 ? 37.732 17.140 31.727 1.00 91.06 377 ASP A N 1
ATOM 2942 C CA . ASP A 1 377 ? 38.507 18.098 30.946 1.00 91.06 377 ASP A CA 1
ATOM 2943 C C . ASP A 1 377 ? 38.712 17.616 29.495 1.00 91.06 377 ASP A C 1
ATOM 2945 O O . ASP A 1 377 ? 38.393 16.482 29.104 1.00 91.06 377 ASP A O 1
ATOM 2949 N N . HIS A 1 378 ? 39.215 18.513 28.649 1.00 86.69 378 HIS A N 1
ATOM 2950 C CA . HIS A 1 378 ? 39.456 18.228 27.233 1.00 86.69 378 HIS A CA 1
ATOM 2951 C C . HIS A 1 378 ? 40.374 17.017 27.010 1.00 86.69 378 HIS A C 1
ATOM 2953 O O . HIS A 1 378 ? 40.099 16.177 26.145 1.00 86.69 378 HIS A O 1
ATOM 2959 N N . GLN A 1 379 ? 41.431 16.889 27.810 1.00 84.50 379 GLN A N 1
ATOM 2960 C CA . GLN A 1 379 ? 42.416 15.823 27.673 1.00 84.50 379 GLN A CA 1
ATOM 2961 C C . GLN A 1 379 ? 41.837 14.483 28.136 1.00 84.50 379 GLN A C 1
ATOM 2963 O O . GLN A 1 379 ? 41.924 13.492 27.410 1.00 84.50 379 GLN A O 1
ATOM 2968 N N . GLU A 1 380 ? 41.166 14.467 29.284 1.00 85.94 380 GLU A N 1
ATOM 2969 C CA . GLU A 1 380 ? 40.435 13.320 29.817 1.00 85.94 380 GLU A CA 1
ATOM 2970 C C . GLU A 1 380 ? 39.395 12.797 28.818 1.00 85.94 380 GLU A C 1
ATOM 2972 O O . GLU A 1 380 ? 39.279 11.589 28.570 1.00 85.94 380 GLU A O 1
ATOM 2977 N N . PHE A 1 381 ? 38.664 13.703 28.163 1.00 84.38 381 PHE A N 1
ATOM 2978 C CA . PHE A 1 381 ? 37.696 13.328 27.143 1.00 84.38 381 PHE A CA 1
ATOM 2979 C C . PHE A 1 381 ? 38.356 12.653 25.938 1.00 84.38 381 PHE A C 1
ATOM 2981 O O . PHE A 1 381 ? 37.867 11.609 25.482 1.00 84.38 381 PHE A O 1
ATOM 2988 N N . LEU A 1 382 ? 39.447 13.226 25.421 1.00 82.00 382 LEU A N 1
ATOM 2989 C CA . LEU A 1 382 ? 40.164 12.697 24.261 1.00 82.00 382 LEU A CA 1
ATOM 2990 C C . LEU A 1 382 ? 40.852 11.360 24.560 1.00 82.00 382 LEU A C 1
ATOM 2992 O O . LEU A 1 382 ? 40.783 10.454 23.725 1.00 82.00 382 LEU A O 1
ATOM 2996 N N . ASP A 1 383 ? 41.412 11.190 25.757 1.00 81.12 383 ASP A N 1
ATOM 2997 C CA . ASP A 1 383 ? 42.078 9.955 26.188 1.00 81.12 383 ASP A CA 1
ATOM 2998 C C . ASP A 1 383 ? 41.112 8.758 26.245 1.00 81.12 383 ASP A C 1
ATOM 3000 O O . ASP A 1 383 ? 41.508 7.606 26.044 1.00 81.12 383 ASP A O 1
ATOM 3004 N N . THR A 1 384 ? 39.812 9.010 26.438 1.00 71.00 384 THR A N 1
ATOM 3005 C CA . THR A 1 384 ? 38.779 7.956 26.437 1.00 71.00 384 THR A CA 1
ATOM 3006 C C . THR A 1 384 ? 38.283 7.551 25.044 1.00 71.00 384 THR A C 1
ATOM 3008 O O . THR A 1 384 ? 37.527 6.581 24.910 1.00 71.00 384 THR A O 1
ATOM 3011 N N . ILE A 1 385 ? 38.689 8.258 23.984 1.00 69.50 385 ILE A N 1
ATOM 3012 C CA . ILE A 1 385 ? 38.332 7.929 22.599 1.00 69.50 385 ILE A CA 1
ATOM 3013 C C . ILE A 1 385 ? 39.439 7.053 22.003 1.00 69.50 385 ILE A C 1
ATOM 3015 O O . ILE A 1 385 ? 40.383 7.521 21.370 1.00 69.50 385 ILE A O 1
ATOM 3019 N N . ALA A 1 386 ? 39.304 5.737 22.176 1.00 51.50 386 ALA A N 1
ATOM 3020 C CA . ALA A 1 386 ? 40.207 4.764 21.573 1.00 51.50 386 ALA A CA 1
ATOM 3021 C C . ALA A 1 386 ? 40.079 4.756 20.032 1.00 51.50 386 ALA A C 1
ATOM 3023 O O . ALA A 1 386 ? 39.198 4.114 19.463 1.00 51.50 386 ALA A O 1
ATOM 3024 N N . GLY A 1 387 ? 40.990 5.456 19.353 1.00 55.41 387 GLY A N 1
ATOM 3025 C CA . GLY A 1 387 ? 41.510 5.032 18.053 1.00 55.41 387 GLY A CA 1
ATOM 3026 C C . GLY A 1 387 ? 40.692 5.284 16.783 1.00 55.41 387 GLY A C 1
ATOM 3027 O O . GLY A 1 387 ? 40.935 4.553 15.835 1.00 55.41 387 GLY A O 1
ATOM 3028 N N . ASN A 1 388 ? 39.794 6.277 16.690 1.00 52.25 388 ASN A N 1
ATOM 3029 C CA . ASN A 1 388 ? 39.324 6.785 15.384 1.00 52.25 388 ASN A CA 1
ATOM 3030 C C . ASN A 1 388 ? 38.733 8.213 15.458 1.00 52.25 388 ASN A C 1
ATOM 3032 O O . ASN A 1 388 ? 37.742 8.453 16.142 1.00 52.25 388 ASN A O 1
ATOM 3036 N N . ASP A 1 389 ? 39.337 9.111 14.670 1.00 64.62 389 ASP A N 1
ATOM 3037 C CA . ASP A 1 389 ? 38.955 10.500 14.347 1.00 64.62 389 ASP A CA 1
ATOM 3038 C C . ASP A 1 389 ? 38.984 11.550 15.485 1.00 64.62 389 ASP A C 1
ATOM 3040 O O . ASP A 1 389 ? 37.958 11.940 16.047 1.00 64.62 389 ASP A O 1
ATOM 3044 N N . LEU A 1 390 ? 40.179 12.107 15.737 1.00 70.00 390 LEU A N 1
ATOM 3045 C CA . LEU A 1 390 ? 40.410 13.264 16.621 1.00 70.00 390 LEU A CA 1
ATOM 3046 C C . LEU A 1 390 ? 39.516 14.470 16.282 1.00 70.00 390 LEU A C 1
ATOM 3048 O O . LEU A 1 390 ? 39.075 15.174 17.186 1.00 70.00 390 LEU A O 1
ATOM 3052 N N . LYS A 1 391 ? 39.180 14.698 15.001 1.00 73.19 391 LYS A N 1
ATOM 3053 C CA . LYS A 1 391 ? 38.306 15.820 14.613 1.00 73.19 391 LYS A CA 1
ATOM 3054 C C . LYS A 1 391 ? 36.857 15.580 15.031 1.00 73.19 391 LYS A C 1
ATOM 3056 O O . LYS A 1 391 ? 36.140 16.535 15.328 1.00 73.19 391 LYS A O 1
ATOM 3061 N N . ALA A 1 392 ? 36.409 14.327 15.044 1.00 70.31 392 ALA A N 1
ATOM 3062 C CA . ALA A 1 392 ? 35.097 13.968 15.571 1.00 70.31 392 ALA A CA 1
ATOM 3063 C C . ALA A 1 392 ? 35.063 14.031 17.105 1.00 70.31 392 ALA A C 1
ATOM 3065 O O . ALA A 1 392 ? 34.035 14.417 17.661 1.00 70.31 392 ALA A O 1
ATOM 3066 N N . GLY A 1 393 ? 36.170 13.689 17.774 1.00 75.69 393 GLY A N 1
ATOM 3067 C CA . GLY A 1 393 ? 36.344 13.874 19.219 1.00 75.69 393 GLY A CA 1
ATOM 3068 C C . GLY A 1 393 ? 36.200 15.339 19.624 1.00 75.69 393 GLY A C 1
ATOM 3069 O O . GLY A 1 393 ? 35.353 15.660 20.453 1.00 75.69 393 GLY A O 1
ATOM 3070 N N . GLU A 1 394 ? 36.912 16.224 18.928 1.00 82.25 394 GLU A N 1
ATOM 3071 C CA . GLU A 1 394 ? 36.878 17.671 19.160 1.00 82.25 394 GLU A CA 1
ATOM 3072 C C . GLU A 1 394 ? 35.464 18.254 19.031 1.00 82.25 394 GLU A C 1
ATOM 3074 O O . GLU A 1 394 ? 34.958 18.932 19.922 1.00 82.25 394 GLU A O 1
ATOM 3079 N N . LYS A 1 395 ? 34.759 17.909 17.944 1.00 81.25 395 LYS A N 1
ATOM 3080 C CA . LYS A 1 395 ? 33.372 18.351 17.736 1.00 81.25 395 LYS A CA 1
ATOM 3081 C C . LYS A 1 395 ? 32.418 17.839 18.811 1.00 81.25 395 LYS A C 1
ATOM 3083 O O . LYS A 1 395 ? 31.423 18.495 19.095 1.00 81.25 395 LYS A O 1
ATOM 3088 N N . ARG A 1 396 ? 32.663 16.648 19.362 1.00 79.69 396 ARG A N 1
ATOM 3089 C CA . ARG A 1 396 ? 31.818 16.071 20.417 1.00 79.69 396 ARG A CA 1
ATOM 3090 C C . ARG A 1 396 ? 32.074 16.728 21.761 1.00 79.69 396 ARG A C 1
ATOM 3092 O O . ARG A 1 396 ? 31.104 16.959 22.470 1.00 79.69 396 ARG A O 1
ATOM 3099 N N . PHE A 1 397 ? 33.326 17.044 22.077 1.00 83.69 397 PHE A N 1
ATOM 3100 C CA . PHE A 1 397 ? 33.660 17.789 23.286 1.00 83.69 397 PHE A CA 1
ATOM 3101 C C . PHE A 1 397 ? 32.948 19.146 23.294 1.00 83.69 397 PHE A C 1
ATOM 3103 O O . PHE A 1 397 ? 32.165 19.414 24.195 1.00 83.69 397 PHE A O 1
ATOM 3110 N N . GLN A 1 398 ? 33.059 19.910 22.203 1.00 84.12 398 GLN A N 1
ATOM 3111 C CA . GLN A 1 398 ? 32.397 21.216 22.040 1.00 84.12 398 GLN A CA 1
ATOM 3112 C C . GLN A 1 398 ? 30.858 21.168 22.058 1.00 84.12 398 GLN A C 1
ATOM 3114 O O . GLN A 1 398 ? 30.205 22.196 22.216 1.00 84.12 398 GLN A O 1
ATOM 3119 N N . LEU A 1 399 ? 30.254 20.001 21.812 1.00 81.81 399 LEU A N 1
ATOM 3120 C CA . LEU A 1 399 ? 28.802 19.812 21.922 1.00 81.81 399 LEU A CA 1
ATOM 3121 C C . LEU A 1 399 ? 28.363 19.478 23.348 1.00 81.81 399 LEU A C 1
ATOM 3123 O O . LEU A 1 399 ? 27.201 19.699 23.686 1.00 81.81 399 LEU A O 1
ATOM 3127 N N . LEU A 1 400 ? 29.257 18.886 24.139 1.00 83.31 400 LEU A N 1
ATOM 3128 C CA . LEU A 1 400 ? 29.007 18.552 25.533 1.00 83.31 400 LEU A CA 1
ATOM 3129 C C . LEU A 1 400 ? 29.286 19.759 26.426 1.00 83.31 400 LEU A C 1
ATOM 3131 O O . LEU A 1 400 ? 28.434 20.066 27.243 1.00 83.31 400 LEU A O 1
ATOM 3135 N N . ASP A 1 401 ? 30.400 20.458 26.215 1.00 85.69 401 ASP A N 1
ATOM 3136 C CA . ASP A 1 401 ? 30.752 21.707 26.896 1.00 85.69 401 ASP A CA 1
ATOM 3137 C C . ASP A 1 401 ? 29.874 22.861 26.373 1.00 85.69 401 ASP A C 1
ATOM 3139 O O . ASP A 1 401 ? 30.152 23.502 25.353 1.00 85.69 401 ASP A O 1
ATOM 3143 N N . THR A 1 402 ? 28.729 23.071 27.022 1.00 82.88 402 THR A N 1
ATOM 3144 C CA . THR A 1 402 ? 27.730 24.046 26.570 1.00 82.88 402 THR A CA 1
ATOM 3145 C C . THR A 1 402 ? 28.024 25.453 27.046 1.00 82.88 402 THR A C 1
ATOM 3147 O O . THR A 1 402 ? 27.655 26.416 26.363 1.00 82.88 402 THR A O 1
ATOM 3150 N N . ASN A 1 403 ? 28.654 25.573 28.212 1.00 85.75 403 ASN A N 1
ATOM 3151 C CA . ASN A 1 403 ? 29.009 26.846 28.814 1.00 85.75 403 ASN A CA 1
ATOM 3152 C C . ASN A 1 403 ? 30.383 27.362 28.325 1.00 85.75 403 ASN A C 1
ATOM 3154 O O . ASN A 1 403 ? 30.655 28.553 28.492 1.00 85.75 403 ASN A O 1
ATOM 3158 N N . ARG A 1 404 ? 31.157 26.522 27.617 1.00 86.12 404 ARG A N 1
ATOM 3159 C CA . ARG A 1 404 ? 32.471 26.810 27.022 1.00 86.12 404 ARG A CA 1
ATOM 3160 C C . ARG A 1 404 ? 33.530 27.153 28.061 1.00 86.12 404 ARG A C 1
ATOM 3162 O O . ARG A 1 404 ? 34.279 28.115 27.871 1.00 86.12 404 ARG A O 1
ATOM 3169 N N . ASP A 1 405 ? 33.545 26.416 29.164 1.00 88.62 405 ASP A N 1
ATOM 3170 C CA . ASP A 1 405 ? 34.535 26.567 30.233 1.00 88.62 405 ASP A CA 1
ATOM 3171 C C . ASP A 1 405 ? 35.659 25.513 30.184 1.00 88.62 405 ASP A C 1
ATOM 3173 O O . ASP A 1 405 ? 36.452 25.417 31.125 1.00 88.62 405 ASP A O 1
ATOM 3177 N N . ASP A 1 406 ? 35.745 24.765 29.076 1.00 87.44 406 ASP A N 1
ATOM 3178 C CA . ASP A 1 406 ? 36.693 23.677 28.824 1.00 87.44 406 ASP A CA 1
ATOM 3179 C C . ASP A 1 406 ? 36.563 22.497 29.812 1.00 87.44 406 ASP A C 1
ATOM 3181 O O . ASP A 1 406 ? 37.454 21.645 29.882 1.00 87.44 406 ASP A O 1
ATOM 3185 N N . ASN A 1 407 ? 35.443 22.403 30.544 1.00 89.06 407 ASN A N 1
ATOM 3186 C CA . ASN A 1 407 ? 35.163 21.350 31.516 1.00 89.06 407 ASN A CA 1
ATOM 3187 C C . ASN A 1 407 ? 33.722 20.840 31.386 1.00 89.06 407 ASN A C 1
ATOM 3189 O O . ASN A 1 407 ? 32.758 21.513 31.725 1.00 89.06 407 ASN A O 1
ATOM 3193 N N . VAL A 1 408 ? 33.540 19.582 30.983 1.00 86.94 408 VAL A N 1
ATOM 3194 C CA . VAL A 1 408 ? 32.186 19.022 30.880 1.00 86.94 408 VAL A CA 1
ATOM 3195 C C . VAL A 1 408 ? 31.685 18.613 32.263 1.00 86.94 408 VAL A C 1
ATOM 3197 O O . VAL A 1 408 ? 32.136 17.616 32.834 1.00 86.94 408 VAL A O 1
ATOM 3200 N N . SER A 1 409 ? 30.698 19.342 32.780 1.00 88.62 409 SER A N 1
ATOM 3201 C CA . SER A 1 409 ? 30.017 18.993 34.029 1.00 88.62 409 SER A CA 1
ATOM 3202 C C . SER A 1 409 ? 29.076 17.789 33.874 1.00 88.62 409 SER A C 1
ATOM 3204 O O . SER A 1 409 ? 28.679 17.393 32.772 1.00 88.62 409 SER A O 1
ATOM 3206 N N . TRP A 1 410 ? 28.658 17.198 34.999 1.00 84.00 410 TRP A N 1
ATOM 3207 C CA . TRP A 1 410 ? 27.665 16.115 34.996 1.00 84.00 410 TRP A CA 1
ATOM 3208 C C . TRP A 1 410 ? 26.361 16.512 34.287 1.00 84.00 410 TRP A C 1
ATOM 3210 O O . TRP A 1 410 ? 25.828 15.725 33.501 1.00 84.00 410 TRP A O 1
ATOM 3220 N N . ASP A 1 411 ? 25.869 17.726 34.538 1.00 82.12 411 ASP A N 1
ATOM 3221 C CA . ASP A 1 411 ? 24.605 18.223 33.985 1.00 82.12 411 ASP A CA 1
ATOM 3222 C C . ASP A 1 411 ? 24.687 18.402 32.461 1.00 82.12 411 ASP A C 1
ATOM 3224 O O . ASP A 1 411 ? 23.774 18.028 31.720 1.00 82.12 411 ASP A O 1
ATOM 3228 N N . GLU A 1 412 ? 25.828 18.871 31.970 1.00 82.19 412 GLU A N 1
ATOM 3229 C CA . GLU A 1 412 ? 26.122 18.992 30.543 1.00 82.19 412 GLU A CA 1
ATOM 3230 C C . GLU A 1 412 ? 26.253 17.635 29.848 1.00 82.19 412 GLU A C 1
ATOM 3232 O O . GLU A 1 412 ? 25.686 17.402 28.770 1.00 82.19 412 GLU A O 1
ATOM 3237 N N . PHE A 1 413 ? 26.925 16.694 30.513 1.00 80.62 413 PHE A N 1
ATOM 3238 C CA . PHE A 1 413 ? 27.118 15.336 30.025 1.00 80.62 413 PHE A CA 1
ATOM 3239 C C . PHE A 1 413 ? 25.791 14.582 29.849 1.00 80.62 413 PHE A C 1
ATOM 3241 O O . PHE A 1 413 ? 25.613 13.829 28.883 1.00 80.62 413 PHE A O 1
ATOM 3248 N N . ILE A 1 414 ? 24.828 14.781 30.758 1.00 78.88 414 ILE A N 1
ATOM 3249 C CA . ILE A 1 414 ? 23.503 14.150 30.654 1.00 78.88 414 ILE A CA 1
ATOM 3250 C C . ILE A 1 414 ? 22.575 14.861 29.665 1.00 78.88 414 ILE A C 1
ATOM 3252 O O . ILE A 1 414 ? 21.754 14.173 29.045 1.00 78.88 414 ILE A O 1
ATOM 3256 N N . ALA A 1 415 ? 22.713 16.182 29.498 1.00 70.31 415 ALA A N 1
ATOM 3257 C CA . ALA A 1 415 ? 21.871 16.993 28.622 1.00 70.31 415 ALA A CA 1
ATOM 3258 C C . ALA A 1 415 ? 22.136 16.717 27.132 1.00 70.31 415 ALA A C 1
ATOM 3260 O O . ALA A 1 415 ? 21.190 16.522 26.370 1.00 70.31 415 ALA A O 1
ATOM 3261 N N . ASN A 1 416 ? 23.405 16.619 26.715 1.00 63.38 416 ASN A N 1
ATOM 3262 C CA . ASN A 1 416 ? 23.781 16.494 25.295 1.00 63.38 416 ASN A CA 1
ATOM 3263 C C . ASN A 1 416 ? 24.247 15.089 24.867 1.00 63.38 416 ASN A C 1
ATOM 3265 O O . ASN A 1 416 ? 24.508 14.850 23.688 1.00 63.38 416 ASN A O 1
ATOM 3269 N N . GLY A 1 417 ? 24.247 14.105 25.774 1.00 55.00 417 GLY A N 1
ATOM 3270 C CA . GLY A 1 417 ? 24.437 12.681 25.445 1.00 55.00 417 GLY A CA 1
ATOM 3271 C C . GLY A 1 417 ? 23.274 12.032 24.668 1.00 55.00 417 GLY A C 1
ATOM 3272 O O . GLY A 1 417 ? 23.264 10.815 24.459 1.00 55.00 417 GLY A O 1
ATOM 3273 N N . VAL A 1 418 ? 22.270 12.817 24.263 1.00 40.38 418 VAL A N 1
ATOM 3274 C CA . VAL A 1 418 ? 21.082 12.391 23.518 1.00 40.38 418 VAL A CA 1
ATOM 3275 C C . VAL A 1 418 ? 21.204 12.879 22.076 1.00 40.38 418 VAL A C 1
ATOM 3277 O O . VAL A 1 418 ? 20.943 14.036 21.761 1.00 40.38 418 VAL A O 1
ATOM 3280 N N . GLY A 1 419 ? 21.548 11.971 21.163 1.00 41.16 419 GLY A N 1
ATOM 3281 C CA . GLY A 1 419 ? 21.206 12.165 19.759 1.00 41.16 419 GLY A CA 1
ATOM 3282 C C . GLY A 1 419 ? 19.683 12.246 19.632 1.00 41.16 419 GLY A C 1
ATOM 3283 O O . GLY A 1 419 ? 19.010 11.220 19.698 1.00 41.16 419 GLY A O 1
ATOM 3284 N N . GLY A 1 420 ? 19.158 13.463 19.481 1.00 29.78 420 GLY A N 1
ATOM 3285 C CA . GLY A 1 420 ? 17.760 13.728 19.144 1.00 29.78 420 GLY A CA 1
ATOM 3286 C C . GLY A 1 420 ? 16.958 14.440 20.231 1.00 29.78 420 GLY A C 1
ATOM 3287 O O . GLY A 1 420 ? 16.302 13.784 21.036 1.00 29.78 420 GLY A O 1
ATOM 3288 N N . LYS A 1 421 ? 16.979 15.777 20.175 1.00 26.47 421 LYS A N 1
ATOM 3289 C CA . LYS A 1 421 ? 15.844 16.726 20.227 1.00 26.47 421 LYS A CA 1
ATOM 3290 C C . LYS A 1 421 ? 16.357 18.077 20.742 1.00 26.47 421 LYS A C 1
ATOM 3292 O O . LYS A 1 421 ? 16.822 18.167 21.871 1.00 26.47 421 LYS A O 1
ATOM 3297 N N . LYS A 1 422 ? 16.255 19.113 19.911 1.00 27.80 422 LYS A N 1
ATOM 3298 C CA . LYS A 1 422 ? 16.028 20.482 20.383 1.00 27.80 422 LYS A CA 1
ATOM 3299 C C . LYS A 1 422 ? 14.578 20.818 20.050 1.00 27.80 422 LYS A C 1
ATOM 3301 O O . LYS A 1 422 ? 14.072 20.325 19.040 1.00 27.80 422 LYS A O 1
ATOM 3306 N N . GLU A 1 423 ? 13.963 21.528 20.986 1.00 30.59 423 GLU A N 1
ATOM 3307 C CA . GLU A 1 423 ? 12.591 22.047 20.981 1.00 30.59 423 GLU A CA 1
ATOM 3308 C C . GLU A 1 423 ? 12.223 22.809 19.708 1.00 30.59 423 GLU A C 1
ATOM 3310 O O . GLU A 1 423 ? 13.130 23.433 19.104 1.00 30.59 423 GLU A O 1
#

Secondary structure (DSSP, 8-state):
--S--TT----TT-GGG-GGGS--HHHHHHTTT-EEEEEE-------TTTTTGGGT-SEEEEE--GGGSPTT---S-BSSTTSPBPSSBS--EEETTEEE---TT-BHHHHHHHHHHHHHHHTTTS-EEEEEE--TTPSS---EE-SSSTT-EE---HHHHHHHHHHHHHHHHHHHHHTT-GGG--EEEE-SSPPTTTTTTSSSHHHH---EEEESTT--TT--------GGGHHHHHHHHTT----SSS-------HHHHTTS-S-S-SEEEEEETTEEEEEESSEEEEE-GGG--EEEEE-TT--SSTT-EE-TT---HHHHHHHHHHHHHHHHSPPP---TTHHHHTT---PPPHHHHHHHHHHH-SS-SSEEEHHHHHHTS-SS-HHHHHHHHHHH-SS-SSEEEHHHHHHHS-SS---

Sequence (423 aa):
LGMQNPAFKPLSDSPLADIGNHFTHADLLKSRGYATAQVGKWQLSGKLPTLVRDTGFDEYCMWAYDHNLPPGIQHPSHERPGGNTSRYWHPCIVQNGEYRPTEPNDYGPDLFNEFTLDFARRHREQPFFVYYTSLLTHSPYLETPDSQHPGQRLKGTFQSNLEYLDHLMGQLRAGLQAEGLDQNTLVIFVGDNGTGGDGKGTVTELGARVPCLICGPGVKAGLVTRAVADLTDFMPTLAEYAGATLPTDRPFDGHSLTGVLRGEQQQHREWIYSHLDDGRILRDSRWLLEIGKGGKSETFFDCGESRDGSGYVDVTGSDQPEVKAARARFAEILAGLPIPVPHPEVEQAASRSNKPTATDRKARFQQRDGNKDGFIDHQEFLDTIAGNDLKAGEKRFQLLDTNRDDNVSWDEFIANGVGGKKE

pLDDT: mean 87.29, std 16.89, range [26.25, 98.75]

Solvent-accessible surface area (backbone atoms only — not comparable to full-atom values): 24818 Å² total; per-residue (Å²): 141,69,104,79,48,95,90,65,72,71,69,94,76,45,68,87,65,25,49,48,75,47,92,39,70,34,42,56,42,39,78,66,63,28,50,25,32,39,29,25,56,71,95,66,59,54,52,85,81,48,38,61,50,49,37,40,26,77,41,39,42,27,56,31,49,74,90,67,46,48,92,93,58,79,76,94,39,47,76,42,94,94,51,56,44,10,61,43,61,22,26,29,35,32,40,76,70,37,73,46,90,68,44,78,85,37,46,29,67,58,57,38,52,49,51,52,52,52,51,50,60,77,38,67,91,48,56,70,44,72,54,71,33,67,66,64,71,54,78,77,52,54,65,35,74,29,92,90,44,82,93,42,70,39,72,42,33,68,64,49,32,46,54,47,48,50,52,51,51,49,50,51,53,52,49,31,47,77,71,70,41,47,75,78,37,74,47,79,49,67,56,96,46,25,53,81,95,76,16,40,90,47,54,42,66,53,13,68,56,50,66,72,50,73,47,35,62,74,42,43,84,90,70,84,80,82,47,64,79,55,84,54,17,49,55,46,27,52,24,60,77,63,74,45,79,79,73,87,91,58,91,75,95,33,50,50,47,56,48,47,43,48,67,77,31,79,59,76,51,71,63,44,76,50,69,53,70,50,6,34,36,42,36,46,76,39,44,38,38,27,29,31,57,86,71,75,40,73,46,33,29,46,23,55,94,46,84,82,74,58,82,51,39,83,44,64,87,52,82,49,70,68,55,51,52,52,51,52,53,52,52,54,55,55,71,75,46,86,76,58,74,56,64,96,57,63,82,61,53,77,74,62,70,77,68,74,46,76,67,54,49,50,54,52,48,60,64,33,18,76,85,66,83,70,39,29,40,65,63,40,52,52,72,67,57,84,85,77,57,71,71,60,48,53,56,49,50,62,58,28,27,78,86,70,77,66,46,30,36,65,69,34,49,66,66,52,72,53,93,82,81,82,135